Protein AF-0000000084902551 (afdb_homodimer)

Structure (mmCIF, N/CA/C/O backbone):
data_AF-0000000084902551-model_v1
#
loop_
_entity.id
_entity.type
_entity.pdbx_description
1 polymer 'alcohol dehydrogenase'
#
loop_
_atom_site.group_PDB
_atom_site.id
_atom_site.type_symbol
_atom_site.label_atom_id
_atom_site.label_alt_id
_atom_site.label_comp_id
_atom_site.label_asym_id
_atom_site.label_entity_id
_atom_site.label_seq_id
_atom_site.pdbx_PDB_ins_code
_atom_site.Cartn_x
_atom_site.Cartn_y
_atom_site.Cartn_z
_atom_site.occupancy
_atom_site.B_iso_or_equiv
_atom_site.auth_seq_id
_atom_site.auth_comp_id
_atom_site.auth_asym_id
_atom_site.auth_atom_id
_atom_site.pdbx_PDB_model_num
ATOM 1 N N . VAL A 1 1 ? 16.734 40.812 3.748 1 89.56 1 VAL A N 1
ATOM 2 C CA . VAL A 1 1 ? 15.93 39.906 2.918 1 89.56 1 VAL A CA 1
ATOM 3 C C . VAL A 1 1 ? 16.625 39.688 1.574 1 89.56 1 VAL A C 1
ATOM 5 O O . VAL A 1 1 ? 16.875 40.656 0.839 1 89.56 1 VAL A O 1
ATOM 8 N N . ASN A 1 2 ? 17 38.5 1.249 1 87.69 2 ASN A N 1
ATOM 9 C CA . ASN A 1 2 ? 17.719 38.188 0.028 1 87.69 2 ASN A CA 1
ATOM 10 C C . ASN A 1 2 ? 16.781 37.812 -1.109 1 87.69 2 ASN A C 1
ATOM 12 O O . ASN A 1 2 ? 15.562 37.75 -0.913 1 87.69 2 ASN A O 1
ATOM 16 N N . ALA A 1 3 ? 17.344 37.656 -2.338 1 86.62 3 ALA A N 1
ATOM 17 C CA . ALA A 1 3 ? 16.562 37.25 -3.504 1 86.62 3 ALA A CA 1
ATOM 18 C C . ALA A 1 3 ? 15.844 35.906 -3.248 1 86.62 3 ALA A C 1
ATOM 20 O O . ALA A 1 3 ? 16.453 34.969 -2.748 1 86.62 3 ALA A O 1
ATOM 21 N N . GLY A 1 4 ? 14.516 35.938 -3.482 1 87.88 4 GLY A N 1
ATOM 22 C CA . GLY A 1 4 ? 13.719 34.75 -3.344 1 87.88 4 GLY A CA 1
ATOM 23 C C . GLY A 1 4 ? 13.094 34.594 -1.971 1 87.88 4 GLY A C 1
ATOM 24 O O . GLY A 1 4 ? 12.18 33.781 -1.782 1 87.88 4 GLY A O 1
ATOM 25 N N . GLU A 1 5 ? 13.531 35.406 -1.107 1 91.62 5 GLU A N 1
ATOM 26 C CA . GLU A 1 5 ? 13.031 35.312 0.261 1 91.62 5 GLU A CA 1
ATOM 27 C C . GLU A 1 5 ? 11.828 36.25 0.455 1 91.62 5 GLU A C 1
ATOM 29 O O . GLU A 1 5 ? 11.633 37.188 -0.313 1 91.62 5 GLU A O 1
ATOM 34 N N . VAL A 1 6 ? 11.078 35.938 1.445 1 93.75 6 VAL A N 1
ATOM 35 C CA . VAL A 1 6 ? 9.914 36.75 1.791 1 93.75 6 VAL A CA 1
ATOM 36 C C . VAL A 1 6 ? 9.875 36.969 3.299 1 93.75 6 VAL A C 1
ATOM 38 O O . VAL A 1 6 ? 9.898 36.031 4.082 1 93.75 6 VAL A O 1
ATOM 41 N N . LEU A 1 7 ? 9.867 38.25 3.674 1 95.94 7 LEU A N 1
ATOM 42 C CA . LEU A 1 7 ? 9.672 38.594 5.074 1 95.94 7 LEU A CA 1
ATOM 43 C C . LEU A 1 7 ? 8.188 38.688 5.414 1 95.94 7 LEU A C 1
ATOM 45 O O . LEU A 1 7 ? 7.426 39.344 4.707 1 95.94 7 LEU A O 1
ATOM 49 N N . VAL A 1 8 ? 7.844 38.031 6.426 1 97.06 8 VAL A N 1
ATOM 50 C CA . VAL A 1 8 ? 6.438 38.031 6.809 1 97.06 8 VAL A CA 1
ATOM 51 C C . VAL A 1 8 ? 6.309 38.375 8.289 1 97.06 8 VAL A C 1
ATOM 53 O O . VAL A 1 8 ? 7.234 38.156 9.07 1 97.06 8 VAL A O 1
ATOM 56 N N . LYS A 1 9 ? 5.207 38.969 8.609 1 98.19 9 LYS A N 1
ATOM 57 C CA . LYS A 1 9 ? 4.805 39.219 9.992 1 98.19 9 LYS A CA 1
ATOM 58 C C . LYS A 1 9 ? 3.781 38.188 10.445 1 98.19 9 LYS A C 1
ATOM 60 O O . LYS A 1 9 ? 2.748 38 9.805 1 98.19 9 LYS A O 1
ATOM 65 N N . VAL A 1 10 ? 4.035 37.562 11.562 1 97.88 10 VAL A N 1
ATOM 66 C CA . VAL A 1 10 ? 3.16 36.5 12.047 1 97.88 10 VAL A CA 1
ATOM 67 C C . VAL A 1 10 ? 1.894 37.094 12.648 1 97.88 10 VAL A C 1
ATOM 69 O O . VAL A 1 10 ? 1.965 37.938 13.547 1 97.88 10 VAL A O 1
ATOM 72 N N . ARG A 1 11 ? 0.783 36.719 12.148 1 97.62 11 ARG A N 1
ATOM 73 C CA . ARG A 1 11 ? -0.508 37.156 12.672 1 97.62 11 ARG A CA 1
ATOM 74 C C . ARG A 1 11 ? -0.987 36.25 13.797 1 97.62 11 ARG A C 1
ATOM 76 O O . ARG A 1 11 ? -1.421 36.719 14.844 1 97.62 11 ARG A O 1
ATOM 83 N N . LEU A 1 12 ? -0.94 35 13.555 1 97.75 12 LEU A N 1
ATOM 84 C CA . LEU A 1 12 ? -1.371 33.969 14.484 1 97.75 12 LEU A CA 1
ATOM 85 C C . LEU A 1 12 ? -0.583 32.688 14.258 1 97.75 12 LEU A C 1
ATOM 87 O O . LEU A 1 12 ? -0.46 32.219 13.125 1 97.75 12 LEU A O 1
ATOM 91 N N . ALA A 1 13 ? 0.041 32.188 15.266 1 97 13 ALA A N 1
ATOM 92 C CA . ALA A 1 13 ? 0.697 30.891 15.266 1 97 13 ALA A CA 1
ATOM 93 C C . ALA A 1 13 ? -0.037 29.906 16.172 1 97 13 ALA A C 1
ATOM 95 O O . ALA A 1 13 ? -0.819 30.312 17.047 1 97 13 ALA A O 1
ATOM 96 N N . THR A 1 14 ? 0.114 28.625 15.938 1 96.69 14 THR A N 1
ATOM 97 C CA . THR A 1 14 ? -0.478 27.625 16.812 1 96.69 14 THR A CA 1
ATOM 98 C C . THR A 1 14 ? 0.58 26.625 17.281 1 96.69 14 THR A C 1
ATOM 100 O O . THR A 1 14 ? 1.627 26.484 16.656 1 96.69 14 THR A O 1
ATOM 103 N N . ILE A 1 15 ? 0.33 26.047 18.391 1 93.62 15 ILE A N 1
ATOM 104 C CA . ILE A 1 15 ? 1.232 25.047 18.953 1 93.62 15 ILE A CA 1
ATOM 105 C C . ILE A 1 15 ? 0.774 23.641 18.531 1 93.62 15 ILE A C 1
ATOM 107 O O . ILE A 1 15 ? -0.307 23.203 18.922 1 93.62 15 ILE A O 1
ATOM 111 N N . CYS A 1 16 ? 1.61 23.031 17.75 1 89.44 16 CYS A N 1
ATOM 112 C CA . CYS A 1 16 ? 1.349 21.672 17.297 1 89.44 16 CYS A CA 1
ATOM 113 C C . CYS A 1 16 ? 1.869 20.641 18.297 1 89.44 16 CYS A C 1
ATOM 115 O O . CYS A 1 16 ? 2.811 20.922 19.047 1 89.44 16 CYS A O 1
ATOM 117 N N . ALA A 1 17 ? 1.224 19.453 18.266 1 83.25 17 ALA A N 1
ATOM 118 C CA . ALA A 1 17 ? 1.667 18.391 19.156 1 83.25 17 ALA A CA 1
ATOM 119 C C . ALA A 1 17 ? 3.135 18.047 18.906 1 83.25 17 ALA A C 1
ATOM 121 O O . ALA A 1 17 ? 3.863 17.703 19.844 1 83.25 17 ALA A O 1
ATOM 122 N N . SER A 1 18 ? 3.562 18.078 17.75 1 80.56 18 SER A N 1
ATOM 123 C CA . SER A 1 18 ? 4.953 17.766 17.422 1 80.56 18 SER A CA 1
ATOM 124 C C . SER A 1 18 ? 5.906 18.766 18.078 1 80.56 18 SER A C 1
ATOM 126 O O . SER A 1 18 ? 7.035 18.422 18.422 1 80.56 18 SER A O 1
ATOM 128 N N . ASP A 1 19 ? 5.52 19.969 18.203 1 80.62 19 ASP A N 1
ATOM 129 C CA . ASP A 1 19 ? 6.316 20.969 18.922 1 80.62 19 ASP A CA 1
ATOM 130 C C . ASP A 1 19 ? 6.48 20.578 20.391 1 80.62 19 ASP A C 1
ATOM 132 O O . ASP A 1 19 ? 7.551 20.766 20.984 1 80.62 19 ASP A O 1
ATOM 136 N N . LEU A 1 20 ? 5.387 20.078 20.875 1 78.94 20 LEU A N 1
ATOM 137 C CA . LEU A 1 20 ? 5.402 19.672 22.281 1 78.94 20 LEU A CA 1
ATOM 138 C C . LEU A 1 20 ? 6.406 18.547 22.5 1 78.94 20 LEU A C 1
ATOM 140 O O . LEU A 1 20 ? 7.062 18.516 23.547 1 78.94 20 LEU A O 1
ATOM 144 N N . HIS A 1 21 ? 6.512 17.703 21.5 1 75.19 21 HIS A N 1
ATOM 145 C CA . HIS A 1 21 ? 7.5 16.641 21.578 1 75.19 21 HIS A CA 1
ATOM 146 C C . HIS A 1 21 ? 8.914 17.203 21.625 1 75.19 21 HIS A C 1
ATOM 148 O O . HIS A 1 21 ? 9.789 16.641 22.297 1 75.19 21 HIS A O 1
ATOM 154 N N . THR A 1 22 ? 9.133 18.234 20.922 1 69.19 22 THR A N 1
ATOM 155 C CA . THR A 1 22 ? 10.438 18.891 20.906 1 69.19 22 THR A CA 1
ATOM 156 C C . THR A 1 22 ? 10.727 19.562 22.25 1 69.19 22 THR A C 1
ATOM 158 O O . THR A 1 22 ? 11.836 19.438 22.766 1 69.19 22 THR A O 1
ATOM 161 N N . PHE A 1 23 ? 9.688 20.156 22.781 1 68.62 23 PHE A N 1
ATOM 162 C CA . PHE A 1 23 ? 9.828 20.844 24.062 1 68.62 23 PHE A CA 1
ATOM 163 C C . PHE A 1 23 ? 10.211 19.859 25.156 1 68.62 23 PHE A C 1
ATOM 165 O O . PHE A 1 23 ? 10.969 20.203 26.062 1 68.62 23 PHE A O 1
ATOM 172 N N . ALA A 1 24 ? 9.727 18.672 24.969 1 66.31 24 ALA A N 1
ATOM 173 C CA . ALA A 1 24 ? 9.93 17.641 25.984 1 66.31 24 ALA A CA 1
ATOM 174 C C . ALA A 1 24 ? 11.266 16.938 25.781 1 66.31 24 ALA A C 1
ATOM 176 O O . ALA A 1 24 ? 11.641 16.078 26.578 1 66.31 24 ALA A O 1
ATOM 177 N N . GLY A 1 25 ? 12.102 17.422 24.75 1 60.41 25 GLY A N 1
ATOM 178 C CA . GLY A 1 25 ? 13.414 16.844 24.5 1 60.41 25 GLY A CA 1
ATOM 179 C C . GLY A 1 25 ? 13.352 15.508 23.781 1 60.41 25 GLY A C 1
ATOM 180 O O . GLY A 1 25 ? 14.352 14.781 23.734 1 60.41 25 GLY A O 1
ATOM 181 N N . LYS A 1 26 ? 12.32 15.18 23.406 1 55.41 26 LYS A N 1
ATOM 182 C CA . LYS A 1 26 ? 12.164 13.867 22.781 1 55.41 26 LYS A CA 1
ATOM 183 C C . LYS A 1 26 ? 12.656 13.883 21.328 1 55.41 26 LYS A C 1
ATOM 185 O O . LYS A 1 26 ? 12.859 12.828 20.719 1 55.41 26 LYS A O 1
ATOM 190 N N . ARG A 1 27 ? 12.758 15.062 20.766 1 60.94 27 ARG A N 1
ATOM 191 C CA . ARG A 1 27 ? 13.305 15.25 19.422 1 60.94 27 ARG A CA 1
ATOM 192 C C . ARG A 1 27 ? 14.594 16.062 19.469 1 60.94 27 ARG A C 1
ATOM 194 O O . ARG A 1 27 ? 14.664 17.094 20.156 1 60.94 27 ARG A O 1
ATOM 201 N N . ASP A 1 28 ? 15.68 15.5 18.922 1 58.25 28 ASP A N 1
ATOM 202 C CA . ASP A 1 28 ? 16.953 16.203 18.891 1 58.25 28 ASP A CA 1
ATOM 203 C C . ASP A 1 28 ? 16.938 17.312 17.844 1 58.25 28 ASP A C 1
ATOM 205 O O . ASP A 1 28 ? 16.859 17.047 16.641 1 58.25 28 ASP A O 1
ATOM 209 N N . GLU A 1 29 ? 16.578 18.484 18.281 1 61.44 29 GLU A N 1
ATOM 210 C CA . GLU A 1 29 ? 16.703 19.609 17.359 1 61.44 29 GLU A CA 1
ATOM 211 C C . GLU A 1 29 ? 17.906 20.469 17.703 1 61.44 29 GLU A C 1
ATOM 213 O O . GLU A 1 29 ? 18.266 20.641 18.875 1 61.44 29 GLU A O 1
ATOM 218 N N . PRO A 1 30 ? 18.578 20.922 16.672 1 62.78 30 PRO 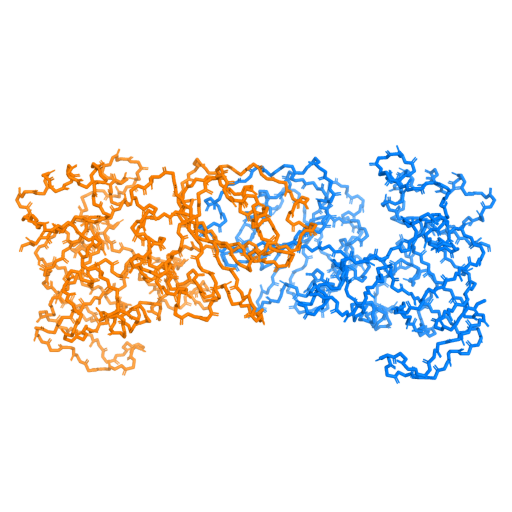A N 1
ATOM 219 C CA . PRO A 1 30 ? 19.719 21.797 16.922 1 62.78 30 PRO A CA 1
ATOM 220 C C . PRO A 1 30 ? 19.328 23.094 17.625 1 62.78 30 PRO A C 1
ATOM 222 O O . PRO A 1 30 ? 18.297 23.688 17.312 1 62.78 30 PRO A O 1
ATOM 225 N N . LEU A 1 31 ? 19.922 23.453 18.703 1 65.69 31 LEU A N 1
ATOM 226 C CA . LEU A 1 31 ? 19.734 24.703 19.406 1 65.69 31 LEU A CA 1
ATOM 227 C C . LEU A 1 31 ? 20.891 25.672 19.125 1 65.69 31 LEU A C 1
ATOM 229 O O . LEU A 1 31 ? 22 25.234 18.844 1 65.69 31 LEU A O 1
ATOM 233 N N . PRO A 1 32 ? 20.562 27.109 19.109 1 68.88 32 PRO A N 1
ATOM 234 C CA . PRO A 1 32 ? 19.297 27.797 19.344 1 68.88 32 PRO A CA 1
ATOM 235 C C . PRO A 1 32 ? 18.359 27.734 18.125 1 68.88 32 PRO A C 1
ATOM 237 O O . PRO A 1 32 ? 18.844 27.719 16.984 1 68.88 32 PRO A O 1
ATOM 240 N N . ALA A 1 33 ? 17.156 27.516 18.391 1 73.56 33 ALA A N 1
ATOM 241 C CA . ALA A 1 33 ? 16.172 27.484 17.312 1 73.56 33 ALA A CA 1
ATOM 242 C C . ALA A 1 33 ? 14.898 28.25 17.719 1 73.56 33 ALA A C 1
ATOM 244 O O . ALA A 1 33 ? 14.562 28.328 18.891 1 73.56 33 ALA A O 1
ATOM 245 N N . VAL A 1 34 ? 14.391 29.094 16.75 1 79.75 34 VAL A N 1
ATOM 246 C CA . VAL A 1 34 ? 13.023 29.578 16.922 1 79.75 34 VAL A CA 1
ATOM 247 C C . VAL A 1 34 ? 12.039 28.484 16.516 1 79.75 34 VAL A C 1
ATOM 249 O O . VAL A 1 34 ? 12.023 28.047 15.367 1 79.75 34 VAL A O 1
ATOM 252 N N . LEU A 1 35 ? 11.227 28.078 17.469 1 85.5 35 LEU A N 1
ATOM 253 C CA . LEU A 1 35 ? 10.336 26.938 17.25 1 85.5 35 LEU A CA 1
ATOM 254 C C . LEU A 1 35 ? 9 27.406 16.672 1 85.5 35 LEU A C 1
ATOM 256 O O . LEU A 1 35 ? 8.773 28.609 16.516 1 85.5 35 LEU A O 1
ATOM 260 N N . GLY A 1 36 ? 8.203 26.469 16.297 1 91.88 36 GLY A N 1
ATOM 261 C CA . GLY A 1 36 ? 6.895 26.75 15.734 1 91.88 36 GLY A CA 1
ATOM 262 C C . GLY A 1 36 ? 6.863 26.656 14.227 1 91.88 36 GLY A C 1
ATOM 263 O O . GLY A 1 36 ? 7.738 27.203 13.547 1 91.88 36 GLY A O 1
ATOM 264 N N . HIS A 1 37 ? 5.82 26 13.688 1 93.5 37 HIS A N 1
ATOM 265 C CA . HIS A 1 37 ? 5.812 25.812 12.242 1 93.5 37 HIS A CA 1
ATOM 266 C C . HIS A 1 37 ? 4.418 26.047 11.664 1 93.5 37 HIS A C 1
ATOM 268 O O . HIS A 1 37 ? 4.23 26.016 10.445 1 93.5 37 HIS A O 1
ATOM 274 N N . GLU A 1 38 ? 3.475 26.328 12.477 1 96.69 38 GLU A N 1
ATOM 275 C CA . GLU A 1 38 ? 2.117 26.625 12.023 1 96.69 38 GLU A CA 1
ATOM 276 C C . GLU A 1 38 ? 1.78 28.094 12.195 1 96.69 38 GLU A C 1
ATOM 278 O O . GLU A 1 38 ? 1.78 28.609 13.32 1 96.69 38 GLU A O 1
ATOM 283 N N . ALA A 1 39 ? 1.42 28.75 11.078 1 97.31 39 ALA A N 1
ATOM 284 C CA . ALA A 1 39 ? 1.095 30.172 11.242 1 97.31 39 ALA A CA 1
ATOM 285 C C . ALA A 1 39 ? 0.42 30.719 9.984 1 97.31 39 ALA A C 1
ATOM 287 O O . ALA A 1 39 ? 0.532 30.141 8.906 1 97.31 39 ALA A O 1
ATOM 288 N N . VAL A 1 40 ? -0.308 31.734 10.172 1 98 40 VAL A N 1
ATOM 289 C CA . VAL A 1 40 ? -0.721 32.688 9.133 1 98 40 VAL A CA 1
ATOM 290 C C . VAL A 1 40 ? 0.031 34 9.289 1 98 40 VAL A C 1
ATOM 292 O O . VAL A 1 40 ? 0.311 34.438 10.414 1 98 40 VAL A O 1
ATOM 295 N N . CYS A 1 41 ? 0.332 34.594 8.156 1 98.31 41 CYS A N 1
ATOM 296 C CA . CYS A 1 41 ? 1.216 35.781 8.203 1 98.31 41 CYS A CA 1
ATOM 297 C C . CYS A 1 41 ? 0.751 36.844 7.227 1 98.31 41 CYS A C 1
ATOM 299 O O . CYS A 1 41 ? -0.006 36.562 6.297 1 98.31 41 CYS A O 1
ATOM 301 N N . ASP A 1 42 ? 1.264 38.031 7.484 1 98.19 42 ASP A N 1
ATOM 302 C CA . ASP A 1 42 ? 1.188 39.125 6.52 1 98.19 42 ASP A CA 1
ATOM 303 C C . ASP A 1 42 ? 2.52 39.281 5.793 1 98.19 42 ASP A C 1
ATOM 305 O O . ASP A 1 42 ? 3.576 39.344 6.426 1 98.19 42 ASP A O 1
ATOM 309 N N . VAL A 1 43 ? 2.396 39.469 4.508 1 97.5 43 VAL A N 1
ATOM 310 C CA . VAL A 1 43 ? 3.602 39.75 3.744 1 97.5 43 VAL A CA 1
ATOM 311 C C . VAL A 1 43 ? 4.109 41.156 4.109 1 97.5 43 VAL A C 1
ATOM 313 O O . VAL A 1 43 ? 3.33 42.094 4.172 1 97.5 43 VAL A O 1
ATOM 316 N N . VAL A 1 44 ? 5.395 41.25 4.367 1 97.38 44 VAL A N 1
ATOM 317 C CA . VAL A 1 44 ? 6.031 42.562 4.609 1 97.38 44 VAL A CA 1
ATOM 318 C C . VAL A 1 44 ? 6.848 42.969 3.385 1 97.38 44 VAL A C 1
ATOM 320 O O . VAL A 1 44 ? 6.672 44.062 2.852 1 97.38 44 VAL A O 1
ATOM 323 N N . ILE A 1 45 ? 7.762 42.062 2.965 1 94.88 45 ILE A N 1
ATOM 324 C CA . ILE A 1 45 ? 8.594 42.25 1.783 1 94.88 45 ILE A CA 1
ATOM 325 C C . ILE A 1 45 ? 8.664 40.938 0.988 1 94.88 45 ILE A C 1
ATOM 327 O O . ILE A 1 45 ? 8.898 39.875 1.555 1 94.88 45 ILE A O 1
ATOM 331 N N . ASP A 1 46 ? 8.398 41 -0.221 1 93 46 ASP A N 1
ATOM 332 C CA . ASP A 1 46 ? 8.523 39.875 -1.12 1 93 46 ASP A CA 1
ATOM 333 C C . ASP A 1 46 ? 9.586 40.125 -2.184 1 93 46 ASP A C 1
ATOM 335 O O . ASP A 1 46 ? 9.422 40.969 -3.045 1 93 46 ASP A O 1
ATOM 339 N N . ARG A 1 47 ? 10.688 39.438 -2.104 1 87.56 47 ARG A N 1
ATOM 340 C CA . ARG A 1 47 ? 11.742 39.562 -3.107 1 87.56 47 ARG A CA 1
ATOM 341 C C . ARG A 1 47 ? 11.789 38.312 -3.988 1 87.56 47 ARG A C 1
ATOM 343 O O . ARG A 1 47 ? 12.867 37.781 -4.289 1 87.56 47 ARG A O 1
ATOM 350 N N . HIS A 1 48 ? 10.648 37.656 -4.238 1 71.69 48 HIS A N 1
ATOM 351 C CA . HIS A 1 48 ? 10.625 36.469 -5.074 1 71.69 48 HIS A CA 1
ATOM 352 C C . HIS A 1 48 ? 11.094 36.781 -6.492 1 71.69 48 HIS A C 1
ATOM 354 O O . HIS A 1 48 ? 10.648 37.75 -7.102 1 71.69 48 HIS A O 1
ATOM 360 N N . PRO A 1 49 ? 12.281 36.25 -6.844 1 56.56 49 PRO A N 1
ATOM 361 C CA . PRO A 1 49 ? 12.742 36.531 -8.203 1 56.56 49 PRO A CA 1
ATOM 362 C C . PRO A 1 49 ? 11.781 36.062 -9.281 1 56.56 49 PRO A C 1
ATOM 364 O O . PRO A 1 49 ? 11.023 35.125 -9.047 1 56.56 49 PRO A O 1
ATOM 367 N N . GLU A 1 50 ? 11.766 36.75 -10.328 1 48.28 50 GLU A N 1
ATOM 368 C CA . GLU A 1 50 ? 11.109 36.375 -11.578 1 48.28 50 GLU A CA 1
ATOM 369 C C . GLU A 1 50 ? 11.32 34.906 -11.883 1 48.28 50 GLU A C 1
ATOM 371 O O . GLU A 1 50 ? 10.57 34.312 -12.656 1 48.28 50 GLU A O 1
ATOM 376 N N . ASN A 1 51 ? 12.406 34.344 -11.453 1 43.31 51 ASN A N 1
ATOM 377 C CA . ASN A 1 51 ? 12.805 33.094 -12.078 1 43.31 51 ASN A CA 1
ATOM 378 C C . ASN A 1 51 ? 12.273 31.891 -11.305 1 43.31 51 ASN A C 1
ATOM 380 O O . ASN A 1 51 ? 12.805 30.781 -11.43 1 43.31 51 ASN A O 1
ATOM 384 N N . ASP A 1 52 ? 11.625 32.156 -10.242 1 47.97 52 ASP A N 1
ATOM 385 C CA . ASP A 1 52 ? 11.234 30.906 -9.57 1 47.97 52 ASP A CA 1
ATOM 386 C C . ASP A 1 52 ? 10.195 30.156 -10.383 1 47.97 52 ASP A C 1
ATOM 388 O O . ASP A 1 52 ? 9.438 30.75 -11.148 1 47.97 52 ASP A O 1
ATOM 392 N N . GLU A 1 53 ? 10.594 28.922 -10.594 1 44.72 53 GLU A N 1
ATOM 393 C CA . GLU A 1 53 ? 9.703 28.031 -11.336 1 44.72 53 GLU A CA 1
ATOM 394 C C . GLU A 1 53 ? 8.242 28.266 -10.961 1 44.72 53 GLU A C 1
ATOM 396 O O . GLU A 1 53 ? 7.348 27.609 -11.484 1 44.72 53 GLU A O 1
ATOM 401 N N . ARG A 1 54 ? 7.992 28.984 -9.969 1 46.75 54 ARG A N 1
ATOM 402 C CA . ARG A 1 54 ? 6.59 29.344 -9.773 1 46.75 54 ARG A CA 1
ATOM 403 C C . ARG A 1 54 ? 6.113 30.312 -10.844 1 46.75 54 ARG A C 1
ATOM 405 O O . ARG A 1 54 ? 6.844 31.234 -11.234 1 46.75 54 ARG A O 1
ATOM 412 N N . LYS A 1 55 ? 5.258 29.781 -11.398 1 50.16 55 LYS A N 1
ATOM 413 C CA . LYS A 1 55 ? 4.625 30.516 -12.492 1 50.16 55 LYS A CA 1
ATOM 414 C C . LYS A 1 55 ? 4.402 31.969 -12.125 1 50.16 55 LYS A C 1
ATOM 416 O O . LYS A 1 55 ? 4.5 32.875 -12.977 1 50.16 55 LYS A O 1
ATOM 421 N N . SER A 1 56 ? 3.752 32.25 -10.938 1 49.84 56 SER A N 1
ATOM 422 C CA . SER A 1 56 ? 3.342 33.656 -10.922 1 49.84 56 SER A CA 1
ATOM 423 C C . SER A 1 56 ? 4.457 34.531 -10.391 1 49.84 56 SER A C 1
ATOM 425 O O . SER A 1 56 ? 4.938 34.344 -9.273 1 49.84 56 SER A O 1
ATOM 427 N N . THR A 1 57 ? 5.316 35 -11.094 1 55.62 57 THR A N 1
ATOM 428 C CA . THR A 1 57 ? 6.426 35.938 -11.008 1 55.62 57 THR A CA 1
ATOM 429 C C . THR A 1 57 ? 5.977 37.25 -10.352 1 55.62 57 THR A C 1
ATOM 431 O O . THR A 1 57 ? 6.773 38.156 -10.18 1 55.62 57 THR A O 1
ATOM 434 N N . ILE A 1 58 ? 4.781 37.375 -10.016 1 65.44 58 ILE A N 1
ATOM 435 C CA . ILE A 1 58 ? 4.414 38.688 -9.477 1 65.44 58 ILE A CA 1
ATOM 436 C C . ILE A 1 58 ? 4.555 38.688 -7.957 1 65.44 58 ILE A C 1
ATOM 438 O O . ILE A 1 58 ? 3.951 37.844 -7.277 1 65.44 58 ILE A O 1
ATOM 442 N N . PRO A 1 59 ? 5.371 39.594 -7.453 1 80.81 59 PRO A N 1
ATOM 443 C CA . PRO A 1 59 ? 5.52 39.688 -5.996 1 80.81 59 PRO A CA 1
ATOM 444 C C . PRO A 1 59 ? 4.191 39.938 -5.285 1 80.81 59 PRO A C 1
ATOM 446 O O . PRO A 1 59 ? 3.322 40.656 -5.816 1 80.81 59 PRO A O 1
ATOM 449 N N . LEU A 1 60 ? 4.078 39.375 -4.125 1 89.81 60 LEU A N 1
ATOM 450 C CA . LEU A 1 60 ? 2.91 39.625 -3.283 1 89.81 60 LEU A CA 1
ATOM 451 C C . LEU A 1 60 ? 2.957 41.031 -2.674 1 89.81 60 LEU A C 1
ATOM 453 O O . LEU A 1 60 ? 4.027 41.5 -2.285 1 89.81 60 LEU A O 1
ATOM 457 N N . LYS A 1 61 ? 1.843 41.656 -2.598 1 92.94 61 LYS A N 1
ATOM 458 C CA . LYS A 1 61 ? 1.747 43 -2.004 1 92.94 61 LYS A CA 1
ATOM 459 C C . LYS A 1 61 ? 1.918 42.938 -0.489 1 92.94 61 LYS A C 1
ATOM 461 O O . LYS A 1 61 ? 1.406 42 0.163 1 92.94 61 LYS A O 1
ATOM 466 N N . PRO A 1 62 ? 2.598 44 0.011 1 96.12 62 PRO A N 1
ATOM 467 C CA . PRO A 1 62 ? 2.619 44.062 1.474 1 96.12 62 PRO A CA 1
ATOM 468 C C . PRO A 1 62 ? 1.221 44.062 2.086 1 96.12 62 PRO A C 1
ATOM 470 O O . PRO A 1 62 ? 0.298 44.656 1.544 1 96.12 62 PRO A O 1
ATOM 473 N N . GLY A 1 63 ? 1.059 43.25 3.121 1 97.06 63 GLY A N 1
ATOM 474 C CA . GLY A 1 63 ? -0.24 43.156 3.768 1 97.06 63 GLY A CA 1
ATOM 475 C C . GLY A 1 63 ? -1.035 41.938 3.338 1 97.06 63 GLY A C 1
ATOM 476 O O . GLY A 1 63 ? -2.02 41.562 3.984 1 97.06 63 GLY A O 1
ATOM 477 N N . THR A 1 64 ? -0.613 41.312 2.289 1 96.31 64 THR A N 1
ATOM 478 C CA . THR A 1 64 ? -1.298 40.094 1.846 1 96.31 64 THR A CA 1
ATOM 479 C C . THR A 1 64 ? -1.184 39 2.896 1 96.31 64 THR A C 1
ATOM 481 O O . THR A 1 64 ? -0.086 38.719 3.371 1 96.31 64 THR A O 1
ATOM 484 N N . ARG A 1 65 ? -2.338 38.375 3.326 1 98.12 65 ARG A N 1
ATOM 485 C CA . ARG A 1 65 ? -2.334 37.25 4.246 1 98.12 65 ARG A CA 1
ATOM 486 C C . ARG A 1 65 ? -1.926 35.969 3.527 1 98.12 65 ARG A C 1
ATOM 488 O O . ARG A 1 65 ? -2.439 35.656 2.449 1 98.12 65 ARG A O 1
ATOM 495 N N . VAL A 1 66 ? -0.987 35.281 4.145 1 97.69 66 VAL A N 1
ATOM 496 C CA . VAL A 1 66 ? -0.489 34.094 3.463 1 97.69 66 VAL A CA 1
ATOM 497 C C . VAL A 1 66 ? -0.272 32.969 4.473 1 97.69 66 VAL A C 1
ATOM 499 O O . VAL A 1 66 ? -0.145 33.219 5.672 1 97.69 66 VAL A O 1
ATOM 502 N N . THR A 1 67 ? -0.381 31.797 4.039 1 97.88 67 THR A N 1
ATOM 503 C CA . THR A 1 67 ? 0.225 30.641 4.672 1 97.88 67 THR A CA 1
ATOM 504 C C . THR A 1 67 ? 1.377 30.094 3.826 1 97.88 67 THR A C 1
ATOM 506 O O . THR A 1 67 ? 1.644 30.609 2.736 1 97.88 67 THR A O 1
ATOM 509 N N . PHE A 1 68 ? 2.152 29.141 4.328 1 96.69 68 PHE A N 1
ATOM 510 C CA . PHE A 1 68 ? 3.377 28.703 3.672 1 96.69 68 PHE A CA 1
ATOM 511 C C . PHE A 1 68 ? 3.639 27.234 3.945 1 96.69 68 PHE A C 1
ATOM 513 O O . PHE A 1 68 ? 3.143 26.672 4.93 1 96.69 68 PHE A O 1
ATOM 520 N N . SER A 1 69 ? 4.348 26.641 3.062 1 96.88 69 SER A N 1
ATOM 521 C CA . SER A 1 69 ? 4.684 25.234 3.244 1 96.88 69 SER A CA 1
ATOM 522 C C . SER A 1 69 ? 5.703 25.047 4.363 1 96.88 69 SER A C 1
ATOM 524 O O . SER A 1 69 ? 6.68 25.797 4.449 1 96.88 69 SER A O 1
ATOM 526 N N . VAL A 1 70 ? 5.496 24.047 5.164 1 96.12 70 VAL A N 1
ATOM 527 C CA . VAL A 1 70 ? 6.426 23.734 6.238 1 96.12 70 VAL A CA 1
ATOM 528 C C . VAL A 1 70 ? 7.688 23.094 5.66 1 96.12 70 VAL A C 1
ATOM 530 O O . VAL A 1 70 ? 8.805 23.516 5.961 1 96.12 70 VAL A O 1
ATOM 533 N N . PRO A 1 71 ? 7.512 22.031 4.832 1 95.38 71 PRO A N 1
ATOM 534 C CA . PRO A 1 71 ? 8.703 21.5 4.164 1 95.38 71 PRO A CA 1
ATOM 535 C C . PRO A 1 71 ? 9.102 22.312 2.934 1 95.38 71 PRO A C 1
ATOM 537 O O . PRO A 1 71 ? 8.242 22.766 2.184 1 95.38 71 PRO A O 1
ATOM 540 N N . VAL A 1 72 ? 10.383 22.516 2.756 1 94.31 72 VAL A N 1
ATOM 541 C CA . VAL A 1 72 ? 10.938 23.188 1.579 1 94.31 72 VAL A CA 1
ATOM 542 C C . VAL A 1 72 ? 11.953 22.266 0.898 1 94.31 72 VAL A C 1
ATOM 544 O O . VAL A 1 72 ? 12.945 21.859 1.509 1 94.31 72 VAL A O 1
ATOM 547 N N . SER A 1 73 ? 11.633 21.938 -0.371 1 95.25 73 SER A N 1
ATOM 548 C CA . SER A 1 73 ? 12.461 20.984 -1.096 1 95.25 73 SER A CA 1
ATOM 549 C C . SER A 1 73 ? 13.32 21.672 -2.146 1 95.25 73 SER A C 1
ATOM 551 O O . SER A 1 73 ? 13.094 22.844 -2.471 1 95.25 73 SER A O 1
ATOM 553 N N . CYS A 1 74 ? 14.312 20.984 -2.705 1 94.12 74 CYS A N 1
ATOM 554 C CA . CYS A 1 74 ? 15.203 21.516 -3.73 1 94.12 74 CYS A CA 1
ATOM 555 C C . CYS A 1 74 ? 14.547 21.453 -5.105 1 94.12 74 CYS A C 1
ATOM 557 O O . CYS A 1 74 ? 15 22.109 -6.043 1 94.12 74 CYS A O 1
ATOM 559 N N . LYS A 1 75 ? 13.609 20.641 -5.266 1 93.12 75 LYS A N 1
ATOM 560 C CA . LYS A 1 75 ? 12.773 20.484 -6.457 1 93.12 75 LYS A CA 1
ATOM 561 C C . LYS A 1 75 ? 13.539 19.797 -7.582 1 93.12 75 LYS A C 1
ATOM 563 O O . LYS A 1 75 ? 13.008 19.609 -8.672 1 93.12 75 LYS A O 1
ATOM 568 N N . HIS A 1 76 ? 14.773 19.344 -7.328 1 93 76 HIS A N 1
ATOM 569 C CA . HIS A 1 76 ? 15.531 18.828 -8.461 1 93 76 HIS A CA 1
ATOM 570 C C . HIS A 1 76 ? 16.188 17.5 -8.125 1 93 76 HIS A C 1
ATOM 572 O O . HIS A 1 76 ? 16.641 16.781 -9.023 1 93 76 HIS A O 1
ATOM 578 N N . CYS A 1 77 ? 16.312 17.172 -6.91 1 93.88 77 CYS A N 1
ATOM 579 C CA . CYS A 1 77 ? 16.953 15.898 -6.59 1 93.88 77 CYS A CA 1
ATOM 580 C C . CYS A 1 77 ? 16.094 14.719 -7.027 1 93.88 77 CYS A C 1
ATOM 582 O O . CYS A 1 77 ? 14.953 14.906 -7.473 1 93.88 77 CYS A O 1
ATOM 584 N N . GLU A 1 78 ? 16.594 13.562 -6.871 1 90.25 78 GLU A N 1
ATOM 585 C CA . GLU A 1 78 ? 15.93 12.344 -7.324 1 90.25 78 GLU A CA 1
ATOM 586 C C . GLU A 1 78 ? 14.609 12.133 -6.594 1 90.25 78 GLU A C 1
ATOM 588 O O . GLU A 1 78 ? 13.602 11.781 -7.207 1 90.25 78 GLU A O 1
ATOM 593 N N . ARG A 1 79 ? 14.578 12.367 -5.332 1 93.75 79 ARG A N 1
ATOM 594 C CA . ARG A 1 79 ? 13.367 12.188 -4.535 1 93.75 79 ARG A CA 1
ATOM 595 C C . ARG A 1 79 ? 12.289 13.188 -4.945 1 93.75 79 ARG A C 1
ATOM 597 O O . ARG A 1 79 ? 11.109 12.836 -5.027 1 93.75 79 ARG A O 1
ATOM 604 N N . CYS A 1 80 ? 12.703 14.391 -5.219 1 94.38 80 CYS A N 1
ATOM 605 C CA . CYS A 1 80 ? 11.773 15.414 -5.684 1 94.38 80 CYS A CA 1
ATOM 606 C C . CYS A 1 80 ? 11.188 15.039 -7.039 1 94.38 80 CYS A C 1
ATOM 608 O O . CYS A 1 80 ? 9.984 15.172 -7.258 1 94.38 80 CYS A O 1
ATOM 610 N N . SER A 1 81 ? 12.008 14.523 -7.879 1 91.44 81 SER A N 1
ATOM 611 C CA . SER A 1 81 ? 11.578 14.18 -9.227 1 91.44 81 SER A CA 1
ATOM 612 C C . SER A 1 81 ? 10.648 12.969 -9.227 1 91.44 81 SER A C 1
ATOM 614 O O . SER A 1 81 ? 9.82 12.812 -10.125 1 91.44 81 SER A O 1
ATOM 616 N N . LEU A 1 82 ? 10.758 12.18 -8.211 1 91.06 82 LEU A N 1
ATOM 617 C CA . LEU A 1 82 ? 9.938 10.969 -8.125 1 91.06 82 LEU A CA 1
ATOM 618 C C . LEU A 1 82 ? 8.625 11.258 -7.391 1 91.06 82 LEU A C 1
ATOM 620 O O . LEU A 1 82 ? 7.863 10.336 -7.098 1 91.06 82 LEU A O 1
ATOM 624 N N . GLY A 1 83 ? 8.453 12.508 -6.988 1 91.19 83 GLY A N 1
ATOM 625 C CA . GLY A 1 83 ? 7.168 12.906 -6.438 1 91.19 83 GLY A CA 1
ATOM 626 C C . GLY A 1 83 ? 7.141 12.898 -4.922 1 91.19 83 GLY A C 1
ATOM 627 O O . GLY A 1 83 ? 6.066 12.852 -4.312 1 91.19 83 GLY A O 1
ATOM 628 N N . PHE A 1 84 ? 8.352 12.906 -4.359 1 94.38 84 PHE A N 1
ATOM 629 C CA . PHE A 1 84 ? 8.422 12.945 -2.902 1 94.38 84 PHE A CA 1
ATOM 630 C C . PHE A 1 84 ? 9.297 14.102 -2.432 1 94.38 84 PHE A C 1
ATOM 632 O O . PHE A 1 84 ? 10.258 13.898 -1.681 1 94.38 84 PHE A O 1
ATOM 639 N N . PRO A 1 85 ? 8.844 15.305 -2.762 1 96 85 PRO A N 1
ATOM 640 C CA . PRO A 1 85 ? 9.641 16.469 -2.342 1 96 85 PRO A CA 1
ATOM 641 C C . PRO A 1 85 ? 9.719 16.609 -0.824 1 96 85 PRO A C 1
ATOM 643 O O . PRO A 1 85 ? 10.68 17.172 -0.302 1 96 85 PRO A O 1
ATOM 646 N N . GLN A 1 86 ? 8.742 16.109 -0.125 1 95.38 86 GLN A N 1
ATOM 647 C CA . GLN A 1 86 ? 8.734 16.188 1.332 1 95.38 86 GLN A CA 1
ATOM 648 C C . GLN A 1 86 ? 9.82 15.289 1.93 1 95.38 86 GLN A C 1
ATOM 650 O O . GLN A 1 86 ? 10.102 15.359 3.129 1 95.38 86 GLN A O 1
ATOM 655 N N . LYS A 1 87 ? 10.414 14.484 1.077 1 96.19 87 LYS A N 1
ATOM 656 C CA . LYS A 1 87 ? 11.539 13.648 1.49 1 96.19 87 LYS A CA 1
ATOM 657 C C . LYS A 1 87 ? 12.82 14.062 0.779 1 96.19 87 LYS A C 1
ATOM 659 O O . LYS A 1 87 ? 13.75 13.258 0.638 1 96.19 87 LYS A O 1
ATOM 664 N N . CYS A 1 88 ? 12.922 15.25 0.382 1 95.94 88 CYS A N 1
ATOM 665 C CA . CYS A 1 88 ? 14.047 15.836 -0.344 1 95.94 88 CYS A CA 1
ATOM 666 C C . CYS A 1 88 ? 15.359 15.547 0.366 1 95.94 88 CYS A C 1
ATOM 668 O O . CYS A 1 88 ? 15.414 15.531 1.597 1 95.94 88 CYS A O 1
ATOM 670 N N . ARG A 1 89 ? 16.406 15.375 -0.415 1 94.44 89 ARG A N 1
ATOM 671 C CA . ARG A 1 89 ? 17.734 15.086 0.137 1 94.44 89 ARG A CA 1
ATOM 672 C C . ARG A 1 89 ? 18.234 16.266 0.97 1 94.44 89 ARG A C 1
ATOM 674 O O . ARG A 1 89 ? 19 16.062 1.919 1 94.44 89 ARG A O 1
ATOM 681 N N . THR A 1 90 ? 17.859 17.469 0.648 1 93.25 90 THR A N 1
ATOM 682 C CA . THR A 1 90 ? 18.25 18.672 1.371 1 93.25 90 THR A CA 1
ATOM 683 C C . THR A 1 90 ? 17.031 19.375 1.96 1 93.25 90 THR A C 1
ATOM 685 O O . THR A 1 90 ? 16.906 20.594 1.863 1 93.25 90 THR A O 1
ATOM 688 N N . LEU A 1 91 ? 16.203 18.625 2.523 1 93.31 91 LEU A N 1
ATOM 689 C CA . LEU A 1 91 ? 14.922 19.109 3.033 1 93.31 91 LEU A CA 1
ATOM 690 C C . LEU A 1 91 ? 15.133 20.109 4.156 1 93.31 91 LEU A C 1
ATOM 692 O O . LEU A 1 91 ? 15.93 19.875 5.062 1 93.31 91 LEU A O 1
ATOM 696 N N . PHE A 1 92 ? 14.484 21.266 3.967 1 91.75 92 PHE A N 1
ATOM 697 C CA . PHE A 1 92 ? 14.352 22.234 5.035 1 91.75 92 PHE A CA 1
ATOM 698 C C . PHE A 1 92 ? 12.945 22.219 5.621 1 91.75 92 PHE A C 1
ATOM 700 O O . PHE A 1 92 ? 11.961 22.094 4.887 1 91.75 92 PHE A O 1
ATOM 707 N N . LYS A 1 93 ? 12.859 22.328 6.988 1 92.25 93 LYS A N 1
ATOM 708 C CA . LYS A 1 93 ? 11.555 22.391 7.641 1 92.25 93 LYS A CA 1
ATOM 709 C C . LYS A 1 93 ? 11.477 23.547 8.625 1 92.25 93 LYS A C 1
ATOM 711 O O . LYS A 1 93 ? 12.312 23.672 9.516 1 92.25 93 LYS A O 1
ATOM 716 N N . TYR A 1 94 ? 10.5 24.297 8.375 1 92.19 94 TYR A N 1
ATOM 717 C CA . TYR A 1 94 ? 10.297 25.438 9.281 1 92.19 94 TYR A CA 1
ATOM 718 C C . TYR A 1 94 ? 10.031 24.953 10.703 1 92.19 94 TYR A C 1
ATOM 720 O O . TYR A 1 94 ? 9.297 23.984 10.914 1 92.19 94 TYR A O 1
ATOM 728 N N . GLY A 1 95 ? 10.57 25.641 11.688 1 86.06 95 GLY A N 1
ATOM 729 C CA . GLY A 1 95 ? 10.336 25.359 13.102 1 86.06 95 GLY A CA 1
ATOM 730 C C . GLY A 1 95 ? 11.18 24.219 13.633 1 86.06 95 GLY A C 1
ATOM 731 O O . GLY A 1 95 ? 11.094 23.875 14.812 1 86.06 95 GLY A O 1
ATOM 732 N N . HIS A 1 96 ? 12.031 23.656 12.773 1 78.5 96 HIS A N 1
ATOM 733 C CA . HIS A 1 96 ? 12.82 22.5 13.188 1 78.5 96 HIS A CA 1
ATOM 734 C C . HIS A 1 96 ? 14.297 22.703 12.859 1 78.5 96 HIS A C 1
ATOM 736 O O . HIS A 1 96 ? 15.078 21.75 12.898 1 78.5 96 HIS A O 1
ATOM 742 N N . SER A 1 97 ? 14.633 23.859 12.5 1 74.81 97 SER A N 1
ATOM 743 C CA . SER A 1 97 ? 16.016 24.125 12.094 1 74.81 97 SER A CA 1
ATOM 744 C C . SER A 1 97 ? 16.703 25.094 13.055 1 74.81 97 SER A C 1
ATOM 746 O O . SER A 1 97 ? 16.031 25.938 13.68 1 74.81 97 SER A O 1
ATOM 748 N N . SER A 1 98 ? 18.016 24.938 13.07 1 70.88 98 SER A N 1
ATOM 749 C CA . SER A 1 98 ? 18.812 25.828 13.906 1 70.88 98 SER A CA 1
ATOM 750 C C . SER A 1 98 ? 18.875 27.234 13.305 1 70.88 98 SER A C 1
ATOM 752 O O . SER A 1 98 ? 18.656 27.406 12.102 1 70.88 98 SER A O 1
ATOM 754 N N . LEU A 1 99 ? 19.156 28.156 14.211 1 70.69 99 LEU A N 1
ATOM 755 C CA . LEU A 1 99 ? 19.328 29.516 13.75 1 70.69 99 LEU A CA 1
ATOM 756 C C . LEU A 1 99 ? 20.438 29.609 12.711 1 70.69 99 LEU A C 1
ATOM 758 O O . LEU A 1 99 ? 20.344 30.406 11.766 1 70.69 99 LEU A O 1
ATOM 762 N N . THR A 1 100 ? 21.422 28.797 12.898 1 66.38 100 THR A N 1
ATOM 763 C CA . THR A 1 100 ? 22.578 28.828 12.008 1 66.38 100 THR A CA 1
ATOM 764 C C . THR A 1 100 ? 22.188 28.328 10.617 1 66.38 100 THR A C 1
ATOM 766 O O . THR A 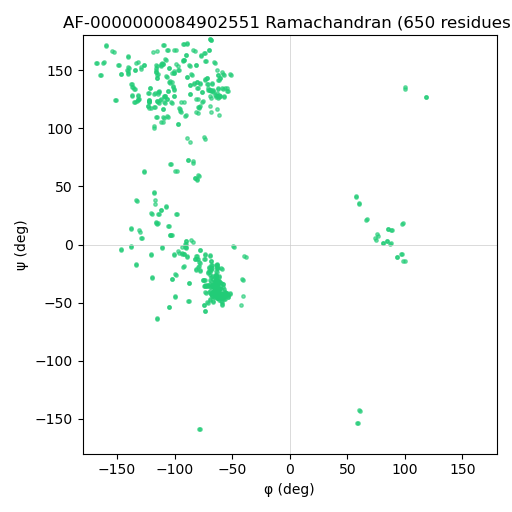1 100 ? 22.594 28.922 9.609 1 66.38 100 THR A O 1
ATOM 769 N N . ASP A 1 101 ? 21.344 27.391 10.578 1 65.25 101 ASP A N 1
ATOM 770 C CA . ASP A 1 101 ? 21.016 26.766 9.305 1 65.25 101 ASP A CA 1
ATOM 771 C C . ASP A 1 101 ? 19.703 27.328 8.742 1 65.25 101 ASP A C 1
ATOM 773 O O . ASP A 1 101 ? 19.562 27.453 7.523 1 65.25 101 ASP A O 1
ATOM 777 N N . GLY A 1 102 ? 18.891 27.812 9.688 1 63.25 102 GLY A N 1
ATOM 778 C CA . GLY A 1 102 ? 17.531 28.109 9.242 1 63.25 102 GLY A CA 1
ATOM 779 C C . GLY A 1 102 ? 17.141 29.562 9.422 1 63.25 102 GLY A C 1
ATOM 780 O O . GLY A 1 102 ? 16.172 30.031 8.836 1 63.25 102 GLY A O 1
ATOM 781 N N . GLY A 1 103 ? 18.031 30.219 10.109 1 70.44 103 GLY A N 1
ATOM 782 C CA . GLY A 1 103 ? 17.734 31.625 10.359 1 70.44 103 GLY A CA 1
ATOM 783 C C . GLY A 1 103 ? 16.453 31.828 11.148 1 70.44 103 GLY A C 1
ATOM 784 O O . GLY A 1 103 ? 16.172 31.078 12.078 1 70.44 103 GLY A O 1
ATOM 785 N N . PHE A 1 104 ? 15.703 32.844 10.859 1 80.38 104 PHE A N 1
ATOM 786 C CA . PHE A 1 104 ? 14.469 33.25 11.523 1 80.38 104 PHE A CA 1
ATOM 787 C C . PHE A 1 104 ? 13.273 32.469 10.953 1 80.38 104 PHE A C 1
ATOM 789 O O . PHE A 1 104 ? 12.391 33.062 10.344 1 80.38 104 PHE A O 1
ATOM 796 N N . SER A 1 105 ? 13.242 31.125 11.336 1 84.69 105 SER A N 1
ATOM 797 C CA . SER A 1 105 ? 12.352 30.234 10.602 1 84.69 105 SER A CA 1
ATOM 798 C C . SER A 1 105 ? 11.188 29.781 11.469 1 84.69 105 SER A C 1
ATOM 800 O O . SER A 1 105 ? 10.25 29.141 10.984 1 84.69 105 SER A O 1
ATOM 802 N N . GLY A 1 106 ? 11.148 30.156 12.68 1 90.75 106 GLY A N 1
ATOM 803 C CA . GLY A 1 106 ? 10.07 29.703 13.547 1 90.75 106 GLY A CA 1
ATOM 804 C C . GLY A 1 106 ? 8.961 30.719 13.703 1 90.75 106 GLY A C 1
ATOM 805 O O . GLY A 1 106 ? 9.219 31.922 13.688 1 90.75 106 GLY A O 1
ATOM 806 N N . CYS A 1 107 ? 7.789 30.266 14.008 1 92.38 107 CYS A N 1
ATOM 807 C CA . CYS A 1 107 ? 6.641 31.172 14 1 92.38 107 CYS A CA 1
ATOM 808 C C . CYS A 1 107 ? 6.34 31.688 15.406 1 92.38 107 CYS A C 1
ATOM 810 O O . CYS A 1 107 ? 5.441 32.5 15.594 1 92.38 107 CYS A O 1
ATOM 812 N N . TYR A 1 108 ? 7.059 31.156 16.391 1 93.12 108 TYR A N 1
ATOM 813 C CA . TYR A 1 108 ? 6.926 31.766 17.719 1 93.12 108 TYR A CA 1
ATOM 814 C C . TYR A 1 108 ? 7.781 33.031 17.828 1 93.12 108 TYR A C 1
ATOM 816 O O . TYR A 1 108 ? 8.641 33.125 18.703 1 93.12 108 TYR A O 1
ATOM 824 N N . ALA A 1 109 ? 7.551 33.906 16.969 1 93.94 109 ALA A N 1
ATOM 825 C CA . ALA A 1 109 ? 8.227 35.188 16.781 1 93.94 109 ALA A CA 1
ATOM 826 C C . ALA A 1 109 ? 7.301 36.188 16.094 1 93.94 109 ALA A C 1
ATOM 828 O O . ALA A 1 109 ? 6.227 35.812 15.609 1 93.94 109 ALA A O 1
ATOM 829 N N . THR A 1 110 ? 7.711 37.406 16.141 1 95.88 110 THR A N 1
ATOM 830 C CA . THR A 1 110 ? 6.895 38.438 15.508 1 95.88 110 THR A CA 1
ATOM 831 C C . THR A 1 110 ? 7.008 38.344 13.984 1 95.88 110 THR A C 1
ATOM 833 O O . THR A 1 110 ? 6.062 38.688 13.273 1 95.88 110 THR A O 1
ATOM 836 N N . HIS A 1 111 ? 8.211 38 13.562 1 95.69 111 HIS A N 1
ATOM 837 C CA . HIS A 1 111 ? 8.477 37.938 12.133 1 95.69 111 HIS A CA 1
ATOM 838 C C . HIS A 1 111 ? 9.172 36.625 11.758 1 95.69 111 HIS A C 1
ATOM 840 O O . HIS A 1 111 ? 9.797 35.969 12.602 1 95.69 111 HIS A O 1
ATOM 846 N N . MET A 1 112 ? 9.031 36.25 10.5 1 95 112 MET A N 1
ATOM 847 C CA . MET A 1 112 ? 9.719 35.125 9.914 1 95 112 MET A CA 1
ATOM 848 C C . MET A 1 112 ? 10.312 35.469 8.555 1 95 112 MET A C 1
ATOM 850 O O . MET A 1 112 ? 9.797 36.375 7.867 1 95 112 MET A O 1
ATOM 854 N N . LEU A 1 113 ? 11.352 34.812 8.273 1 93.94 113 LEU A N 1
ATOM 855 C CA . LEU A 1 113 ? 11.906 34.875 6.93 1 93.94 113 LEU A CA 1
ATOM 856 C C . LEU A 1 113 ? 11.633 33.594 6.172 1 93.94 113 LEU A C 1
ATOM 858 O O . LEU A 1 113 ? 12.172 32.531 6.523 1 93.94 113 LEU A O 1
ATOM 862 N N . LEU A 1 114 ? 10.773 33.656 5.176 1 93.88 114 LEU A N 1
ATOM 863 C CA . LEU A 1 114 ? 10.516 32.5 4.312 1 93.88 114 LEU A CA 1
ATOM 864 C C . LEU A 1 114 ? 11.594 32.375 3.24 1 93.88 114 LEU A C 1
ATOM 866 O O . LEU A 1 114 ? 11.828 33.312 2.475 1 93.88 114 LEU A O 1
ATOM 870 N N . ARG A 1 115 ? 12.164 31.297 3.188 1 91.5 115 ARG A N 1
ATOM 871 C CA . ARG A 1 115 ? 13.32 31.094 2.322 1 91.5 115 ARG A CA 1
ATOM 872 C C . ARG A 1 115 ? 12.898 30.922 0.868 1 91.5 115 ARG A C 1
ATOM 874 O O . ARG A 1 115 ? 11.734 30.609 0.585 1 91.5 115 ARG A O 1
ATOM 881 N N . ALA A 1 116 ? 13.898 31.094 0.028 1 90.19 116 ALA A N 1
ATOM 882 C CA . ALA A 1 116 ? 13.664 30.844 -1.391 1 90.19 116 ALA A CA 1
ATOM 883 C C . ALA A 1 116 ? 13.203 29.406 -1.619 1 90.19 116 ALA A C 1
ATOM 885 O O . ALA A 1 116 ? 13.727 28.469 -1.008 1 90.19 116 ALA A O 1
ATOM 886 N N . GLY A 1 117 ? 12.172 29.266 -2.438 1 89.44 117 GLY A N 1
ATOM 887 C CA . GLY A 1 117 ? 11.648 27.953 -2.744 1 89.44 117 GLY A CA 1
ATOM 888 C C . GLY A 1 117 ? 10.445 27.578 -1.904 1 89.44 117 GLY A C 1
ATOM 889 O O . GLY A 1 117 ? 9.773 26.578 -2.182 1 89.44 117 GLY A O 1
ATOM 890 N N . THR A 1 118 ? 10.156 28.438 -0.891 1 93.81 118 THR A N 1
ATOM 891 C CA . THR A 1 118 ? 8.984 28.172 -0.061 1 93.81 118 THR A CA 1
ATOM 892 C C . THR A 1 118 ? 7.699 28.375 -0.862 1 93.81 118 THR A C 1
ATOM 894 O O . THR A 1 118 ? 7.578 29.344 -1.621 1 93.81 118 THR A O 1
ATOM 897 N N . HIS A 1 119 ? 6.82 27.406 -0.736 1 94.69 119 HIS A N 1
ATOM 898 C CA . HIS A 1 119 ? 5.504 27.578 -1.34 1 94.69 119 HIS A CA 1
ATOM 899 C C . HIS A 1 119 ? 4.605 28.453 -0.474 1 94.69 119 HIS A C 1
ATOM 901 O O . HIS A 1 119 ? 4.344 28.125 0.685 1 94.69 119 HIS A O 1
ATOM 907 N N . ILE A 1 120 ? 4.227 29.531 -1.023 1 96 120 ILE A N 1
ATOM 908 C CA . ILE A 1 120 ? 3.422 30.516 -0.307 1 96 120 ILE A CA 1
ATOM 909 C C . ILE A 1 120 ? 2.043 30.625 -0.955 1 96 120 ILE A C 1
ATOM 911 O O . ILE A 1 120 ? 1.933 30.781 -2.174 1 96 120 ILE A O 1
ATOM 915 N N . VAL A 1 121 ? 0.981 30.562 -0.148 1 96.62 121 VAL A N 1
ATOM 916 C CA . VAL A 1 121 ? -0.383 30.594 -0.665 1 96.62 121 VAL A CA 1
ATOM 917 C C . VAL A 1 121 ? -1.139 31.766 -0.054 1 96.62 121 VAL A C 1
ATOM 919 O O . VAL A 1 121 ? -1.309 31.844 1.165 1 96.62 121 VAL A O 1
ATOM 922 N N . PRO A 1 122 ? -1.554 32.688 -0.87 1 97 122 PRO A N 1
ATOM 923 C CA . PRO A 1 122 ? -2.428 33.75 -0.354 1 97 122 PRO A CA 1
ATOM 924 C C . PRO A 1 122 ? -3.76 33.219 0.167 1 97 122 PRO A C 1
ATOM 926 O O . PRO A 1 122 ? -4.305 32.25 -0.395 1 97 122 PRO A O 1
ATOM 929 N N . LEU A 1 123 ? -4.258 33.844 1.179 1 97.81 123 LEU A N 1
ATOM 930 C CA . LEU A 1 123 ? -5.488 33.375 1.811 1 97.81 123 LEU A CA 1
ATOM 931 C C . LEU A 1 123 ? -6.68 34.188 1.357 1 97.81 123 LEU A C 1
ATOM 933 O O . LEU A 1 123 ? -6.613 35.438 1.347 1 97.81 123 LEU A O 1
ATOM 937 N N . PRO A 1 124 ? -7.754 33.531 1.01 1 97.44 124 PRO A N 1
ATOM 938 C CA . PRO A 1 124 ? -8.977 34.281 0.709 1 97.44 124 PRO A CA 1
ATOM 939 C C . PRO A 1 124 ? -9.539 35 1.928 1 97.44 124 PRO A C 1
ATOM 941 O O . PRO A 1 124 ? -9.328 34.562 3.062 1 97.44 124 PRO A O 1
ATOM 944 N N . PRO A 1 125 ? -10.32 36.031 1.683 1 96.94 125 PRO A N 1
ATOM 945 C CA . PRO A 1 125 ? -10.812 36.875 2.789 1 96.94 125 PRO A CA 1
ATOM 946 C C . PRO A 1 125 ? -11.734 36.094 3.732 1 96.94 125 PRO A C 1
ATOM 948 O O . PRO A 1 125 ? -11.805 36.406 4.926 1 96.94 125 PRO A O 1
ATOM 951 N N . GLN A 1 126 ? -12.406 35.094 3.242 1 97.31 126 GLN A N 1
ATOM 952 C CA . GLN A 1 126 ? -13.391 34.375 4.059 1 97.31 126 GLN A CA 1
ATOM 953 C C . GLN A 1 126 ? -12.711 33.375 5 1 97.31 126 GLN A C 1
ATOM 955 O O . GLN A 1 126 ? -13.352 32.844 5.91 1 97.31 126 GLN A O 1
ATOM 960 N N . VAL A 1 127 ? -11.484 33.125 4.789 1 98 127 VAL A N 1
ATOM 961 C CA . VAL A 1 127 ? -10.734 32.219 5.66 1 98 127 VAL A CA 1
ATOM 962 C C . VAL A 1 127 ? -10.102 33.031 6.801 1 98 127 VAL A C 1
ATOM 964 O O . VAL A 1 127 ? -9.141 33.781 6.586 1 98 127 VAL A O 1
ATOM 967 N N . THR A 1 128 ? -10.594 32.812 7.98 1 97.44 128 THR A N 1
ATOM 968 C CA . THR A 1 128 ? -10.102 33.562 9.133 1 97.44 128 THR A CA 1
ATOM 969 C C . THR A 1 128 ? -8.719 33.094 9.555 1 97.44 128 THR A C 1
ATOM 971 O O . THR A 1 128 ? -8.281 32 9.133 1 97.44 128 THR A O 1
ATOM 974 N N . ASP A 1 129 ? -8.047 33.844 10.352 1 97.44 129 ASP A N 1
ATOM 975 C CA . ASP A 1 129 ? -6.73 33.469 10.859 1 97.44 129 ASP A CA 1
ATOM 976 C C . ASP A 1 129 ? -6.812 32.188 11.68 1 97.44 129 ASP A C 1
ATOM 978 O O . ASP A 1 129 ? -5.934 31.328 11.594 1 97.44 129 ASP A O 1
ATOM 982 N N . LEU A 1 130 ? -7.867 32.062 12.438 1 96.56 130 LEU A N 1
ATOM 983 C CA . LEU A 1 130 ? -8.062 30.891 13.281 1 96.56 130 LEU A CA 1
ATOM 984 C C . LEU A 1 130 ? -8.203 29.641 12.43 1 96.56 130 LEU A C 1
ATOM 986 O O . LEU A 1 130 ? -7.684 28.578 12.789 1 96.56 130 LEU A O 1
ATOM 990 N N . MET A 1 131 ? -8.867 29.766 11.281 1 96.94 131 MET A N 1
ATOM 991 C CA . MET A 1 131 ? -9.023 28.641 10.367 1 96.94 131 MET A CA 1
ATOM 992 C C . MET A 1 131 ? -7.707 28.312 9.68 1 96.94 131 MET A C 1
ATOM 994 O O . MET A 1 131 ? -7.387 27.141 9.469 1 96.94 131 MET A O 1
ATOM 998 N N . ALA A 1 132 ? -6.93 29.281 9.398 1 97.69 132 ALA A N 1
ATOM 999 C CA . ALA A 1 132 ? -5.801 29.172 8.477 1 97.69 132 ALA A CA 1
ATOM 1000 C C . ALA A 1 132 ? -4.543 28.703 9.211 1 97.69 132 ALA A C 1
ATOM 1002 O O . ALA A 1 132 ? -3.701 28.016 8.633 1 97.69 132 ALA A O 1
ATOM 1003 N N . ALA A 1 133 ? -4.367 29.062 10.438 1 97.31 133 ALA A N 1
ATOM 1004 C CA . ALA A 1 133 ? -3.1 28.922 11.148 1 97.31 133 ALA A CA 1
ATOM 1005 C C . ALA A 1 133 ? -2.613 27.484 11.133 1 97.31 133 ALA A C 1
ATOM 1007 O O . ALA A 1 133 ? -1.445 27.219 10.844 1 97.31 133 ALA A O 1
ATOM 1008 N N . PRO A 1 134 ? -3.529 26.516 11.336 1 96.94 134 PRO A N 1
ATOM 1009 C CA . PRO A 1 134 ? -3.004 25.156 11.438 1 96.94 134 PRO A CA 1
ATOM 1010 C C . PRO A 1 134 ? -2.934 24.453 10.086 1 96.94 134 PRO A C 1
ATOM 1012 O O . PRO A 1 134 ? -2.42 23.328 10 1 96.94 134 PRO A O 1
ATOM 1015 N N . ILE A 1 135 ? -3.361 25 8.977 1 97.56 135 ILE A N 1
ATOM 1016 C CA . ILE A 1 135 ? -3.639 24.234 7.773 1 97.56 135 ILE A CA 1
ATOM 1017 C C . ILE A 1 135 ? -2.328 23.891 7.066 1 97.56 135 ILE A C 1
ATOM 1019 O O . ILE A 1 135 ? -2.254 22.906 6.324 1 97.56 135 ILE A O 1
ATOM 1023 N N . ASN A 1 136 ? -1.271 24.672 7.328 1 97.81 136 ASN A N 1
ATOM 1024 C CA . ASN A 1 136 ? -0.034 24.406 6.598 1 97.81 136 ASN A CA 1
ATOM 1025 C C . ASN A 1 136 ? 0.708 23.203 7.164 1 97.81 136 ASN A C 1
ATOM 1027 O O . ASN A 1 136 ? 1.734 22.797 6.621 1 97.81 136 ASN A O 1
ATOM 1031 N N . CYS A 1 137 ? 0.297 22.625 8.188 1 96.75 137 CYS A N 1
ATOM 1032 C CA . CYS A 1 137 ? 0.816 21.359 8.695 1 96.75 137 CYS A CA 1
ATOM 1033 C C . CYS A 1 137 ? -0.252 20.281 8.648 1 96.75 137 CYS A C 1
ATOM 1035 O O . CYS A 1 137 ? -0.19 19.375 7.809 1 96.75 137 CYS A O 1
ATOM 1037 N N . ALA A 1 138 ? -1.313 20.469 9.391 1 97.38 138 ALA A N 1
ATOM 1038 C CA . ALA A 1 138 ? -2.268 19.391 9.656 1 97.38 138 ALA A CA 1
ATOM 1039 C C . ALA A 1 138 ? -3.121 19.094 8.422 1 97.38 138 ALA A C 1
ATOM 1041 O O . ALA A 1 138 ? -3.121 17.969 7.91 1 97.38 138 ALA A O 1
ATOM 1042 N N . LEU A 1 139 ? -3.816 20.125 7.934 1 98.44 139 LEU A N 1
ATOM 1043 C CA . LEU A 1 139 ? -4.73 19.875 6.824 1 98.44 139 LEU A CA 1
ATOM 1044 C C . LEU A 1 139 ? -3.961 19.516 5.559 1 98.44 139 LEU A C 1
ATOM 1046 O O . LEU A 1 139 ? -4.387 18.641 4.801 1 98.44 139 LEU A O 1
ATOM 1050 N N . ALA A 1 140 ? -2.855 20.219 5.309 1 98.56 140 ALA A N 1
ATOM 1051 C CA . ALA A 1 140 ? -2.043 19.891 4.141 1 98.56 140 ALA A CA 1
ATOM 1052 C C . ALA A 1 140 ? -1.607 18.422 4.176 1 98.56 140 ALA A C 1
ATOM 1054 O O . ALA A 1 140 ? -1.621 17.734 3.146 1 98.56 140 ALA A O 1
ATOM 1055 N N . THR A 1 141 ? -1.234 17.938 5.312 1 98.25 141 THR A N 1
ATOM 1056 C CA . THR A 1 141 ? -0.867 16.531 5.473 1 98.25 141 THR A CA 1
ATOM 1057 C C . THR A 1 141 ? -2.057 15.625 5.18 1 98.25 141 THR A C 1
ATOM 1059 O O . THR A 1 141 ? -1.913 14.609 4.496 1 98.25 141 THR A O 1
ATOM 1062 N N . VAL A 1 142 ? -3.221 16 5.645 1 98.75 142 VAL A N 1
ATOM 1063 C CA . VAL A 1 142 ? -4.422 15.188 5.449 1 98.75 142 VAL A CA 1
ATOM 1064 C C . VAL A 1 142 ? -4.766 15.133 3.963 1 98.75 142 VAL A C 1
ATOM 1066 O O . VAL A 1 142 ? -5.215 14.094 3.465 1 98.75 142 VAL A O 1
ATOM 1069 N N . VAL A 1 143 ? -4.555 16.234 3.27 1 98.62 143 VAL A N 1
ATOM 1070 C CA . VAL A 1 143 ? -4.785 16.234 1.828 1 98.62 143 VAL A CA 1
ATOM 1071 C C . VAL A 1 143 ? -3.914 15.164 1.171 1 98.62 143 VAL A C 1
ATOM 1073 O O . VAL A 1 143 ? -4.391 14.391 0.332 1 98.62 143 VAL A O 1
ATOM 1076 N N . ASN A 1 144 ? -2.656 15.125 1.557 1 98.56 144 ASN A N 1
ATOM 1077 C CA . ASN A 1 144 ? -1.782 14.078 1.033 1 98.56 144 ASN A CA 1
ATOM 1078 C C . ASN A 1 144 ? -2.281 12.688 1.412 1 98.56 144 ASN A C 1
ATOM 1080 O O . ASN A 1 144 ? -2.307 11.781 0.576 1 98.56 144 ASN A O 1
ATOM 1084 N N . VAL A 1 145 ? -2.703 12.5 2.623 1 98.56 145 VAL A N 1
ATOM 1085 C CA . VAL A 1 145 ? -3.201 11.227 3.135 1 98.56 145 VAL A CA 1
ATOM 1086 C C . VAL A 1 145 ? -4.371 10.742 2.279 1 98.56 145 VAL A C 1
ATOM 1088 O O . VAL A 1 145 ? -4.395 9.594 1.84 1 98.56 145 VAL A O 1
ATOM 1091 N N . LEU A 1 146 ? -5.273 11.641 1.982 1 98.06 146 LEU A N 1
ATOM 1092 C CA . LEU A 1 146 ? -6.535 11.25 1.365 1 98.06 146 LEU A CA 1
ATOM 1093 C C . LEU A 1 146 ? -6.367 11.055 -0.138 1 98.06 146 LEU A C 1
ATOM 1095 O O . LEU A 1 146 ? -7.246 10.5 -0.798 1 98.06 146 LEU A O 1
ATOM 1099 N N . GLU A 1 147 ? -5.23 11.453 -0.672 1 96.12 147 GLU A N 1
ATOM 1100 C CA . GLU A 1 147 ? -4.938 11.188 -2.076 1 96.12 147 GLU A CA 1
ATOM 1101 C C . GLU A 1 147 ? -4.859 9.688 -2.346 1 96.12 147 GLU A C 1
ATOM 1103 O O . GLU A 1 147 ? -5.039 9.242 -3.48 1 96.12 147 GLU A O 1
ATOM 1108 N N . HIS A 1 148 ? -4.66 8.938 -1.364 1 95.44 148 HIS A N 1
ATOM 1109 C CA . HIS A 1 148 ? -4.414 7.504 -1.517 1 95.44 148 HIS A CA 1
ATOM 1110 C C . HIS A 1 148 ? -5.656 6.691 -1.169 1 95.44 148 HIS A C 1
ATOM 1112 O O . HIS A 1 148 ? -5.59 5.469 -1.052 1 95.44 148 HIS A O 1
ATOM 1118 N N . THR A 1 149 ? -6.793 7.312 -0.951 1 92.56 149 THR A N 1
ATOM 1119 C CA . THR A 1 149 ? -7.992 6.621 -0.495 1 92.56 149 THR A CA 1
ATOM 1120 C C . THR A 1 149 ? -9 6.477 -1.632 1 92.56 149 THR A C 1
ATOM 1122 O O . THR A 1 149 ? -10.133 6.055 -1.411 1 92.56 149 THR A O 1
ATOM 1125 N N . ARG A 1 150 ? -8.602 6.664 -2.812 1 82.56 150 ARG A N 1
ATOM 1126 C CA . ARG A 1 150 ? -9.539 6.594 -3.926 1 82.56 150 ARG A CA 1
ATOM 1127 C C . ARG A 1 150 ? -10.023 5.164 -4.141 1 82.56 150 ARG A C 1
ATOM 1129 O O . ARG A 1 150 ? -9.25 4.215 -4.016 1 82.56 150 ARG A O 1
ATOM 1136 N N . THR A 1 151 ? -11.391 5.102 -4.289 1 81.56 151 THR A N 1
ATOM 1137 C CA . THR A 1 151 ? -12.008 3.803 -4.523 1 81.56 151 THR A CA 1
ATOM 1138 C C . THR A 1 151 ? -13.148 3.92 -5.531 1 81.56 151 THR A C 1
ATOM 1140 O O . THR A 1 151 ? -13.758 4.98 -5.66 1 81.56 151 THR A O 1
ATOM 1143 N N . GLN A 1 152 ? -13.375 2.895 -6.258 1 77.31 152 GLN A N 1
ATOM 1144 C CA . GLN A 1 152 ? -14.453 2.83 -7.238 1 77.31 152 GLN A CA 1
ATOM 1145 C C . GLN A 1 152 ? -15.734 2.289 -6.613 1 77.31 152 GLN A C 1
ATOM 1147 O O . GLN A 1 152 ? -16.766 2.209 -7.277 1 77.31 152 GLN A O 1
ATOM 1152 N N . SER A 1 153 ? -15.656 2.062 -5.395 1 82.44 153 SER A N 1
ATOM 1153 C CA . SER A 1 153 ? -16.812 1.499 -4.719 1 82.44 153 SER A CA 1
ATOM 1154 C C . SER A 1 153 ? -17.984 2.492 -4.691 1 82.44 153 SER A C 1
ATOM 1156 O O . SER A 1 153 ? -17.766 3.691 -4.492 1 82.44 153 SER A O 1
ATOM 1158 N N . ARG A 1 154 ? -19.172 2.107 -5.027 1 78 154 ARG A N 1
ATOM 1159 C CA . ARG A 1 154 ? -20.344 2.969 -4.988 1 78 154 ARG A CA 1
ATOM 1160 C C . ARG A 1 154 ? -20.734 3.309 -3.551 1 78 154 ARG A C 1
ATOM 1162 O O . ARG A 1 154 ? -20.969 4.473 -3.227 1 78 154 ARG A O 1
ATOM 1169 N N . ASN A 1 155 ? -20.797 2.268 -2.629 1 81.94 155 ASN A N 1
ATOM 1170 C CA . ASN A 1 155 ? -21.141 2.469 -1.226 1 81.94 155 ASN A CA 1
ATOM 1171 C C . ASN A 1 155 ? -19.906 2.404 -0.328 1 81.94 155 ASN A C 1
ATOM 1173 O O . ASN A 1 155 ? -19.875 1.619 0.621 1 81.94 155 ASN A O 1
ATOM 1177 N N . LYS A 1 156 ? -19.156 3.557 -0.618 1 92.56 156 LYS A N 1
ATOM 1178 C CA . LYS A 1 156 ? -17.844 3.49 0.035 1 92.56 156 LYS A CA 1
ATOM 1179 C C . LYS A 1 156 ? -17.938 3.943 1.489 1 92.56 156 LYS A C 1
ATOM 1181 O O . LYS A 1 156 ? -18.672 4.883 1.808 1 92.56 156 LYS A O 1
ATOM 1186 N N . ILE A 1 157 ? -17.266 3.252 2.363 1 97.62 157 ILE A N 1
ATOM 1187 C CA . ILE A 1 157 ? -17.156 3.496 3.797 1 97.62 157 ILE A CA 1
ATOM 1188 C C . ILE A 1 157 ? -15.695 3.789 4.16 1 97.62 157 ILE A C 1
ATOM 1190 O O . ILE A 1 157 ? -14.781 3.082 3.723 1 97.62 157 ILE A O 1
ATOM 1194 N N . ALA A 1 158 ? -15.523 4.879 4.891 1 98.62 158 ALA A N 1
ATOM 1195 C CA . ALA A 1 158 ? -14.203 5.207 5.434 1 98.62 158 ALA A CA 1
ATOM 1196 C C . ALA A 1 158 ? -14.211 5.164 6.957 1 98.62 158 ALA A C 1
ATOM 1198 O O . ALA A 1 158 ? -15.211 5.508 7.59 1 98.62 158 ALA A O 1
ATOM 1199 N N . VAL A 1 159 ? -13.109 4.695 7.523 1 98.88 159 VAL A N 1
ATOM 1200 C CA . VAL A 1 159 ? -12.93 4.738 8.969 1 98.88 159 VAL A CA 1
ATOM 1201 C C . VAL A 1 159 ? -11.664 5.512 9.312 1 98.88 159 VAL A C 1
ATOM 1203 O O . VAL A 1 159 ? -10.578 5.184 8.828 1 98.88 159 VAL A O 1
ATOM 1206 N N . VAL A 1 160 ? -11.828 6.508 10.109 1 98.94 160 VAL A N 1
ATOM 1207 C CA . VAL A 1 160 ? -10.703 7.293 10.617 1 98.94 160 VAL A CA 1
ATOM 1208 C C . VAL A 1 160 ? -10.398 6.895 12.055 1 98.94 160 VAL A C 1
ATOM 1210 O O . VAL A 1 160 ? -11.281 6.926 12.914 1 98.94 160 VAL A O 1
ATOM 1213 N N . GLN A 1 161 ? -9.172 6.469 12.273 1 98.88 161 GLN A N 1
ATOM 1214 C CA . GLN A 1 161 ? -8.758 6.129 13.625 1 98.88 161 GLN A CA 1
ATOM 1215 C C . GLN A 1 161 ? -8.016 7.289 14.281 1 98.88 161 GLN A C 1
ATOM 1217 O O . GLN A 1 161 ? -6.832 7.508 14.016 1 98.88 161 GLN A O 1
ATOM 1222 N N . GLY A 1 162 ? -8.672 7.984 15.156 1 98.44 162 GLY A N 1
ATOM 1223 C CA . GLY A 1 162 ? -8.188 9.195 15.805 1 98.44 162 GLY A CA 1
ATOM 1224 C C . GLY A 1 162 ? -9.031 10.414 15.508 1 98.44 162 GLY A C 1
ATOM 1225 O O . GLY A 1 162 ? -9.266 10.742 14.344 1 98.44 162 GLY A O 1
ATOM 1226 N N . ALA A 1 163 ? -9.43 11.047 16.578 1 97.88 163 ALA A N 1
ATOM 1227 C CA . ALA A 1 163 ? -10.281 12.227 16.438 1 97.88 163 ALA A CA 1
ATOM 1228 C C . ALA A 1 163 ? -9.539 13.492 16.859 1 97.88 163 ALA A C 1
ATOM 1230 O O . ALA A 1 163 ? -10.141 14.406 17.422 1 97.88 163 ALA A O 1
ATOM 1231 N N . GLY A 1 164 ? -8.25 13.5 16.688 1 96.69 164 GLY A N 1
ATOM 1232 C CA . GLY A 1 164 ? -7.477 14.727 16.844 1 96.69 164 GLY A CA 1
ATOM 1233 C C . GLY A 1 164 ? -7.582 15.641 15.633 1 96.69 164 GLY A C 1
ATOM 1234 O O . GLY A 1 164 ? -8.562 15.586 14.883 1 96.69 164 GLY A O 1
ATOM 1235 N N . MET A 1 165 ? -6.59 16.516 15.523 1 96.62 165 MET A N 1
ATOM 1236 C CA . MET A 1 165 ? -6.598 17.516 14.461 1 96.62 165 MET A CA 1
ATOM 1237 C C . MET A 1 165 ? -6.645 16.844 13.094 1 96.62 165 MET A C 1
ATOM 1239 O O . MET A 1 165 ? -7.504 17.172 12.273 1 96.62 165 MET A O 1
ATOM 1243 N N . LEU A 1 166 ? -5.766 15.922 12.844 1 98 166 LEU A N 1
ATOM 1244 C CA . LEU A 1 166 ? -5.711 15.25 11.547 1 98 166 LEU A CA 1
ATOM 1245 C C . LEU A 1 166 ? -7 14.477 11.281 1 98 166 LEU A C 1
ATOM 1247 O O . LEU A 1 166 ? -7.539 14.523 10.172 1 98 166 LEU A O 1
ATOM 1251 N N . GLY A 1 167 ? -7.457 13.781 12.297 1 98.62 167 GLY A N 1
ATOM 1252 C CA . GLY A 1 167 ? -8.672 13 12.133 1 98.62 167 GLY A CA 1
ATOM 1253 C C . GLY A 1 167 ? -9.891 13.859 11.836 1 98.62 167 GLY A C 1
ATOM 1254 O O . GLY A 1 167 ? -10.727 13.484 11.008 1 98.62 167 GLY A O 1
ATOM 1255 N N . THR A 1 168 ? -10 14.961 12.5 1 98.38 168 THR A N 1
ATOM 1256 C CA . THR A 1 168 ? -11.109 15.883 12.281 1 98.38 168 THR A CA 1
ATOM 1257 C C . THR A 1 168 ? -11.102 16.406 10.852 1 98.38 168 THR A C 1
ATOM 1259 O O . THR A 1 168 ? -12.125 16.406 10.172 1 98.38 168 THR A O 1
ATOM 1262 N N . TYR A 1 169 ? -9.922 16.844 10.383 1 98.69 169 TYR A N 1
ATOM 1263 C CA . TYR A 1 169 ? -9.805 17.297 9.008 1 98.69 169 TYR A CA 1
ATOM 1264 C C . TYR A 1 169 ? -10.125 16.172 8.031 1 98.69 169 TYR A C 1
ATOM 1266 O O . TYR A 1 169 ? -10.75 16.391 6.996 1 98.69 169 TYR A O 1
ATOM 1274 N N . ALA A 1 170 ? -9.711 14.969 8.336 1 98.81 170 ALA A N 1
ATOM 1275 C CA . ALA A 1 170 ? -9.984 13.828 7.473 1 98.81 170 ALA A CA 1
ATOM 1276 C C . ALA A 1 170 ? -11.484 13.562 7.359 1 98.81 170 ALA A C 1
ATOM 1278 O O . ALA A 1 170 ? -12 13.352 6.262 1 98.81 170 ALA A O 1
ATOM 1279 N N . CYS A 1 171 ? -12.156 13.586 8.492 1 98.81 171 CYS A N 1
ATOM 1280 C CA . CYS A 1 171 ? -13.602 13.383 8.477 1 98.81 171 CYS A CA 1
ATOM 1281 C C . CYS A 1 171 ? -14.289 14.453 7.629 1 98.81 171 CYS A C 1
ATOM 1283 O O . CYS A 1 171 ? -15.141 14.133 6.793 1 98.81 171 CYS A O 1
ATOM 1285 N N . ALA A 1 172 ? -13.898 15.672 7.828 1 98.69 172 ALA A N 1
ATOM 1286 C CA . ALA A 1 172 ? -14.492 16.766 7.062 1 98.69 172 ALA A CA 1
ATOM 1287 C C . ALA A 1 172 ? -14.289 16.562 5.566 1 98.69 172 ALA A C 1
ATOM 1289 O O . ALA A 1 172 ? -15.234 16.656 4.785 1 98.69 172 ALA A O 1
ATOM 1290 N N . MET A 1 173 ? -13.078 16.281 5.195 1 98.31 173 MET A N 1
ATOM 1291 C CA . MET A 1 173 ? -12.75 16.156 3.775 1 98.31 173 MET A CA 1
ATOM 1292 C C . MET A 1 173 ? -13.43 14.922 3.176 1 98.31 173 MET A C 1
ATOM 1294 O O . MET A 1 173 ? -14.008 15 2.09 1 98.31 173 MET A O 1
ATOM 1298 N N . LEU A 1 174 ? -13.398 13.797 3.867 1 98.06 174 LEU A N 1
ATOM 1299 C CA . LEU A 1 174 ? -14.016 12.562 3.379 1 98.06 174 LEU A CA 1
ATOM 1300 C C . LEU A 1 174 ? -15.516 12.742 3.201 1 98.06 174 LEU A C 1
ATOM 1302 O O . LEU A 1 174 ? -16.109 12.203 2.258 1 98.06 174 LEU A O 1
ATOM 1306 N N . SER A 1 175 ? -16.141 13.477 4.105 1 97.69 175 SER A N 1
ATOM 1307 C CA . SER A 1 175 ? -17.578 13.688 4.039 1 97.69 175 SER A CA 1
ATOM 1308 C C . SER A 1 175 ? -17.969 14.438 2.768 1 97.69 175 SER A C 1
ATOM 1310 O O . SER A 1 175 ? -19.141 14.414 2.359 1 97.69 175 SER A O 1
ATOM 1312 N N . ARG A 1 176 ? -17 15.062 2.158 1 96.19 176 ARG A N 1
ATOM 1313 C CA . ARG A 1 176 ? -17.25 15.836 0.948 1 96.19 176 ARG A CA 1
ATOM 1314 C C . ARG A 1 176 ? -16.781 15.086 -0.293 1 96.19 176 ARG A C 1
ATOM 1316 O O . ARG A 1 176 ? -16.719 15.656 -1.385 1 96.19 176 ARG A O 1
ATOM 1323 N N . GLN A 1 177 ? -16.391 13.836 -0.196 1 94.31 177 GLN A N 1
ATOM 1324 C CA . GLN A 1 177 ? -15.812 13.086 -1.308 1 94.31 177 GLN A CA 1
ATOM 1325 C C . GLN A 1 177 ? -16.703 11.914 -1.703 1 94.31 177 GLN A C 1
ATOM 1327 O O . GLN A 1 177 ? -16.234 10.938 -2.281 1 94.31 177 GLN A O 1
ATOM 1332 N N . GLY A 1 178 ? -17.875 11.914 -1.364 1 91.94 178 GLY A N 1
ATOM 1333 C CA . GLY A 1 178 ? -18.859 10.961 -1.857 1 91.94 178 GLY A CA 1
ATOM 1334 C C . GLY A 1 178 ? -18.922 9.688 -1.034 1 91.94 178 GLY A C 1
ATOM 1335 O O . GLY A 1 178 ? -19.5 8.688 -1.467 1 91.94 178 GLY A O 1
ATOM 1336 N N . TYR A 1 179 ? -18.328 9.625 0.118 1 95.19 179 TYR A N 1
ATOM 1337 C CA . TYR A 1 179 ? -18.453 8.469 1.005 1 95.19 179 TYR A CA 1
ATOM 1338 C C . TYR A 1 179 ? -19.844 8.383 1.61 1 95.19 179 TYR A C 1
ATOM 1340 O O . TYR A 1 179 ? -20.406 9.398 2.02 1 95.19 179 TYR A O 1
ATOM 1348 N N . GLU A 1 180 ? -20.359 7.184 1.575 1 95.5 180 GLU A N 1
ATOM 1349 C CA . GLU A 1 180 ? -21.656 6.945 2.207 1 95.5 180 GLU A CA 1
ATOM 1350 C C . GLU A 1 180 ? -21.562 7.094 3.725 1 95.5 180 GLU A C 1
ATOM 1352 O O . GLU A 1 180 ? -22.469 7.637 4.355 1 95.5 180 GLU A O 1
ATOM 1357 N N . LYS A 1 181 ? -20.484 6.578 4.297 1 97.44 181 LYS A N 1
ATOM 1358 C CA . LYS A 1 181 ? -20.234 6.688 5.73 1 97.44 181 LYS A CA 1
ATOM 1359 C C . LYS A 1 181 ? -18.781 7.082 5.992 1 97.44 181 LYS A C 1
ATOM 1361 O O . LYS A 1 181 ? -17.859 6.543 5.367 1 97.44 181 LYS A O 1
ATOM 1366 N N . VAL A 1 182 ? -18.672 8.016 6.852 1 98.69 182 VAL A N 1
ATOM 1367 C CA . VAL A 1 182 ? -17.359 8.367 7.402 1 98.69 182 VAL A CA 1
ATOM 1368 C C . VAL A 1 182 ? -17.359 8.125 8.914 1 98.69 182 VAL A C 1
ATOM 1370 O O . VAL A 1 182 ? -17.875 8.945 9.68 1 98.69 182 VAL A O 1
ATOM 1373 N N . LEU A 1 183 ? -16.75 7.004 9.32 1 98.88 183 LEU A N 1
ATOM 1374 C CA . LEU A 1 183 ? -16.719 6.605 10.719 1 98.88 183 LEU A CA 1
ATOM 1375 C C . LEU A 1 183 ? -15.406 7.023 11.375 1 98.88 183 LEU A C 1
ATOM 1377 O O . LEU A 1 183 ? -14.383 7.125 10.703 1 98.88 183 LEU A O 1
ATOM 1381 N N . CYS A 1 184 ? -15.508 7.277 12.648 1 98.88 184 CYS A N 1
ATOM 1382 C CA . CYS A 1 184 ? -14.312 7.68 13.391 1 98.88 184 CYS A CA 1
ATOM 1383 C C . CYS A 1 184 ? -14.258 6.977 14.742 1 98.88 184 CYS A C 1
ATOM 1385 O O . CYS A 1 184 ? -15.273 6.816 15.406 1 98.88 184 CYS A O 1
ATOM 1387 N N . THR A 1 185 ? -13.062 6.539 15.086 1 98.81 185 THR A N 1
ATOM 1388 C CA . THR A 1 185 ? -12.828 5.977 16.406 1 98.81 185 THR A CA 1
ATOM 1389 C C . THR A 1 185 ? -11.836 6.824 17.203 1 98.81 185 THR A C 1
ATOM 1391 O O . THR A 1 185 ? -10.961 7.461 16.609 1 98.81 185 THR A O 1
ATOM 1394 N N . ASP A 1 186 ? -12.023 6.828 18.453 1 98.19 186 ASP A N 1
ATOM 1395 C CA . ASP A 1 186 ? -11.109 7.488 19.375 1 98.19 186 ASP A CA 1
ATOM 1396 C C . ASP A 1 186 ? -11.344 7.02 20.812 1 98.19 186 ASP A C 1
ATOM 1398 O O . ASP A 1 186 ? -12.484 6.758 21.203 1 98.19 186 ASP A O 1
ATOM 1402 N N . VAL A 1 187 ? -10.289 6.938 21.578 1 96.19 187 VAL A N 1
ATOM 1403 C CA . VAL A 1 187 ? -10.414 6.523 22.969 1 96.19 187 VAL A CA 1
ATOM 1404 C C . VAL A 1 187 ? -11.023 7.656 23.797 1 96.19 187 VAL A C 1
ATOM 1406 O O . VAL A 1 187 ? -11.664 7.414 24.812 1 96.19 187 VAL A O 1
ATOM 1409 N N . ASN A 1 188 ? -10.742 8.914 23.375 1 95.75 188 ASN A N 1
ATOM 1410 C CA . ASN A 1 188 ? -11.336 10.07 24.031 1 95.75 188 ASN A CA 1
ATOM 1411 C C . ASN A 1 188 ? -12.758 10.328 23.531 1 95.75 188 ASN A C 1
ATOM 1413 O O . ASN A 1 188 ? -12.945 10.797 22.406 1 95.75 188 ASN A O 1
ATOM 1417 N N . GLN A 1 189 ? -13.703 10.18 24.375 1 95.62 189 GLN A N 1
ATOM 1418 C CA . GLN A 1 189 ? -15.102 10.234 23.969 1 95.62 189 GLN A CA 1
ATOM 1419 C C . GLN A 1 189 ? -15.523 11.656 23.625 1 95.62 189 GLN A C 1
ATOM 1421 O O . GLN A 1 189 ? -16.359 11.875 22.75 1 95.62 189 GLN A O 1
ATOM 1426 N N . SER A 1 190 ? -14.969 12.562 24.359 1 94.56 190 SER A N 1
ATOM 1427 C CA . SER A 1 190 ? -15.305 13.953 24.062 1 94.56 190 SER A CA 1
ATOM 1428 C C . SER A 1 190 ? -14.891 14.336 22.656 1 94.56 190 SER A C 1
ATOM 1430 O O . SER A 1 190 ? -15.68 14.922 21.906 1 94.56 190 SER A O 1
ATOM 1432 N N . ARG A 1 191 ? -13.711 13.961 22.25 1 95.31 191 ARG A N 1
ATOM 1433 C CA . ARG A 1 191 ? -13.234 14.211 20.891 1 95.31 191 ARG A CA 1
ATOM 1434 C C . ARG A 1 191 ? -14.062 13.438 19.875 1 95.31 191 ARG A C 1
ATOM 1436 O O . ARG A 1 191 ? -14.438 13.977 18.828 1 95.31 191 ARG A O 1
ATOM 1443 N N . LEU A 1 192 ? -14.344 12.188 20.234 1 97.81 192 LEU A N 1
ATOM 1444 C CA . LEU A 1 192 ? -15.102 11.328 19.328 1 97.81 192 LEU A CA 1
ATOM 1445 C C . LEU A 1 192 ? -16.484 11.914 19.062 1 97.81 192 LEU A C 1
ATOM 1447 O O . LEU A 1 192 ? -16.938 11.945 17.906 1 97.81 192 LEU A O 1
ATOM 1451 N N . ASN A 1 193 ? -17.078 12.43 20.047 1 97.25 193 ASN A N 1
ATOM 1452 C CA . ASN A 1 193 ? -18.422 12.977 19.906 1 97.25 193 ASN A CA 1
ATOM 1453 C C . ASN A 1 193 ? -18.438 14.25 19.062 1 97.25 193 ASN A C 1
ATOM 1455 O O . ASN A 1 193 ? -19.391 14.516 18.328 1 97.25 193 ASN A O 1
ATOM 1459 N N . ALA A 1 194 ? -17.406 14.969 19.109 1 96.75 194 ALA A N 1
ATOM 1460 C CA . ALA A 1 194 ? -17.328 16.25 18.422 1 96.75 194 ALA A CA 1
ATOM 1461 C C . ALA A 1 194 ? -17.156 16.047 16.906 1 96.75 194 ALA A C 1
ATOM 1463 O O . ALA A 1 194 ? -17.359 16.969 16.125 1 96.75 194 ALA A O 1
ATOM 1464 N N . ILE A 1 195 ? -16.859 14.836 16.469 1 98.19 195 ILE A N 1
ATOM 1465 C CA . ILE A 1 195 ? -16.5 14.602 15.07 1 98.19 195 ILE A CA 1
ATOM 1466 C C . ILE A 1 195 ? -17.734 14.789 14.188 1 98.19 195 ILE A C 1
ATOM 1468 O O . ILE A 1 195 ? -17.609 15.023 12.977 1 98.19 195 ILE A O 1
ATOM 1472 N N . SER A 1 196 ? -18.906 14.648 14.781 1 98.44 196 SER A N 1
ATOM 1473 C CA . SER A 1 196 ? -20.156 14.797 14.031 1 98.44 196 SER A CA 1
ATOM 1474 C C . SER A 1 196 ? -20.281 16.203 13.453 1 98.44 196 SER A C 1
ATOM 1476 O O . SER A 1 196 ? -20.922 16.391 12.414 1 98.44 196 SER A O 1
ATOM 1478 N N . LYS A 1 197 ? -19.672 17.188 14.102 1 98.25 197 LYS A N 1
ATOM 1479 C CA . LYS A 1 197 ? -19.688 18.562 13.609 1 98.25 197 LYS A CA 1
ATOM 1480 C C . LYS A 1 197 ? -18.891 18.703 12.32 1 98.25 197 LYS A C 1
ATOM 1482 O O . LYS A 1 197 ? -19.016 19.688 11.602 1 98.25 197 LYS A O 1
ATOM 1487 N N . PHE A 1 198 ? -18.062 17.719 12.07 1 98.5 198 PHE A N 1
ATOM 1488 C CA . PHE A 1 198 ? -17.156 17.797 10.938 1 98.5 198 PHE A CA 1
ATOM 1489 C C . PHE A 1 198 ? -17.406 16.672 9.953 1 98.5 198 PHE A C 1
ATOM 1491 O O . PHE A 1 198 ? -16.484 16.188 9.297 1 98.5 198 PHE A O 1
ATOM 1498 N N . GLY A 1 199 ? -18.578 16.172 9.93 1 98.38 199 GLY A N 1
ATOM 1499 C CA . GLY A 1 199 ? -19.016 15.242 8.891 1 98.38 199 GLY A CA 1
ATOM 1500 C C . GLY A 1 199 ? -18.703 13.797 9.227 1 98.38 199 GLY A C 1
ATOM 1501 O O . GLY A 1 199 ? -19.047 12.891 8.453 1 98.38 199 GLY A O 1
ATOM 1502 N N . GLY A 1 200 ? -18.109 13.516 10.383 1 98.62 200 GLY A N 1
ATOM 1503 C CA . GLY A 1 200 ? -17.844 12.148 10.812 1 98.62 200 GLY A CA 1
ATOM 1504 C C . GLY A 1 200 ? -18.953 11.57 11.664 1 98.62 200 GLY A C 1
ATOM 1505 O O . GLY A 1 200 ? -19.797 12.305 12.18 1 98.62 200 GLY A O 1
ATOM 1506 N N . GLU A 1 201 ? -18.984 10.289 11.695 1 98.75 201 GLU A N 1
ATOM 1507 C CA . GLU A 1 201 ? -19.859 9.539 12.586 1 98.75 201 GLU A CA 1
ATOM 1508 C C . GLU A 1 201 ? -19.062 8.789 13.656 1 98.75 201 GLU A C 1
ATOM 1510 O O . GLU A 1 201 ? -18.172 8.016 13.328 1 98.75 201 GLU A O 1
ATOM 1515 N N . PRO A 1 202 ? -19.438 9.062 14.914 1 98.75 202 PRO A N 1
ATOM 1516 C CA . PRO A 1 202 ? -18.719 8.32 15.961 1 98.75 202 PRO A CA 1
ATOM 1517 C C . PRO A 1 202 ? -18.938 6.812 15.883 1 98.75 202 PRO A C 1
ATOM 1519 O O . PRO A 1 202 ? -20.078 6.367 15.727 1 98.75 202 PRO A O 1
ATOM 1522 N N . LEU A 1 203 ? -17.891 6.055 15.914 1 98.69 203 LEU A N 1
ATOM 1523 C CA . LEU A 1 203 ? -17.922 4.598 16 1 98.69 203 LEU A CA 1
ATOM 1524 C C . LEU A 1 203 ? -17.391 4.129 17.359 1 98.69 203 LEU A C 1
ATOM 1526 O O . LEU A 1 203 ? -16.188 4.141 17.594 1 98.69 203 LEU A O 1
ATOM 1530 N N . TYR A 1 204 ? -18.266 3.725 18.156 1 98.12 204 TYR A N 1
ATOM 1531 C CA . TYR A 1 204 ? -17.906 3.299 19.5 1 98.12 204 TYR A CA 1
ATOM 1532 C C . TYR A 1 204 ? -17.391 1.867 19.5 1 98.12 204 TYR A C 1
ATOM 1534 O O . TYR A 1 204 ? -17.734 1.075 18.625 1 98.12 204 TYR A O 1
ATOM 1542 N N . GLU A 1 205 ? -16.578 1.595 20.5 1 96.25 205 GLU A N 1
ATOM 1543 C CA . GLU A 1 205 ? -15.867 0.325 20.578 1 96.25 205 GLU A CA 1
ATOM 1544 C C . GLU A 1 205 ? -16.828 -0.857 20.438 1 96.25 205 GLU A C 1
ATOM 1546 O O . GLU A 1 205 ? -16.531 -1.817 19.719 1 96.25 205 GLU A O 1
ATOM 1551 N N . GLN A 1 206 ? -17.922 -0.834 21.031 1 96.81 206 GLN A N 1
ATOM 1552 C CA . GLN A 1 206 ? -18.875 -1.938 21.047 1 96.81 206 GLN A CA 1
ATOM 1553 C C . GLN A 1 206 ? -19.469 -2.16 19.656 1 96.81 206 GLN A C 1
ATOM 1555 O O . GLN A 1 206 ? -19.984 -3.238 19.375 1 96.81 206 GLN A O 1
ATOM 1560 N N . ASP A 1 207 ? -19.406 -1.168 18.781 1 97.81 207 ASP A N 1
ATOM 1561 C CA . ASP A 1 207 ? -20.047 -1.242 17.469 1 97.81 207 ASP A CA 1
ATOM 1562 C C . ASP A 1 207 ? -19.047 -1.579 16.375 1 97.81 207 ASP A C 1
ATOM 1564 O O . ASP A 1 207 ? -19.422 -1.863 15.242 1 97.81 207 ASP A O 1
ATOM 1568 N N . VAL A 1 208 ? -17.797 -1.578 16.672 1 97.81 208 VAL A N 1
ATOM 1569 C CA . VAL A 1 208 ? -16.719 -1.757 15.703 1 97.81 208 VAL A CA 1
ATOM 1570 C C . VAL A 1 208 ? -16.891 -3.092 14.977 1 97.81 208 VAL A C 1
ATOM 1572 O O . VAL A 1 208 ? -16.797 -3.156 13.75 1 97.81 208 VAL A O 1
ATOM 1575 N N . PRO A 1 209 ? -17.25 -4.199 15.711 1 97.06 209 PRO A N 1
ATOM 1576 C CA . PRO A 1 209 ? -17.359 -5.488 15.031 1 97.06 209 PRO A CA 1
ATOM 1577 C C . PRO A 1 209 ? -18.453 -5.5 13.977 1 97.06 209 PRO A C 1
ATOM 1579 O O . PRO A 1 209 ? -18.422 -6.305 13.039 1 97.06 209 PRO A O 1
ATOM 1582 N N . ASN A 1 210 ? -19.406 -4.57 14.055 1 97.62 210 ASN A N 1
ATOM 1583 C CA . ASN A 1 210 ? -20.5 -4.484 13.102 1 97.62 210 ASN A CA 1
ATOM 1584 C C . ASN A 1 210 ? -20.016 -4.055 11.719 1 97.62 210 ASN A C 1
ATOM 1586 O O . ASN A 1 210 ? -20.734 -4.191 10.727 1 97.62 210 ASN A O 1
ATOM 1590 N N . TYR A 1 211 ? -18.812 -3.566 11.641 1 97.88 211 TYR A N 1
ATOM 1591 C CA . TYR A 1 211 ? -18.297 -3.047 10.375 1 97.88 211 TYR A CA 1
ATOM 1592 C C . TYR A 1 211 ? -17.125 -3.881 9.867 1 97.88 211 TYR A C 1
ATOM 1594 O O . TYR A 1 211 ? -16.344 -3.422 9.039 1 97.88 211 TYR A O 1
ATOM 1602 N N . LYS A 1 212 ? -17 -5.094 10.398 1 97.69 212 LYS A N 1
ATOM 1603 C CA . LYS A 1 212 ? -15.953 -6.004 9.938 1 97.69 212 LYS A CA 1
ATOM 1604 C C . LYS A 1 212 ? -16.031 -6.191 8.422 1 97.69 212 LYS A C 1
ATOM 1606 O O . LYS A 1 212 ? -17.109 -6.379 7.863 1 97.69 212 LYS A O 1
ATOM 1611 N N . ASP A 1 213 ? -14.852 -6.078 7.68 1 96.25 213 ASP A N 1
ATOM 1612 C CA . ASP A 1 213 ? -14.703 -6.312 6.25 1 96.25 213 ASP A CA 1
ATOM 1613 C C . ASP A 1 213 ? -15.586 -5.371 5.441 1 96.25 213 ASP A C 1
ATOM 1615 O O . ASP A 1 213 ? -16.094 -5.742 4.379 1 96.25 213 ASP A O 1
ATOM 1619 N N . SER A 1 214 ? -15.75 -4.133 5.918 1 95.75 214 SER A N 1
ATOM 1620 C CA . SER A 1 214 ? -16.719 -3.27 5.262 1 95.75 214 SER A CA 1
ATOM 1621 C C . SER A 1 214 ? -16.062 -2.01 4.711 1 95.75 214 SER A C 1
ATOM 1623 O O . SER A 1 214 ? -16.547 -1.434 3.729 1 95.75 214 SER A O 1
ATOM 1625 N N . ALA A 1 215 ? -15.008 -1.59 5.312 1 97.62 215 ALA A N 1
ATOM 1626 C CA . ALA A 1 215 ? -14.445 -0.277 5.012 1 97.62 215 ALA A CA 1
ATOM 1627 C C . ALA A 1 215 ? -13.609 -0.322 3.734 1 97.62 215 ALA A C 1
ATOM 1629 O O . ALA A 1 215 ? -12.805 -1.237 3.543 1 97.62 215 ALA A O 1
ATOM 1630 N N . ASP A 1 216 ? -13.812 0.667 2.893 1 97.5 216 ASP A N 1
ATOM 1631 C CA . ASP A 1 216 ? -12.992 0.824 1.693 1 97.5 216 ASP A CA 1
ATOM 1632 C C . ASP A 1 216 ? -11.602 1.339 2.043 1 97.5 216 ASP A C 1
ATOM 1634 O O . ASP A 1 216 ? -10.609 0.958 1.409 1 97.5 216 ASP A O 1
ATOM 1638 N N . CYS A 1 217 ? -11.57 2.182 3.012 1 98.12 217 CYS A N 1
ATOM 1639 C CA . CYS A 1 217 ? -10.281 2.68 3.494 1 98.12 217 CYS A CA 1
ATOM 1640 C C . CYS A 1 217 ? -10.328 2.932 4.996 1 98.12 217 CYS A C 1
ATOM 1642 O O . CYS A 1 217 ? -11.391 3.211 5.555 1 98.12 217 CYS A O 1
ATOM 1644 N N . VAL A 1 218 ? -9.242 2.723 5.605 1 98.75 218 VAL A N 1
ATOM 1645 C CA . VAL A 1 218 ? -8.992 3.084 6.996 1 98.75 218 VAL A CA 1
ATOM 1646 C C . VAL A 1 218 ? -7.797 4.031 7.078 1 98.75 218 VAL A C 1
ATOM 1648 O O . VAL A 1 218 ? -6.797 3.836 6.387 1 98.75 218 VAL A O 1
ATOM 1651 N N . ILE A 1 219 ? -7.918 5.066 7.84 1 98.81 219 ILE A N 1
ATOM 1652 C CA . ILE A 1 219 ? -6.871 6.066 8.023 1 98.81 219 ILE A CA 1
ATOM 1653 C C . ILE A 1 219 ? -6.426 6.086 9.477 1 98.81 219 ILE A C 1
ATOM 1655 O O . ILE A 1 219 ? -7.227 6.348 10.375 1 98.81 219 ILE A O 1
ATOM 1659 N N . GLU A 1 220 ? -5.18 5.789 9.734 1 98.75 220 GLU A N 1
ATOM 1660 C CA . GLU A 1 220 ? -4.613 5.84 11.078 1 98.75 220 GLU A CA 1
ATOM 1661 C C . GLU A 1 220 ? -3.912 7.172 11.328 1 98.75 220 GLU A C 1
ATOM 1663 O O . GLU A 1 220 ? -2.922 7.492 10.672 1 98.75 220 GLU A O 1
ATOM 1668 N N . VAL A 1 221 ? -4.43 7.914 12.273 1 98.19 221 VAL A N 1
ATOM 1669 C CA . VAL A 1 221 ? -3.842 9.211 12.594 1 98.19 221 VAL A CA 1
ATOM 1670 C C . VAL A 1 221 ? -3.789 9.391 14.109 1 98.19 221 VAL A C 1
ATOM 1672 O O . VAL A 1 221 ? -3.627 10.516 14.602 1 98.19 221 VAL A O 1
ATOM 1675 N N . CYS A 1 222 ? -3.982 8.328 14.875 1 96.94 222 CYS A N 1
ATOM 1676 C CA . CYS A 1 222 ? -3.98 8.438 16.328 1 96.94 222 CYS A CA 1
ATOM 1677 C C . CYS A 1 222 ? -2.592 8.172 16.891 1 96.94 222 CYS A C 1
ATOM 1679 O O . CYS A 1 222 ? -2.322 8.469 18.062 1 96.94 222 CYS A O 1
ATOM 1681 N N . GLY A 1 223 ? -1.73 7.535 16.141 1 96.19 223 GLY A N 1
ATOM 1682 C CA . GLY A 1 223 ? -0.356 7.32 16.562 1 96.19 223 GLY A CA 1
ATOM 1683 C C . GLY A 1 223 ? -0.182 6.078 17.422 1 96.19 223 GLY A C 1
ATOM 1684 O O . GLY A 1 223 ? 0.869 5.887 18.031 1 96.19 223 GLY A O 1
ATOM 1685 N N . ALA A 1 224 ? -1.18 5.223 17.469 1 96.12 224 ALA A N 1
ATOM 1686 C CA . ALA A 1 224 ? -1.113 4.023 18.297 1 96.12 224 ALA A CA 1
ATOM 1687 C C . ALA A 1 224 ? -1.089 2.762 17.453 1 96.12 224 ALA A C 1
ATOM 1689 O O . ALA A 1 224 ? -2.027 2.498 16.688 1 96.12 224 ALA A O 1
ATOM 1690 N N . SER A 1 225 ? -0.053 1.993 17.641 1 95.94 225 SER A N 1
ATOM 1691 C CA . SER A 1 225 ? 0.076 0.782 16.844 1 95.94 225 SER A CA 1
ATOM 1692 C C . SER A 1 225 ? -0.964 -0.26 17.234 1 95.94 225 SER A C 1
ATOM 1694 O O . SER A 1 225 ? -1.26 -1.177 16.469 1 95.94 225 SER A O 1
ATOM 1696 N N . SER A 1 226 ? -1.536 -0.171 18.422 1 95.25 226 SER A N 1
ATOM 1697 C CA . SER A 1 226 ? -2.51 -1.127 18.938 1 95.25 226 SER A CA 1
ATOM 1698 C C . SER A 1 226 ? -3.779 -1.135 18.094 1 95.25 226 SER A C 1
ATOM 1700 O O . SER A 1 226 ? -4.562 -2.086 18.141 1 95.25 226 SER A O 1
ATOM 1702 N N . VAL A 1 227 ? -4.023 -0.113 17.281 1 97.38 227 VAL A N 1
ATOM 1703 C CA . VAL A 1 227 ? -5.27 -0.019 16.531 1 97.38 227 VAL A CA 1
ATOM 1704 C C . VAL A 1 227 ? -5.109 -0.723 15.18 1 97.38 227 VAL A C 1
ATOM 1706 O O . VAL A 1 227 ? -6.09 -0.925 14.461 1 97.38 227 VAL A O 1
ATOM 1709 N N . VAL A 1 228 ? -3.984 -1.082 14.82 1 97.88 228 VAL A N 1
ATOM 1710 C CA . VAL A 1 228 ? -3.684 -1.531 13.469 1 97.88 228 VAL A CA 1
ATOM 1711 C C . VAL A 1 228 ? -4.422 -2.838 13.18 1 97.88 228 VAL A C 1
ATOM 1713 O O . VAL A 1 228 ? -4.984 -3.014 12.094 1 97.88 228 VAL A O 1
ATOM 1716 N N . GLU A 1 229 ? -4.398 -3.779 14.102 1 96.81 229 GLU A N 1
ATOM 1717 C CA . GLU A 1 229 ? -5.117 -5.031 13.898 1 96.81 229 GLU A CA 1
ATOM 1718 C C . GLU A 1 229 ? -6.598 -4.781 13.633 1 96.81 229 GLU A C 1
ATOM 1720 O O . GLU A 1 229 ? -7.18 -5.359 12.711 1 96.81 229 GLU A O 1
ATOM 1725 N N . GLU A 1 230 ? -7.18 -3.939 14.445 1 97.62 230 GLU A N 1
ATOM 1726 C CA . GLU A 1 230 ? -8.57 -3.547 14.25 1 97.62 230 GLU A CA 1
ATOM 1727 C C . GLU A 1 230 ? -8.781 -2.92 12.875 1 97.62 230 GLU A C 1
ATOM 1729 O O . GLU A 1 230 ? -9.781 -3.199 12.203 1 97.62 230 GLU A O 1
ATOM 1734 N N . GLY A 1 231 ? -7.883 -2.039 12.477 1 98.44 231 GLY A N 1
ATOM 1735 C CA . GLY A 1 231 ? -7.957 -1.432 11.164 1 98.44 231 GLY A CA 1
ATOM 1736 C C . GLY A 1 231 ? -7.988 -2.449 10.039 1 98.44 231 GLY A C 1
ATOM 1737 O O . GLY A 1 231 ? -8.773 -2.324 9.102 1 98.44 231 GLY A O 1
ATOM 1738 N N . ILE A 1 232 ? -7.168 -3.438 10.141 1 98.31 232 ILE A N 1
ATOM 1739 C CA . ILE A 1 232 ? -7.117 -4.492 9.133 1 98.31 232 ILE A CA 1
ATOM 1740 C C . ILE A 1 232 ? -8.438 -5.258 9.125 1 98.31 232 ILE A C 1
ATOM 1742 O O . ILE A 1 232 ? -8.984 -5.551 8.055 1 98.31 232 ILE A O 1
ATOM 1746 N N . ASP A 1 233 ? -8.969 -5.535 10.273 1 97.94 233 ASP A N 1
ATOM 1747 C CA . ASP A 1 233 ? -10.219 -6.273 10.391 1 97.94 233 ASP A CA 1
ATOM 1748 C C . ASP A 1 233 ? -11.375 -5.492 9.766 1 97.94 233 ASP A C 1
ATOM 1750 O O . ASP A 1 233 ? -12.305 -6.082 9.203 1 97.94 233 ASP A O 1
ATOM 1754 N N . LEU A 1 234 ? -11.328 -4.211 9.828 1 98.44 234 LEU A N 1
ATOM 1755 C CA . LEU A 1 234 ? -12.398 -3.344 9.336 1 98.44 234 LEU A CA 1
ATOM 1756 C C . LEU A 1 234 ? -12.383 -3.273 7.812 1 98.44 234 LEU A C 1
ATOM 1758 O O . LEU A 1 234 ? -13.422 -3.092 7.188 1 98.44 234 LEU A O 1
ATOM 1762 N N . LEU A 1 235 ? -11.258 -3.391 7.227 1 97.75 235 LEU A N 1
ATOM 1763 C CA . LEU A 1 235 ? -11.109 -3.236 5.785 1 97.75 235 LEU A CA 1
ATOM 1764 C C . LEU A 1 235 ? -11.812 -4.367 5.039 1 97.75 235 LEU A C 1
ATOM 1766 O O . LEU A 1 235 ? -11.734 -5.527 5.449 1 97.75 235 LEU A O 1
ATOM 1770 N N . ARG A 1 236 ? -12.445 -4.004 4.012 1 96.12 236 ARG A N 1
ATOM 1771 C CA . ARG A 1 236 ? -12.883 -5.02 3.064 1 96.12 236 ARG A CA 1
ATOM 1772 C C . ARG A 1 236 ? -11.695 -5.629 2.322 1 96.12 236 ARG A C 1
ATOM 1774 O O . ARG A 1 236 ? -10.594 -5.09 2.361 1 96.12 236 ARG A O 1
ATOM 1781 N N . PHE A 1 237 ? -11.969 -6.719 1.638 1 95.88 237 PHE A N 1
ATOM 1782 C CA . PHE A 1 237 ? -10.938 -7.297 0.785 1 95.88 237 PHE A CA 1
ATOM 1783 C C . PHE A 1 237 ? -10.508 -6.305 -0.292 1 95.88 237 PHE A C 1
ATOM 1785 O O . PHE A 1 237 ? -11.352 -5.688 -0.946 1 95.88 237 PHE A O 1
ATOM 1792 N N . GLY A 1 238 ? -9.195 -6.094 -0.361 1 95.62 238 GLY A N 1
ATOM 1793 C CA . GLY A 1 238 ? -8.656 -5.176 -1.354 1 95.62 238 GLY A CA 1
ATOM 1794 C C . GLY A 1 238 ? -8.672 -3.729 -0.9 1 95.62 238 GLY A C 1
ATOM 1795 O O . GLY A 1 238 ? -8.344 -2.828 -1.673 1 95.62 238 GLY A O 1
ATOM 1796 N N . GLY A 1 239 ? -9.102 -3.471 0.343 1 96.88 239 GLY A N 1
ATOM 1797 C CA . GLY A 1 239 ? -9.18 -2.109 0.847 1 96.88 239 GLY A CA 1
ATOM 1798 C C . GLY A 1 239 ? -7.812 -1.478 1.061 1 96.88 239 GLY A C 1
ATOM 1799 O O . GLY A 1 239 ? -6.785 -2.131 0.875 1 96.88 239 GLY A O 1
ATOM 1800 N N . THR A 1 240 ? -7.816 -0.183 1.465 1 98.06 240 THR A N 1
ATOM 1801 C CA . THR A 1 240 ? -6.578 0.571 1.631 1 98.06 240 THR A CA 1
ATOM 1802 C C . THR A 1 240 ? -6.461 1.11 3.053 1 98.06 240 THR A C 1
ATOM 1804 O O . THR A 1 240 ? -7.422 1.655 3.598 1 98.06 240 THR A O 1
ATOM 1807 N N . TYR A 1 241 ? -5.344 0.875 3.615 1 98.75 241 TYR A N 1
ATOM 1808 C CA . TYR A 1 241 ? -4.996 1.381 4.938 1 98.75 241 TYR A CA 1
ATOM 1809 C C . TYR A 1 241 ? -3.918 2.455 4.844 1 98.75 241 TYR A C 1
ATOM 1811 O O . TYR A 1 241 ? -2.775 2.168 4.477 1 98.75 241 TYR A O 1
ATOM 1819 N N . VAL A 1 242 ? -4.215 3.682 5.23 1 98.88 242 VAL A N 1
ATOM 1820 C CA . VAL A 1 242 ? -3.229 4.758 5.184 1 98.88 242 VAL A CA 1
ATOM 1821 C C . VAL A 1 242 ? -2.768 5.098 6.598 1 98.88 242 VAL A C 1
ATOM 1823 O O . VAL A 1 242 ? -3.588 5.359 7.48 1 98.88 242 VAL A O 1
ATOM 1826 N N . TRP A 1 243 ? -1.489 5.047 6.793 1 98.69 243 TRP A N 1
ATOM 1827 C CA . TRP A 1 243 ? -0.878 5.371 8.078 1 98.69 243 TRP A CA 1
ATOM 1828 C C . TRP A 1 243 ? -0.195 6.734 8.023 1 98.69 243 TRP A C 1
ATOM 1830 O O . TRP A 1 243 ? 0.623 6.992 7.141 1 98.69 243 TRP A O 1
ATOM 1840 N N . ALA A 1 244 ? -0.462 7.598 9.047 1 98.31 244 ALA A N 1
ATOM 1841 C CA . ALA A 1 244 ? 0.177 8.906 9.07 1 98.31 244 ALA A CA 1
ATOM 1842 C C . ALA A 1 244 ? 0.459 9.359 10.508 1 98.31 244 ALA A C 1
ATOM 1844 O O . ALA A 1 244 ? 1.128 10.367 10.727 1 98.31 244 ALA A O 1
ATOM 1845 N N . GLY A 1 245 ? 0.039 8.609 11.484 1 97.12 245 GLY A N 1
ATOM 1846 C CA . GLY A 1 245 ? 0.125 9.07 12.859 1 97.12 245 GLY A CA 1
ATOM 1847 C C . GLY A 1 245 ? 1.277 8.453 13.625 1 97.12 245 GLY A C 1
ATOM 1848 O O . GLY A 1 245 ? 1.843 9.078 14.523 1 97.12 245 GLY A O 1
ATOM 1849 N N . MET A 1 246 ? 1.664 7.266 13.281 1 95.44 246 MET A N 1
ATOM 1850 C CA . MET A 1 246 ? 2.639 6.484 14.039 1 95.44 246 MET A CA 1
ATOM 1851 C C . MET A 1 246 ? 4.059 6.953 13.742 1 95.44 246 MET A C 1
ATOM 1853 O O . MET A 1 246 ? 4.918 6.148 13.375 1 95.44 246 MET A O 1
ATOM 1857 N N . VAL A 1 247 ? 4.305 8.195 14 1 92.62 247 VAL A N 1
ATOM 1858 C CA . VAL A 1 247 ? 5.613 8.766 13.703 1 92.62 247 VAL A CA 1
ATOM 1859 C C . VAL A 1 247 ? 6.469 8.789 14.969 1 92.62 247 VAL A C 1
ATOM 1861 O O . VAL A 1 247 ? 6.84 9.859 15.453 1 92.62 247 VAL A O 1
ATOM 1864 N N . HIS A 1 248 ? 6.766 7.652 15.492 1 90.81 248 HIS A N 1
ATOM 1865 C CA . HIS A 1 248 ? 7.609 7.465 16.672 1 90.81 248 HIS A CA 1
ATOM 1866 C C . HIS A 1 248 ? 8.117 6.031 16.766 1 90.81 248 HIS A C 1
ATOM 1868 O O . HIS A 1 248 ? 7.488 5.109 16.234 1 90.81 248 HIS A O 1
ATOM 1874 N N . PRO A 1 249 ? 9.172 5.812 17.422 1 87.12 249 PRO A N 1
ATOM 1875 C CA . PRO A 1 249 ? 9.797 4.488 17.453 1 87.12 249 PRO A CA 1
ATOM 1876 C C . PRO A 1 249 ? 8.961 3.447 18.188 1 87.12 249 PRO A C 1
ATOM 1878 O O . PRO A 1 249 ? 9.117 2.246 17.953 1 87.12 249 PRO A O 1
ATOM 1881 N N . ASP A 1 250 ? 8.156 3.883 19.109 1 89 250 ASP A N 1
ATOM 1882 C CA . ASP A 1 250 ? 7.297 2.969 19.859 1 89 250 ASP A CA 1
ATOM 1883 C C . ASP A 1 250 ? 6.023 2.654 19.062 1 89 250 ASP A C 1
ATOM 1885 O O . ASP A 1 250 ? 4.918 2.945 19.531 1 89 250 ASP A O 1
ATOM 1889 N N . SER A 1 251 ? 6.172 2.158 17.906 1 92.62 251 SER A N 1
ATOM 1890 C CA . SER A 1 251 ? 5.059 1.841 17.016 1 92.62 251 SER A CA 1
ATOM 1891 C C . SER A 1 251 ? 5.219 0.453 16.391 1 92.62 251 SER A C 1
ATOM 1893 O O . SER A 1 251 ? 4.91 0.247 15.219 1 92.62 251 SER A O 1
ATOM 1895 N N . LYS A 1 252 ? 5.711 -0.481 17.172 1 93.5 252 LYS A N 1
ATOM 1896 C CA . LYS A 1 252 ? 5.852 -1.854 16.688 1 93.5 252 LYS A CA 1
ATOM 1897 C C . LYS A 1 252 ? 4.492 -2.457 16.344 1 93.5 252 LYS A C 1
ATOM 1899 O O . LYS A 1 252 ? 3.531 -2.309 17.109 1 93.5 252 LYS A O 1
ATOM 1904 N N . LEU A 1 253 ? 4.48 -3.08 15.242 1 93.81 253 LEU A N 1
ATOM 1905 C CA . LEU A 1 253 ? 3.223 -3.648 14.766 1 93.81 253 LEU A CA 1
ATOM 1906 C C . LEU A 1 253 ? 2.994 -5.035 15.352 1 93.81 253 LEU A C 1
ATOM 1908 O O . LEU A 1 253 ? 3.947 -5.781 15.586 1 93.81 253 LEU A O 1
ATOM 1912 N N . SER A 1 254 ? 1.793 -5.383 15.586 1 90.62 254 SER A N 1
ATOM 1913 C CA . SER A 1 254 ? 1.412 -6.695 16.094 1 90.62 254 SER A CA 1
ATOM 1914 C C . SER A 1 254 ? 0.541 -7.445 15.094 1 90.62 254 SER A C 1
ATOM 1916 O O . SER A 1 254 ? -0.398 -8.148 15.477 1 90.62 254 SER A O 1
ATOM 1918 N N . VAL A 1 255 ? 0.768 -7.293 13.883 1 92.94 255 VAL A N 1
ATOM 1919 C CA . VAL A 1 255 ? -0.036 -7.945 12.859 1 92.94 255 VAL A CA 1
ATOM 1920 C C . VAL A 1 255 ? 0.822 -8.945 12.086 1 92.94 255 VAL A C 1
ATOM 1922 O O . VAL A 1 255 ? 2.049 -8.945 12.211 1 92.94 255 VAL A O 1
ATOM 1925 N N . THR A 1 256 ? 0.145 -9.773 11.352 1 94.62 256 THR A N 1
ATOM 1926 C CA . THR A 1 256 ? 0.838 -10.797 10.57 1 94.62 256 THR A CA 1
ATOM 1927 C C . THR A 1 256 ? 0.851 -10.422 9.086 1 94.62 256 THR A C 1
ATOM 1929 O O . THR A 1 256 ? -0.041 -9.719 8.609 1 94.62 256 THR A O 1
ATOM 1932 N N . GLY A 1 257 ? 1.908 -10.914 8.383 1 96.44 257 GLY A N 1
ATOM 1933 C CA . GLY A 1 257 ? 1.889 -10.812 6.934 1 96.44 257 GLY A CA 1
ATOM 1934 C C . GLY A 1 257 ? 0.71 -11.531 6.305 1 96.44 257 GLY A C 1
ATOM 1935 O O . GLY A 1 257 ? 0.15 -11.062 5.312 1 96.44 257 GLY A O 1
ATOM 1936 N N . ASP A 1 258 ? 0.333 -12.562 6.91 1 97 258 ASP A N 1
ATOM 1937 C CA . ASP A 1 258 ? -0.771 -13.398 6.441 1 97 258 ASP A CA 1
ATOM 1938 C C . ASP A 1 258 ? -2.059 -12.586 6.324 1 97 258 ASP A C 1
ATOM 1940 O O . ASP A 1 258 ? -2.77 -12.68 5.32 1 97 258 ASP A O 1
ATOM 1944 N N . SER A 1 259 ? -2.334 -11.742 7.301 1 96.5 259 SER A N 1
ATOM 1945 C CA . SER A 1 259 ? -3.568 -10.961 7.309 1 96.5 259 SER A CA 1
ATOM 1946 C C . SER A 1 259 ? -3.584 -9.938 6.172 1 96.5 259 SER A C 1
ATOM 1948 O O . SER A 1 259 ? -4.629 -9.695 5.562 1 96.5 259 SER A O 1
ATOM 1950 N N . VAL A 1 260 ? -2.434 -9.398 5.859 1 97.81 260 VAL A N 1
ATOM 1951 C CA . VAL A 1 260 ? -2.305 -8.414 4.789 1 97.81 260 VAL A CA 1
ATOM 1952 C C . VAL A 1 260 ? -2.441 -9.102 3.434 1 97.81 260 VAL A C 1
ATOM 1954 O O . VAL A 1 260 ? -3.15 -8.609 2.551 1 97.81 260 VAL A O 1
ATOM 1957 N N . ILE A 1 261 ? -1.835 -10.242 3.314 1 98.06 261 ILE A N 1
ATOM 1958 C CA . ILE A 1 261 ? -1.816 -10.969 2.051 1 98.06 261 ILE A CA 1
ATOM 1959 C C . ILE A 1 261 ? -3.203 -11.539 1.765 1 98.06 261 ILE A C 1
ATOM 1961 O O . ILE A 1 261 ? -3.754 -11.336 0.681 1 98.06 261 ILE A O 1
ATOM 1965 N N . ARG A 1 262 ? -3.785 -12.195 2.67 1 96.44 262 ARG A N 1
ATOM 1966 C CA . ARG A 1 262 ? -5.047 -12.898 2.461 1 96.44 262 ARG A CA 1
ATOM 1967 C C . ARG A 1 262 ? -6.168 -11.93 2.117 1 96.44 262 ARG A C 1
ATOM 1969 O O . ARG A 1 262 ? -7.066 -12.258 1.341 1 96.44 262 ARG A O 1
ATOM 1976 N N . LYS A 1 263 ? -6.102 -10.766 2.641 1 96.81 263 LYS A N 1
ATOM 1977 C CA . LYS A 1 263 ? -7.141 -9.773 2.371 1 96.81 263 LYS A CA 1
ATOM 1978 C C . LYS A 1 263 ? -6.777 -8.914 1.167 1 96.81 263 LYS A C 1
ATOM 1980 O O . LYS A 1 263 ? -7.578 -8.078 0.729 1 96.81 263 LYS A O 1
ATOM 1985 N N . SER A 1 264 ? -5.574 -9.086 0.699 1 97.81 264 SER A N 1
ATOM 1986 C CA . SER A 1 264 ? -5.086 -8.344 -0.463 1 97.81 264 SER A CA 1
ATOM 1987 C C . SER A 1 264 ? -5.16 -6.84 -0.231 1 97.81 264 SER A C 1
ATOM 1989 O O . SER A 1 264 ? -5.566 -6.09 -1.119 1 97.81 264 SER A O 1
ATOM 1991 N N . ILE A 1 265 ? -4.812 -6.414 0.926 1 96.94 265 ILE A N 1
ATOM 1992 C CA . ILE A 1 265 ? -4.984 -4.992 1.215 1 96.94 265 ILE A CA 1
ATOM 1993 C C . ILE A 1 265 ? -3.717 -4.234 0.832 1 96.94 265 ILE A C 1
ATOM 1995 O O . ILE A 1 265 ? -2.67 -4.84 0.593 1 96.94 265 ILE A O 1
ATOM 1999 N N . THR A 1 266 ? -3.865 -2.904 0.711 1 97.94 266 THR A N 1
ATOM 2000 C CA . THR A 1 266 ? -2.771 -1.96 0.501 1 97.94 266 THR A CA 1
ATOM 2001 C C . THR A 1 266 ? -2.537 -1.119 1.753 1 97.94 266 THR A C 1
ATOM 2003 O O . THR A 1 266 ? -3.482 -0.573 2.326 1 97.94 266 THR A O 1
ATOM 2006 N N . ILE A 1 267 ? -1.318 -1.099 2.191 1 98.5 267 ILE A N 1
ATOM 2007 C CA . ILE A 1 267 ? -0.91 -0.199 3.266 1 98.5 267 ILE A CA 1
ATOM 2008 C C . ILE A 1 267 ? -0.026 0.91 2.701 1 98.5 267 ILE A C 1
ATOM 2010 O O . ILE A 1 267 ? 0.936 0.639 1.979 1 98.5 267 ILE A O 1
ATOM 2014 N N . LYS A 1 268 ? -0.372 2.141 2.979 1 98.56 268 LYS A N 1
ATOM 2015 C CA . LYS A 1 268 ? 0.392 3.297 2.52 1 98.56 268 LYS A CA 1
ATOM 2016 C C . LYS A 1 268 ? 0.844 4.16 3.695 1 98.56 268 LYS A C 1
ATOM 2018 O O . LYS A 1 268 ? 0.027 4.566 4.523 1 98.56 268 LYS A O 1
ATOM 2023 N N . GLY A 1 269 ? 2.15 4.348 3.768 1 98.62 269 GLY A N 1
ATOM 2024 C CA . GLY A 1 269 ? 2.668 5.352 4.688 1 98.62 269 GLY A CA 1
ATOM 2025 C C . GLY A 1 269 ? 2.711 6.742 4.086 1 98.62 269 GLY A C 1
ATOM 2026 O O . GLY A 1 269 ? 3.096 6.914 2.928 1 98.62 269 GLY A O 1
ATOM 2027 N N . VAL A 1 270 ? 2.299 7.703 4.898 1 98.44 270 VAL A N 1
ATOM 2028 C CA . VAL A 1 270 ? 2.322 9.086 4.434 1 98.44 270 VAL A CA 1
ATOM 2029 C C . VAL A 1 270 ? 2.977 9.977 5.488 1 98.44 270 VAL A C 1
ATOM 2031 O O . VAL A 1 270 ? 2.643 9.891 6.672 1 98.44 270 VAL A O 1
ATOM 2034 N N . HIS A 1 271 ? 3.936 10.727 5.059 1 97.06 271 HIS A N 1
ATOM 2035 C CA . HIS A 1 271 ? 4.621 11.688 5.918 1 97.06 271 HIS A CA 1
ATOM 2036 C C . HIS A 1 271 ? 4.734 13.047 5.238 1 97.06 271 HIS A C 1
ATOM 2038 O O . HIS A 1 271 ? 5.238 13.148 4.117 1 97.06 271 HIS A O 1
ATOM 2044 N N . ASN A 1 272 ? 4.242 14.078 5.895 1 96.44 272 ASN A N 1
ATOM 2045 C CA . ASN A 1 272 ? 4.254 15.438 5.352 1 96.44 272 ASN A CA 1
ATOM 2046 C C . ASN A 1 272 ? 3.506 15.516 4.023 1 96.44 272 ASN A C 1
ATOM 2048 O O . ASN A 1 272 ? 2.475 14.859 3.848 1 96.44 272 ASN A O 1
ATOM 2052 N N . TYR A 1 273 ? 3.926 16.531 3.195 1 97.5 273 TYR A N 1
ATOM 2053 C CA . TYR A 1 273 ? 3.133 16.797 2 1 97.5 273 TYR A CA 1
ATOM 2054 C C . TYR A 1 273 ? 3.945 17.562 0.963 1 97.5 273 TYR A C 1
ATOM 2056 O O . TYR A 1 273 ? 5.098 17.922 1.213 1 97.5 273 TYR A O 1
ATOM 2064 N N . GLU A 1 274 ? 3.334 17.688 -0.222 1 96.69 274 GLU A N 1
ATOM 2065 C CA . GLU A 1 274 ? 3.887 18.5 -1.307 1 96.69 274 GLU A CA 1
ATOM 2066 C C . GLU A 1 274 ? 3.201 19.859 -1.388 1 96.69 274 GLU A C 1
ATOM 2068 O O . GLU A 1 274 ? 2.158 20.062 -0.768 1 96.69 274 GLU A O 1
ATOM 2073 N N . ASP A 1 275 ? 3.801 20.75 -2.162 1 96.31 275 ASP A N 1
ATOM 2074 C CA . ASP A 1 275 ? 3.324 22.125 -2.309 1 96.31 275 ASP A CA 1
ATOM 2075 C C . ASP A 1 275 ? 1.855 22.156 -2.721 1 96.31 275 ASP A C 1
ATOM 2077 O O . ASP A 1 275 ? 1.053 22.875 -2.125 1 96.31 275 ASP A O 1
ATOM 2081 N N . ARG A 1 276 ? 1.495 21.328 -3.672 1 96.94 276 ARG A N 1
ATOM 2082 C CA . ARG A 1 276 ? 0.134 21.359 -4.199 1 96.94 276 ARG A CA 1
ATOM 2083 C C . ARG A 1 276 ? -0.875 20.969 -3.121 1 96.94 276 ARG A C 1
ATOM 2085 O O . ARG A 1 276 ? -2.029 21.406 -3.162 1 96.94 276 ARG A O 1
ATOM 2092 N N . HIS A 1 277 ? -0.473 20.188 -2.156 1 98.25 277 HIS A N 1
ATOM 2093 C CA . HIS A 1 277 ? -1.376 19.781 -1.089 1 98.25 277 HIS A CA 1
ATOM 2094 C C . HIS A 1 277 ? -1.779 20.969 -0.22 1 98.25 277 HIS A C 1
ATOM 2096 O O . HIS A 1 277 ? -2.912 21.031 0.267 1 98.25 277 HIS A O 1
ATOM 2102 N N . LEU A 1 278 ? -0.87 21.891 -0.003 1 98.19 278 LEU A N 1
ATOM 2103 C CA . LEU A 1 278 ? -1.197 23.078 0.772 1 98.19 278 LEU A CA 1
ATOM 2104 C C . LEU A 1 278 ? -2.186 23.969 0.02 1 98.19 278 LEU A C 1
ATOM 2106 O O . LEU A 1 278 ? -3.139 24.484 0.608 1 98.19 278 LEU A O 1
ATOM 2110 N N . THR A 1 279 ? -1.932 24.125 -1.274 1 98.19 279 THR A N 1
ATOM 2111 C CA . THR A 1 279 ? -2.867 24.891 -2.092 1 98.19 279 THR A CA 1
ATOM 2112 C C . THR A 1 279 ? -4.266 24.281 -2.025 1 98.19 279 THR A C 1
ATOM 2114 O O . THR A 1 279 ? -5.25 24.984 -1.812 1 98.19 279 THR A O 1
ATOM 2117 N N . GLU A 1 280 ? -4.27 22.984 -2.1 1 98.44 280 GLU A N 1
ATOM 2118 C CA . GLU A 1 280 ? -5.543 22.281 -2.033 1 98.44 280 GLU A CA 1
ATOM 2119 C C . GLU A 1 280 ? -6.18 22.422 -0.653 1 98.44 280 GLU A C 1
ATOM 2121 O O . GLU A 1 280 ? -7.406 22.5 -0.532 1 98.44 280 GLU A O 1
ATOM 2126 N N . ALA A 1 281 ? -5.383 22.438 0.33 1 98.69 281 ALA A N 1
ATOM 2127 C CA . ALA A 1 281 ? -5.887 22.641 1.688 1 98.69 281 ALA A CA 1
ATOM 2128 C C . ALA A 1 281 ? -6.578 23.984 1.824 1 98.69 281 ALA A C 1
ATOM 2130 O O . ALA A 1 281 ? -7.676 24.078 2.379 1 98.69 281 ALA A O 1
ATOM 2131 N N . VAL A 1 282 ? -5.98 25.016 1.308 1 98.44 282 VAL A N 1
ATOM 2132 C CA . VAL A 1 282 ? -6.547 26.359 1.368 1 98.44 282 VAL A CA 1
ATOM 2133 C C . VAL A 1 282 ? -7.859 26.406 0.59 1 98.44 282 VAL A C 1
ATOM 2135 O O . VAL A 1 282 ? -8.852 26.969 1.059 1 98.44 282 VAL A O 1
ATOM 2138 N N . GLU A 1 283 ? -7.852 25.766 -0.552 1 98.56 283 GLU A N 1
ATOM 2139 C CA . GLU A 1 283 ? -9.062 25.719 -1.368 1 98.56 283 GLU A CA 1
ATOM 2140 C C . GLU A 1 283 ? -10.188 24.984 -0.64 1 98.56 283 GLU A C 1
ATOM 2142 O O . GLU A 1 283 ? -11.344 25.422 -0.679 1 98.56 283 GLU A O 1
ATOM 2147 N N . PHE A 1 284 ? -9.891 24 0.043 1 98.69 284 PHE A N 1
ATOM 2148 C CA . PHE A 1 284 ? -10.891 23.219 0.756 1 98.69 284 PHE A CA 1
ATOM 2149 C C . PHE A 1 284 ? -11.523 24.047 1.873 1 98.69 284 PHE A C 1
ATOM 2151 O O . PHE A 1 284 ? -12.75 24.062 2.02 1 98.69 284 PHE A O 1
ATOM 2158 N N . ILE A 1 285 ? -10.664 24.656 2.658 1 98.44 285 ILE A N 1
ATOM 2159 C CA . ILE A 1 285 ? -11.172 25.484 3.754 1 98.44 285 ILE A CA 1
ATOM 2160 C C . ILE A 1 285 ? -12.031 26.609 3.195 1 98.44 285 ILE A C 1
ATOM 2162 O O . ILE A 1 285 ? -13.102 26.906 3.725 1 98.44 285 ILE A O 1
ATOM 2166 N N . ARG A 1 286 ? -11.539 27.219 2.146 1 98.38 286 ARG A N 1
ATOM 2167 C CA . ARG A 1 286 ? -12.289 28.281 1.497 1 98.38 286 ARG A CA 1
ATOM 2168 C C . ARG A 1 286 ? -13.695 27.812 1.124 1 98.38 286 ARG A C 1
ATOM 2170 O O . ARG A 1 286 ? -14.68 28.5 1.4 1 98.38 286 ARG A O 1
ATOM 2177 N N . ASP A 1 287 ? -13.734 26.641 0.602 1 98.31 287 ASP A N 1
ATOM 2178 C CA . ASP A 1 287 ? -14.977 26.141 0.03 1 98.31 287 ASP A CA 1
ATOM 2179 C C . ASP A 1 287 ? -15.891 25.578 1.116 1 98.31 287 ASP A C 1
ATOM 2181 O O . ASP A 1 287 ? -17.078 25.375 0.882 1 98.31 287 ASP A O 1
ATOM 2185 N N . THR A 1 288 ? -15.375 25.375 2.344 1 98.38 288 THR A N 1
ATOM 2186 C CA . THR A 1 288 ? -16.188 24.672 3.342 1 98.38 288 THR A CA 1
ATOM 2187 C C . THR A 1 288 ? -16.234 25.469 4.645 1 98.38 288 THR A C 1
ATOM 2189 O O . THR A 1 288 ? -16.734 24.984 5.656 1 98.38 288 THR A O 1
ATOM 2192 N N . CYS A 1 289 ? -15.672 26.656 4.617 1 97.38 289 CYS A N 1
ATOM 2193 C CA . CYS A 1 289 ? -15.602 27.469 5.824 1 97.38 289 CYS A CA 1
ATOM 2194 C C . CYS A 1 289 ? -16.984 27.75 6.375 1 97.38 289 CYS A C 1
ATOM 2196 O O . CYS A 1 289 ? -17.141 28.031 7.566 1 97.38 289 CYS A O 1
ATOM 2198 N N . HIS A 1 290 ? -18.047 27.641 5.523 1 97.31 290 HIS A N 1
ATOM 2199 C CA . HIS A 1 290 ? -19.422 27.891 5.938 1 97.31 290 HIS A CA 1
ATOM 2200 C C . HIS A 1 290 ? -20.109 26.594 6.371 1 97.31 290 HIS A C 1
ATOM 2202 O O . HIS A 1 290 ? -21.234 26.625 6.891 1 97.31 290 HIS A O 1
ATOM 2208 N N . ILE A 1 291 ? -19.484 25.5 6.164 1 98.06 291 ILE A N 1
ATOM 2209 C CA . ILE A 1 291 ? -20.078 24.188 6.418 1 98.06 291 ILE A CA 1
ATOM 2210 C C . ILE A 1 291 ? -19.594 23.656 7.766 1 98.06 291 ILE A C 1
ATOM 2212 O O . ILE A 1 291 ? -20.406 23.172 8.562 1 98.06 291 ILE A O 1
ATOM 2216 N N . PHE A 1 292 ? -18.297 23.766 8.078 1 98.44 292 PHE A N 1
ATOM 2217 C CA . PHE A 1 292 ? -17.703 23.188 9.281 1 98.44 292 PHE A CA 1
ATOM 2218 C C . PHE A 1 292 ? -17.188 24.281 10.203 1 98.44 292 PHE A C 1
ATOM 2220 O O . PHE A 1 292 ? -16.641 25.281 9.742 1 98.44 292 PHE A O 1
ATOM 2227 N N . PRO A 1 293 ? -17.266 24.062 11.477 1 97.69 293 PRO A N 1
ATOM 2228 C CA . PRO A 1 293 ? -16.812 25.078 12.43 1 97.69 293 PRO A CA 1
ATOM 2229 C C . PRO A 1 293 ? -15.328 24.938 12.758 1 97.69 293 PRO A C 1
ATOM 2231 O O . PRO A 1 293 ? -14.969 24.703 13.914 1 97.69 293 PRO A O 1
ATOM 2234 N N . TYR A 1 294 ? -14.477 25.281 11.852 1 97.44 294 TYR A N 1
ATOM 2235 C CA . TYR A 1 294 ? -13.039 25.062 11.977 1 97.44 294 TYR A CA 1
ATOM 2236 C C . TYR A 1 294 ? -12.469 25.875 13.141 1 97.44 294 TYR A C 1
ATOM 2238 O O . TYR A 1 294 ? -11.469 25.469 13.742 1 97.44 294 TYR A O 1
ATOM 2246 N N . GLU A 1 295 ? -13.008 26.953 13.445 1 95.12 295 GLU A N 1
ATOM 2247 C CA . GLU A 1 295 ? -12.492 27.812 14.508 1 95.12 295 GLU A CA 1
ATOM 2248 C C . GLU A 1 295 ? -12.57 27.125 15.867 1 95.12 295 GLU A C 1
ATOM 2250 O O . GLU A 1 295 ? -11.805 27.453 16.781 1 95.12 295 GLU A O 1
ATOM 2255 N N . GLU A 1 296 ? -13.461 26.141 15.969 1 94.69 296 GLU A N 1
ATOM 2256 C CA . GLU A 1 296 ? -13.633 25.406 17.219 1 94.69 296 GLU A CA 1
ATOM 2257 C C . GLU A 1 296 ? -12.469 24.453 17.469 1 94.69 296 GLU A C 1
ATOM 2259 O O . GLU A 1 296 ? -12.336 23.906 18.562 1 94.69 296 GLU A O 1
ATOM 2264 N N . LEU A 1 297 ? -11.617 24.312 16.5 1 94.62 297 LEU A N 1
ATOM 2265 C CA . LEU A 1 297 ? -10.469 23.422 16.641 1 94.62 297 LEU A CA 1
ATOM 2266 C C . LEU A 1 297 ? -9.359 24.078 17.453 1 94.62 297 LEU A C 1
ATOM 2268 O O . LEU A 1 297 ? -8.438 23.406 17.922 1 94.62 297 LEU A O 1
ATOM 2272 N N . LEU A 1 298 ? -9.484 25.359 17.594 1 94.25 298 LEU A N 1
ATOM 2273 C CA . LEU A 1 298 ? -8.492 26.109 18.359 1 94.25 298 LEU A CA 1
ATOM 2274 C C . LEU A 1 298 ? -9.078 26.562 19.688 1 94.25 298 LEU A C 1
ATOM 2276 O O . LEU A 1 298 ? -10.305 26.641 19.844 1 94.25 298 LEU A O 1
ATOM 2280 N N . SER A 1 299 ? -8.117 26.844 20.562 1 91.88 299 SER A N 1
ATOM 2281 C CA . SER A 1 299 ? -8.531 27.469 21.812 1 91.88 299 SER A CA 1
ATOM 2282 C C . SER A 1 299 ? -9.219 28.812 21.562 1 91.88 299 SER A C 1
ATOM 2284 O O . SER A 1 299 ? -8.828 29.547 20.656 1 91.88 299 SER A O 1
ATOM 2286 N N . PRO A 1 300 ? -10.195 29.062 22.359 1 88.62 300 PRO A N 1
ATOM 2287 C CA . PRO A 1 300 ? -10.898 30.344 22.172 1 88.62 300 PRO A CA 1
ATOM 2288 C C . PRO A 1 300 ? -10.016 31.547 22.469 1 88.62 300 PRO A C 1
ATOM 2290 O O . PRO A 1 300 ? -10.195 32.594 21.875 1 88.62 300 PRO A O 1
ATOM 2293 N N . MET A 1 301 ? -9.164 31.297 23.391 1 89.25 301 MET A N 1
ATOM 2294 C CA . MET A 1 301 ? -8.266 32.406 23.719 1 89.25 301 MET A CA 1
ATOM 2295 C C . MET A 1 301 ? -6.902 32.188 23.047 1 89.25 301 MET A C 1
ATOM 2297 O O . MET A 1 301 ? -6.488 31.062 22.797 1 89.25 301 MET A O 1
ATOM 2301 N N . THR A 1 302 ? -6.293 33.312 22.734 1 92.38 302 THR A N 1
ATOM 2302 C CA . THR A 1 302 ? -4.914 33.281 22.266 1 92.38 302 THR A CA 1
ATOM 2303 C C . THR A 1 302 ? -3.973 33.906 23.281 1 92.38 302 THR A C 1
ATOM 2305 O O . THR A 1 302 ? -4.402 34.688 24.141 1 92.38 302 THR A O 1
ATOM 2308 N N . TYR A 1 303 ? -2.746 33.5 23.219 1 95.25 303 TYR A N 1
ATOM 2309 C CA . TYR A 1 303 ? -1.729 34.031 24.125 1 95.25 303 TYR A CA 1
ATOM 2310 C C . TYR A 1 303 ? -0.709 34.875 23.375 1 95.25 303 TYR A C 1
ATOM 2312 O O . TYR A 1 303 ? -0.475 34.688 22.188 1 95.25 303 TYR A O 1
ATOM 2320 N N . SER A 1 304 ? -0.101 35.812 24.141 1 95.38 304 SER A N 1
ATOM 2321 C CA . SER A 1 304 ? 1.024 36.562 23.578 1 95.38 304 SER A CA 1
ATOM 2322 C C . SER A 1 304 ? 2.324 35.75 23.703 1 95.38 304 SER A C 1
ATOM 2324 O O . SER A 1 304 ? 2.377 34.75 24.406 1 95.38 304 SER A O 1
ATOM 2326 N N . LEU A 1 305 ? 3.355 36.188 23 1 93.31 305 LEU A N 1
ATOM 2327 C CA . LEU A 1 305 ? 4.668 35.562 23.094 1 93.31 305 LEU A CA 1
ATOM 2328 C C . LEU A 1 305 ? 5.211 35.656 24.516 1 93.31 305 LEU A C 1
ATOM 2330 O O . LEU A 1 305 ? 5.934 34.75 24.969 1 93.31 305 LEU A O 1
ATOM 2334 N N . LYS A 1 306 ? 4.871 36.688 25.234 1 94.25 306 LYS A N 1
ATOM 2335 C CA . LYS A 1 306 ? 5.301 36.844 26.625 1 94.25 306 LYS A CA 1
ATOM 2336 C C . LYS A 1 306 ? 4.707 35.75 27.5 1 94.25 306 LYS A C 1
ATOM 2338 O O . LYS A 1 306 ? 5.301 35.375 28.516 1 94.25 306 LYS A O 1
ATOM 2343 N N . ASP A 1 307 ? 3.539 35.344 27.125 1 94.94 307 ASP A N 1
ATOM 2344 C CA . ASP A 1 307 ? 2.83 34.312 27.891 1 94.94 307 ASP A CA 1
ATOM 2345 C C . ASP A 1 307 ? 3.016 32.938 27.266 1 94.94 307 ASP A C 1
ATOM 2347 O O . ASP A 1 307 ? 2.129 32.094 27.359 1 94.94 307 ASP A O 1
ATOM 2351 N N . PHE A 1 308 ? 4.129 32.781 26.547 1 93.06 308 PHE A N 1
ATOM 2352 C CA . PHE A 1 308 ? 4.402 31.531 25.828 1 93.06 308 PHE A CA 1
ATOM 2353 C C . PHE A 1 308 ? 4.332 30.344 26.781 1 93.06 308 PHE A C 1
ATOM 2355 O O . PHE A 1 308 ? 3.803 29.297 26.406 1 93.06 308 PHE A O 1
ATOM 2362 N N . GLY A 1 309 ? 4.832 30.438 27.906 1 92.94 309 GLY A N 1
ATOM 2363 C CA . GLY A 1 309 ? 4.809 29.359 28.875 1 92.94 309 GLY A CA 1
ATOM 2364 C C . GLY A 1 309 ? 3.406 28.891 29.234 1 92.94 309 GLY A C 1
ATOM 2365 O O . GLY A 1 309 ? 3.152 27.688 29.344 1 92.94 309 GLY A O 1
ATOM 2366 N N . LYS A 1 310 ? 2.52 29.859 29.422 1 94.25 310 LYS A N 1
ATOM 2367 C CA . LYS A 1 310 ? 1.124 29.531 29.703 1 94.25 310 LYS A CA 1
ATOM 2368 C C . LYS A 1 310 ? 0.481 28.797 28.531 1 94.25 310 LYS A C 1
ATOM 2370 O O . LYS A 1 310 ? -0.303 27.875 28.719 1 94.25 310 LYS A O 1
ATOM 2375 N N . ALA A 1 311 ? 0.811 29.234 27.375 1 94.19 311 ALA A N 1
ATOM 2376 C CA . ALA A 1 311 ? 0.282 28.609 26.156 1 94.19 311 ALA A CA 1
ATOM 2377 C C . ALA A 1 311 ? 0.73 27.156 26.047 1 94.19 311 ALA A C 1
ATOM 2379 O O . ALA A 1 311 ? -0.073 26.281 25.734 1 94.19 311 ALA A O 1
ATOM 2380 N N . VAL A 1 312 ? 1.996 26.953 26.297 1 93.19 312 VAL A N 1
ATOM 2381 C CA . VAL A 1 312 ? 2.564 25.609 26.219 1 93.19 312 VAL A CA 1
ATOM 2382 C C . VAL A 1 312 ? 1.892 24.719 27.266 1 93.19 312 VAL A C 1
ATOM 2384 O O . VAL A 1 312 ? 1.54 23.578 26.969 1 93.19 312 VAL A O 1
ATOM 2387 N N . HIS A 1 313 ? 1.656 25.25 28.422 1 93.38 313 HIS A N 1
ATOM 2388 C CA . HIS A 1 313 ? 1.001 24.484 29.484 1 93.38 313 HIS A CA 1
ATOM 2389 C C . HIS A 1 313 ? -0.411 24.078 29.078 1 93.38 313 HIS A C 1
ATOM 2391 O O . HIS A 1 313 ? -0.811 22.922 29.281 1 93.38 313 HIS A O 1
ATOM 2397 N N . LEU A 1 314 ? -1.067 24.984 28.516 1 92.25 314 LEU A N 1
ATOM 2398 C CA . LEU A 1 314 ? -2.418 24.688 28.047 1 92.25 314 LEU A CA 1
ATOM 2399 C C . LEU A 1 314 ? -2.393 23.656 26.938 1 92.25 314 LEU A C 1
ATOM 2401 O O . LEU A 1 314 ? -3.223 22.75 26.906 1 92.25 314 LEU A O 1
ATOM 2405 N N . ALA A 1 315 ? -1.506 23.812 26.031 1 92 315 ALA A N 1
ATOM 2406 C CA . ALA A 1 315 ? -1.38 22.859 24.938 1 92 315 ALA A CA 1
ATOM 2407 C C . ALA A 1 315 ? -1.086 21.453 25.453 1 92 315 ALA A C 1
ATOM 2409 O O . ALA A 1 315 ? -1.611 20.469 24.922 1 92 315 ALA A O 1
ATOM 2410 N N . GLU A 1 316 ? -0.33 21.344 26.438 1 90.31 316 GLU A N 1
ATOM 2411 C CA . GLU A 1 316 ? 0.06 20.062 27.031 1 90.31 316 GLU A CA 1
ATOM 2412 C C . GLU A 1 316 ? -1.129 19.375 27.703 1 90.31 316 GLU A C 1
ATOM 2414 O O . GLU A 1 316 ? -1.158 18.141 27.812 1 90.31 316 GLU A O 1
ATOM 2419 N N . SER A 1 317 ? -2.062 20.203 28.156 1 86.94 317 SER A N 1
ATOM 2420 C CA . SER A 1 317 ? -3.244 19.641 28.797 1 86.94 317 SER A CA 1
ATOM 2421 C C . SER A 1 317 ? -4.121 18.891 27.797 1 86.94 317 SER A C 1
ATOM 2423 O O . SER A 1 317 ? -4.992 18.109 28.188 1 86.94 317 SER A O 1
ATOM 2425 N N . ARG A 1 318 ? -3.984 19.219 26.484 1 83.38 318 ARG A N 1
ATOM 2426 C CA . ARG A 1 318 ? -4.703 18.578 25.375 1 83.38 318 ARG A CA 1
ATOM 2427 C C . ARG A 1 318 ? -6.195 18.891 25.453 1 83.38 318 ARG A C 1
ATOM 2429 O O . ARG A 1 318 ? -7.016 18.125 24.922 1 83.38 318 ARG A O 1
ATOM 2436 N N . THR A 1 319 ? -6.5 19.953 26.141 1 84.5 319 THR A N 1
ATOM 2437 C CA . THR A 1 319 ? -7.883 20.406 26.219 1 84.5 319 THR A CA 1
ATOM 2438 C C . THR A 1 319 ? -8.375 20.859 24.844 1 84.5 319 THR A C 1
ATOM 2440 O O . THR A 1 319 ? -9.523 20.609 24.469 1 84.5 319 THR A O 1
ATOM 2443 N N . PHE A 1 320 ? -7.5 21.5 24.203 1 89.62 320 PHE A N 1
ATOM 2444 C CA . PHE A 1 320 ? -7.773 21.953 22.844 1 89.62 320 PHE A CA 1
ATOM 2445 C C . PHE A 1 320 ? -6.832 21.281 21.844 1 89.62 320 PHE A C 1
ATOM 2447 O O . PHE A 1 320 ? -5.719 20.891 22.203 1 89.62 320 PHE A O 1
ATOM 2454 N N . LEU A 1 321 ? -7.332 21.141 20.625 1 93.69 321 LEU A N 1
ATOM 2455 C CA . LEU A 1 321 ? -6.492 20.516 19.625 1 93.69 321 LEU A CA 1
ATOM 2456 C C . LEU A 1 321 ? -5.316 21.406 19.25 1 93.69 321 LEU A C 1
ATOM 2458 O O . LEU A 1 321 ? -4.223 20.922 18.969 1 93.69 321 LEU A O 1
ATOM 2462 N N . ARG A 1 322 ? -5.594 22.703 19.281 1 95.62 322 ARG A N 1
ATOM 2463 C CA . ARG A 1 322 ? -4.539 23.703 19.078 1 95.62 322 ARG A CA 1
ATOM 2464 C C . ARG A 1 322 ? -4.727 24.891 20 1 95.62 322 ARG A C 1
ATOM 2466 O O . ARG A 1 322 ? -5.859 25.266 20.312 1 95.62 322 ARG A O 1
ATOM 2473 N N . VAL A 1 323 ? -3.566 25.469 20.406 1 96.19 323 VAL A N 1
ATOM 2474 C CA . VAL A 1 323 ? -3.543 26.703 21.156 1 96.19 323 VAL A CA 1
ATOM 2475 C C . VAL A 1 323 ? -2.902 27.812 20.328 1 96.19 323 VAL A C 1
ATOM 2477 O O . VAL A 1 323 ? -1.847 27.609 19.719 1 96.19 323 VAL A O 1
ATOM 2480 N N . GLY A 1 324 ? -3.576 28.953 20.281 1 96.25 324 GLY A N 1
ATOM 2481 C CA . GLY A 1 324 ? -3.125 30.047 19.453 1 96.25 324 GLY A CA 1
ATOM 2482 C C . GLY A 1 324 ? -2.158 30.984 20.156 1 96.25 324 GLY A C 1
ATOM 2483 O O . GLY A 1 324 ? -2.287 31.234 21.359 1 96.25 324 GLY A O 1
ATOM 2484 N N . LEU A 1 325 ? -1.213 31.469 19.391 1 95.94 325 LEU A N 1
ATOM 2485 C CA . LEU A 1 325 ? -0.253 32.469 19.812 1 95.94 325 LEU A CA 1
ATOM 2486 C C . LEU A 1 325 ? -0.308 33.719 18.906 1 95.94 325 LEU A C 1
ATOM 2488 O O . LEU A 1 325 ? -0.14 33.594 17.688 1 95.94 325 LEU A O 1
ATOM 2492 N N . THR A 1 326 ? -0.532 34.812 19.484 1 95.5 326 THR A N 1
ATOM 2493 C CA . THR A 1 326 ? -0.505 36.062 18.766 1 95.5 326 THR A CA 1
ATOM 2494 C C . THR A 1 326 ? 0.72 36.906 19.156 1 95.5 326 THR A C 1
ATOM 2496 O O . THR A 1 326 ? 0.777 37.438 20.25 1 95.5 326 THR A O 1
ATOM 2499 N N . PRO A 1 327 ? 1.57 36.969 18.234 1 92.12 327 PRO A N 1
ATOM 2500 C CA . PRO A 1 327 ? 2.797 37.688 18.594 1 92.12 327 PRO A CA 1
ATOM 2501 C C . PRO A 1 327 ? 2.576 39.188 18.719 1 92.12 327 PRO A C 1
ATOM 2503 O O . PRO A 1 327 ? 1.661 39.75 18.109 1 92.12 327 PRO A O 1
ATOM 2506 N N . VAL B 1 1 ? -20.688 -35.25 -17.688 1 89.94 1 VAL B N 1
ATOM 2507 C CA . VAL B 1 1 ? -20.234 -33.906 -17.938 1 89.94 1 VAL B CA 1
ATOM 2508 C C . VAL B 1 1 ? -21.438 -33 -18.172 1 89.94 1 VAL B C 1
ATOM 2510 O O . VAL B 1 1 ? -22.234 -33.219 -19.078 1 89.94 1 VAL B O 1
ATOM 2513 N N . ASN B 1 2 ? -21.656 -32 -17.359 1 87.81 2 ASN B N 1
ATOM 2514 C CA . ASN B 1 2 ? -22.797 -31.109 -17.438 1 87.81 2 ASN B CA 1
ATOM 2515 C C . ASN B 1 2 ? -22.484 -29.875 -18.266 1 87.81 2 ASN B C 1
ATOM 2517 O O . ASN B 1 2 ? -21.359 -29.688 -18.703 1 87.81 2 ASN B O 1
ATOM 2521 N N . ALA B 1 3 ? -23.547 -29.047 -18.531 1 86.69 3 ALA B N 1
ATOM 2522 C CA . ALA B 1 3 ? -23.375 -27.797 -19.281 1 86.69 3 ALA B CA 1
ATOM 2523 C C . ALA B 1 3 ? -22.359 -26.891 -18.594 1 86.69 3 ALA B C 1
ATOM 2525 O O . ALA B 1 3 ? -22.406 -26.703 -17.375 1 86.69 3 ALA B O 1
ATOM 2526 N N . GLY B 1 4 ? -21.375 -26.453 -19.391 1 87.81 4 GLY B N 1
ATOM 2527 C CA . GLY B 1 4 ? -20.375 -25.531 -18.891 1 87.81 4 GLY B CA 1
ATOM 2528 C C . GLY B 1 4 ? -19.125 -26.219 -18.359 1 87.81 4 GLY B C 1
ATOM 2529 O O . GLY B 1 4 ? -18.094 -25.578 -18.156 1 87.81 4 GLY B O 1
ATOM 2530 N N . GLU B 1 5 ? -19.25 -27.469 -18.234 1 91.56 5 GLU B N 1
ATOM 2531 C CA . GLU B 1 5 ? -18.125 -28.234 -17.688 1 91.56 5 GLU B CA 1
ATOM 2532 C C . GLU B 1 5 ? -17.219 -28.75 -18.812 1 91.56 5 GLU B C 1
ATOM 2534 O O . GLU B 1 5 ? -17.641 -28.844 -19.969 1 91.56 5 GLU B O 1
ATOM 2539 N N . VAL B 1 6 ? -16.031 -29.047 -18.453 1 93.69 6 VAL B N 1
ATOM 2540 C CA . VAL B 1 6 ? -15.062 -29.594 -19.391 1 93.69 6 VAL B CA 1
ATOM 2541 C C . VAL B 1 6 ? -14.336 -30.781 -18.75 1 93.69 6 VAL B C 1
ATOM 2543 O O . VAL B 1 6 ? -13.758 -30.656 -17.672 1 93.69 6 VAL B O 1
ATOM 2546 N N . LEU B 1 7 ? -14.422 -31.906 -19.406 1 95.88 7 LEU B N 1
ATOM 2547 C CA . LEU B 1 7 ? -13.641 -33.062 -18.984 1 95.88 7 LEU B CA 1
ATOM 2548 C C . LEU B 1 7 ? -12.25 -33.031 -19.609 1 95.88 7 LEU B C 1
ATOM 2550 O O . LEU B 1 7 ? -12.102 -32.844 -20.812 1 95.88 7 LEU B O 1
ATOM 2554 N N . VAL B 1 8 ? -11.305 -33.188 -18.781 1 97.06 8 VAL B N 1
ATOM 2555 C CA . VAL B 1 8 ? -9.938 -33.156 -19.281 1 97.06 8 VAL B CA 1
ATOM 2556 C C . VAL B 1 8 ? -9.172 -34.375 -18.797 1 97.06 8 VAL B C 1
ATOM 2558 O O . VAL B 1 8 ? -9.516 -34.938 -17.75 1 97.06 8 VAL B O 1
ATOM 2561 N N . LYS B 1 9 ? -8.211 -34.75 -19.562 1 98.19 9 LYS B N 1
ATOM 2562 C CA . LYS B 1 9 ? -7.234 -35.75 -19.188 1 98.19 9 LYS B CA 1
ATOM 2563 C C . LYS B 1 9 ? -5.922 -35.125 -18.734 1 98.19 9 LYS B C 1
ATOM 2565 O O . LYS B 1 9 ? -5.332 -34.344 -19.484 1 98.19 9 LYS B O 1
ATOM 2570 N N . VAL B 1 10 ? -5.441 -35.5 -17.594 1 97.88 10 VAL B N 1
ATOM 2571 C CA . VAL B 1 10 ? -4.23 -34.906 -17.047 1 97.88 10 VAL B CA 1
ATOM 2572 C C . VAL B 1 10 ? -3.004 -35.438 -17.781 1 97.88 10 VAL B C 1
ATOM 2574 O O . VAL B 1 10 ? -2.801 -36.656 -17.828 1 97.88 10 VAL B O 1
ATOM 2577 N N . ARG B 1 11 ? -2.225 -34.594 -18.328 1 97.62 11 ARG B N 1
ATOM 2578 C CA . ARG B 1 11 ? -0.981 -34.969 -19 1 97.62 11 ARG B CA 1
ATOM 2579 C C . ARG B 1 11 ? 0.183 -35 -18.016 1 97.62 11 ARG B C 1
ATOM 2581 O O . ARG B 1 11 ? 0.968 -35.938 -17.984 1 97.62 11 ARG B O 1
ATOM 2588 N N . LEU B 1 12 ? 0.289 -33.969 -17.266 1 97.75 12 LEU B N 1
ATOM 2589 C CA . LEU B 1 12 ? 1.342 -33.781 -16.281 1 97.75 12 LEU B CA 1
ATOM 2590 C C . LEU B 1 12 ? 0.854 -32.906 -15.133 1 97.75 12 LEU B C 1
ATOM 2592 O O . LEU B 1 12 ? 0.289 -31.844 -15.359 1 97.75 12 LEU B O 1
ATOM 2596 N N . ALA B 1 13 ? 0.94 -33.375 -13.945 1 96.94 13 ALA B N 1
ATOM 2597 C CA . ALA B 1 13 ? 0.676 -32.625 -12.727 1 96.94 13 ALA B CA 1
ATOM 2598 C C . ALA B 1 13 ? 1.96 -32.375 -11.938 1 96.94 13 ALA B C 1
ATOM 2600 O O . ALA B 1 13 ? 2.957 -33.062 -12.141 1 96.94 13 ALA B O 1
ATOM 2601 N N . THR B 1 14 ? 1.997 -31.359 -11.125 1 96.69 14 THR B N 1
ATOM 2602 C CA . THR B 1 14 ? 3.15 -31.109 -10.266 1 96.69 14 THR B CA 1
ATOM 2603 C C . THR B 1 14 ? 2.719 -30.969 -8.812 1 96.69 14 THR B C 1
ATOM 2605 O O . THR B 1 14 ? 1.557 -30.656 -8.531 1 96.69 14 THR B O 1
ATOM 2608 N N . ILE B 1 15 ? 3.609 -31.25 -7.938 1 93.62 15 ILE B N 1
ATOM 2609 C CA . ILE B 1 15 ? 3.352 -31.125 -6.508 1 93.62 15 ILE B CA 1
ATOM 2610 C C . ILE B 1 15 ? 3.836 -29.766 -6.008 1 93.62 15 ILE B C 1
ATOM 2612 O O . ILE B 1 15 ? 5.035 -29.484 -6.035 1 93.62 15 ILE B O 1
ATOM 2616 N N . CYS B 1 16 ? 2.883 -28.984 -5.59 1 89.5 16 CYS B N 1
ATOM 2617 C CA . CYS B 1 16 ? 3.172 -27.672 -5.043 1 89.5 16 CYS B CA 1
ATOM 2618 C C . CYS B 1 16 ? 3.457 -27.75 -3.547 1 89.5 16 CYS B C 1
ATOM 2620 O O . CYS B 1 16 ? 2.973 -28.656 -2.867 1 89.5 16 CYS B O 1
ATOM 2622 N N . ALA B 1 17 ? 4.234 -26.75 -3.074 1 83.44 17 ALA B N 1
ATOM 2623 C CA . ALA B 1 17 ? 4.535 -26.688 -1.647 1 83.44 17 ALA B CA 1
ATOM 2624 C C . ALA B 1 17 ? 3.256 -26.625 -0.818 1 83.44 17 ALA B C 1
ATOM 2626 O O . ALA B 1 17 ? 3.184 -27.188 0.276 1 83.44 17 ALA B O 1
ATOM 2627 N N . SER B 1 18 ? 2.311 -25.953 -1.253 1 80.62 18 SER B N 1
ATOM 2628 C CA . SER B 1 18 ? 1.049 -25.828 -0.529 1 80.62 18 SER B CA 1
ATOM 2629 C C . SER B 1 18 ? 0.362 -27.172 -0.377 1 80.62 18 SER B C 1
ATOM 2631 O O . SER B 1 18 ? -0.338 -27.422 0.608 1 80.62 18 SER B O 1
ATOM 2633 N N . ASP B 1 19 ? 0.488 -28.016 -1.32 1 80.75 19 ASP B N 1
ATOM 2634 C CA . ASP B 1 19 ? -0.036 -29.375 -1.21 1 80.75 19 ASP B CA 1
ATOM 2635 C C . ASP B 1 19 ? 0.648 -30.141 -0.078 1 80.75 19 ASP B C 1
ATOM 2637 O O . ASP B 1 19 ? 0.001 -30.906 0.646 1 80.75 19 ASP B O 1
ATOM 2641 N N . LEU B 1 20 ? 1.914 -29.875 -0.025 1 79 20 LEU B N 1
ATOM 2642 C CA . LEU B 1 20 ? 2.689 -30.547 1.01 1 79 20 LEU B CA 1
ATOM 2643 C C . LEU B 1 20 ? 2.209 -30.156 2.398 1 79 20 LEU B C 1
ATOM 2645 O O . LEU B 1 20 ? 2.188 -30.969 3.316 1 79 20 LEU B O 1
ATOM 2649 N N . HIS B 1 21 ? 1.796 -28.891 2.484 1 75.19 21 HIS B N 1
ATOM 2650 C CA . HIS B 1 21 ? 1.247 -28.422 3.752 1 75.19 21 HIS B CA 1
ATOM 2651 C C . HIS B 1 21 ? -0.043 -29.156 4.098 1 75.19 21 HIS B C 1
ATOM 2653 O O . HIS B 1 21 ? -0.313 -29.422 5.273 1 75.19 21 HIS B O 1
ATOM 2659 N N . THR B 1 22 ? -0.802 -29.469 3.125 1 69.12 22 THR B N 1
ATOM 2660 C CA . THR B 1 22 ? -2.049 -30.203 3.311 1 69.12 22 THR B CA 1
ATOM 2661 C C . THR B 1 22 ? -1.771 -31.641 3.721 1 69.12 22 THR B C 1
ATOM 2663 O O . THR B 1 22 ? -2.41 -32.156 4.637 1 69.12 22 THR B O 1
ATOM 2666 N N . PHE B 1 23 ? -0.779 -32.188 3.076 1 68.56 23 PHE B N 1
ATOM 2667 C CA . PHE B 1 23 ? -0.413 -33.562 3.371 1 68.56 23 PHE B CA 1
ATOM 2668 C C . PHE B 1 23 ? 0.032 -33.719 4.82 1 68.56 23 PHE B C 1
ATOM 2670 O O . PHE B 1 23 ? -0.225 -34.75 5.457 1 68.56 23 PHE B O 1
ATOM 2677 N N . ALA B 1 24 ? 0.616 -32.656 5.281 1 66.06 24 ALA B N 1
ATOM 2678 C CA . ALA B 1 24 ? 1.178 -32.656 6.629 1 66.06 24 ALA B CA 1
ATOM 2679 C C . ALA B 1 24 ? 0.11 -32.344 7.672 1 66.06 24 ALA B C 1
ATOM 2681 O O . ALA B 1 24 ? 0.382 -32.375 8.875 1 66.06 24 ALA B O 1
ATOM 2682 N N . GLY B 1 25 ? -1.213 -32.156 7.203 1 60.06 25 GLY B N 1
ATOM 2683 C CA . GLY B 1 25 ? -2.318 -31.891 8.109 1 60.06 25 GLY B CA 1
ATOM 2684 C C . GLY B 1 25 ? -2.328 -30.469 8.625 1 60.06 25 GLY B C 1
ATOM 2685 O O . GLY B 1 25 ? -3.037 -30.141 9.578 1 60.06 25 GLY B O 1
ATOM 2686 N N . LYS B 1 26 ? -1.579 -29.719 8.133 1 55.06 26 LYS B N 1
ATOM 2687 C CA . LYS B 1 26 ? -1.476 -28.344 8.625 1 55.06 26 LYS B CA 1
ATOM 2688 C C . LYS B 1 26 ? -2.611 -27.484 8.086 1 55.06 26 LYS B C 1
ATOM 2690 O O . LYS B 1 26 ? -2.855 -26.375 8.586 1 55.06 26 LYS B O 1
ATOM 2695 N N . ARG B 1 27 ? -3.225 -27.938 7.027 1 60.78 27 ARG B N 1
ATOM 2696 C CA . ARG B 1 27 ? -4.391 -27.281 6.449 1 60.78 27 ARG B CA 1
ATOM 2697 C C . ARG B 1 27 ? -5.629 -28.156 6.555 1 60.78 27 ARG B C 1
ATOM 2699 O O . ARG B 1 27 ? -5.57 -29.359 6.262 1 60.78 27 ARG B O 1
ATOM 2706 N N . ASP B 1 28 ? -6.703 -27.625 7.184 1 58.16 28 ASP B N 1
ATOM 2707 C CA . ASP B 1 28 ? -7.945 -28.375 7.32 1 58.16 28 ASP B CA 1
ATOM 2708 C C . ASP B 1 28 ? -8.695 -28.453 5.992 1 58.16 28 ASP B C 1
ATOM 2710 O O . ASP B 1 28 ? -9.164 -27.422 5.48 1 58.16 28 ASP B O 1
ATOM 2714 N N . GLU B 1 29 ? -8.414 -29.469 5.246 1 61.44 29 GLU B N 1
ATOM 2715 C CA . GLU B 1 29 ? -9.211 -29.656 4.035 1 61.44 29 GLU B CA 1
ATOM 2716 C C . GLU B 1 29 ? -10.258 -30.75 4.223 1 61.44 29 GLU B C 1
ATOM 2718 O O . GLU B 1 29 ? -10.016 -31.734 4.926 1 61.44 29 GLU B O 1
ATOM 2723 N N . PRO B 1 30 ? -11.43 -30.5 3.695 1 62.88 30 PRO B N 1
ATOM 2724 C CA . PRO B 1 30 ? -12.461 -31.547 3.812 1 62.88 30 PRO B CA 1
ATOM 2725 C C . PRO B 1 30 ? -12.078 -32.844 3.113 1 62.88 30 PRO B C 1
ATOM 2727 O O . PRO B 1 30 ? -11.477 -32.812 2.033 1 62.88 30 PRO B O 1
ATOM 2730 N N . LEU B 1 31 ? -12.109 -33.938 3.756 1 65.69 31 LEU B N 1
ATOM 2731 C CA . LEU B 1 31 ? -11.883 -35.281 3.193 1 65.69 31 LEU B CA 1
ATOM 2732 C C . LEU B 1 31 ? -13.195 -36 2.955 1 65.69 31 LEU B C 1
ATOM 2734 O O . LEU B 1 31 ? -14.188 -35.75 3.646 1 65.69 31 LEU B O 1
ATOM 2738 N N . PRO B 1 32 ? -13.258 -36.938 1.807 1 68.88 32 PRO B N 1
A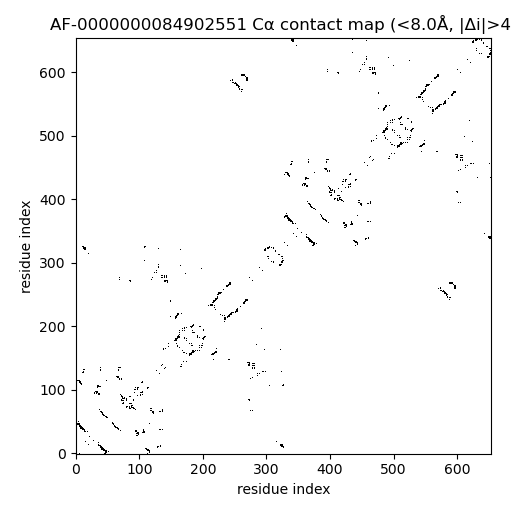TOM 2739 C CA . PRO B 1 32 ? -12.219 -37.312 0.833 1 68.88 32 PRO B CA 1
ATOM 2740 C C . PRO B 1 32 ? -12.031 -36.219 -0.242 1 68.88 32 PRO B C 1
ATOM 2742 O O . PRO B 1 32 ? -12.984 -35.531 -0.604 1 68.88 32 PRO B O 1
ATOM 2745 N N . ALA B 1 33 ? -10.828 -36 -0.561 1 73.44 33 ALA B N 1
ATOM 2746 C CA . ALA B 1 33 ? -10.523 -35.031 -1.61 1 73.44 33 ALA B CA 1
ATOM 2747 C C . ALA B 1 33 ? -9.438 -35.562 -2.545 1 73.44 33 ALA B C 1
ATOM 2749 O O . ALA B 1 33 ? -8.594 -36.344 -2.137 1 73.44 33 ALA B O 1
ATOM 2750 N N . VAL B 1 34 ? -9.656 -35.375 -3.891 1 79.75 34 VAL B N 1
ATOM 2751 C CA . VAL B 1 34 ? -8.539 -35.531 -4.809 1 79.75 34 VAL B CA 1
ATOM 2752 C C . VAL B 1 34 ? -7.668 -34.281 -4.773 1 79.75 34 VAL B C 1
ATOM 2754 O O . VAL B 1 34 ? -8.125 -33.188 -5.121 1 79.75 34 VAL B O 1
ATOM 2757 N N . LEU B 1 35 ? -6.43 -34.469 -4.379 1 85.44 35 LEU B N 1
ATOM 2758 C CA . LEU B 1 35 ? -5.543 -33.312 -4.18 1 85.44 35 LEU B CA 1
ATOM 2759 C C . LEU B 1 35 ? -4.82 -32.969 -5.477 1 85.44 35 LEU B C 1
ATOM 2761 O O . LEU B 1 35 ? -4.98 -33.625 -6.488 1 85.44 35 LEU B O 1
ATOM 2765 N N . GLY B 1 36 ? -4.125 -31.875 -5.426 1 91.88 36 GLY B N 1
ATOM 2766 C CA . GLY B 1 36 ? -3.375 -31.406 -6.582 1 91.88 36 GLY B CA 1
ATOM 2767 C C . GLY B 1 36 ? -4.086 -30.297 -7.344 1 91.88 36 GLY B C 1
ATOM 2768 O O . GLY B 1 36 ? -5.277 -30.406 -7.641 1 91.88 36 GLY B O 1
ATOM 2769 N N . HIS B 1 37 ? -3.326 -29.234 -7.695 1 93.5 37 HIS B N 1
ATOM 2770 C CA . HIS B 1 37 ? -4.004 -28.125 -8.359 1 93.5 37 HIS B CA 1
ATOM 2771 C C . HIS B 1 37 ? -3.178 -27.594 -9.523 1 93.5 37 HIS B C 1
ATOM 2773 O O . HIS B 1 37 ? -3.617 -26.688 -10.242 1 93.5 37 HIS B O 1
ATOM 2779 N N . GLU B 1 38 ? -2.051 -28.125 -9.758 1 96.69 38 GLU B N 1
ATOM 2780 C CA . GLU B 1 38 ? -1.206 -27.734 -10.875 1 96.69 38 GLU B CA 1
ATOM 2781 C C . GLU B 1 38 ? -1.16 -28.812 -11.953 1 96.69 38 GLU B C 1
ATOM 2783 O O . GLU B 1 38 ? -0.71 -29.922 -11.695 1 96.69 38 GLU B O 1
ATOM 2788 N N . ALA B 1 39 ? -1.55 -28.438 -13.188 1 97.31 39 ALA B N 1
ATOM 2789 C CA . ALA B 1 39 ? -1.505 -29.453 -14.219 1 97.31 39 ALA B CA 1
ATOM 2790 C C . ALA B 1 39 ? -1.684 -28.844 -15.609 1 97.31 39 ALA B C 1
ATOM 2792 O O . ALA B 1 39 ? -2.188 -27.734 -15.742 1 97.31 39 ALA B O 1
ATOM 2793 N N . VAL B 1 40 ? -1.203 -29.531 -16.562 1 98 40 VAL B N 1
ATOM 2794 C CA . VAL B 1 40 ? -1.583 -29.391 -17.969 1 98 40 VAL B CA 1
ATOM 2795 C C . VAL B 1 40 ? -2.426 -30.578 -18.391 1 98 40 VAL B C 1
ATOM 2797 O O . VAL B 1 40 ? -2.197 -31.703 -17.938 1 98 40 VAL B O 1
ATOM 2800 N N . CYS B 1 41 ? -3.377 -30.312 -19.266 1 98.25 41 CYS B N 1
ATOM 2801 C CA . CYS B 1 41 ? -4.352 -31.344 -19.594 1 98.25 41 CYS B CA 1
ATOM 2802 C C . CYS B 1 41 ? -4.684 -31.344 -21.078 1 98.25 41 CYS B C 1
ATOM 2804 O O . CYS B 1 41 ? -4.461 -30.344 -21.766 1 98.25 41 CYS B O 1
ATOM 2806 N N . ASP B 1 42 ? -5.246 -32.469 -21.484 1 98.19 42 ASP B N 1
ATOM 2807 C CA . ASP B 1 42 ? -5.902 -32.562 -22.781 1 98.19 42 ASP B CA 1
ATOM 2808 C C . ASP B 1 42 ? -7.422 -32.469 -22.641 1 98.19 42 ASP B C 1
ATOM 2810 O O . ASP B 1 42 ? -8.008 -33.156 -21.797 1 98.19 42 ASP B O 1
ATOM 2814 N N . VAL B 1 43 ? -8 -31.688 -23.5 1 97.44 43 VAL B N 1
ATOM 2815 C CA . VAL B 1 43 ? -9.453 -31.641 -23.531 1 97.44 43 VAL B CA 1
ATOM 2816 C C . VAL B 1 43 ? -10.008 -33 -24.016 1 97.44 43 VAL B C 1
ATOM 2818 O O . VAL B 1 43 ? -9.531 -33.531 -25.016 1 97.44 43 VAL B O 1
ATOM 2821 N N . VAL B 1 44 ? -10.977 -33.531 -23.297 1 97.38 44 VAL B N 1
ATOM 2822 C CA . VAL B 1 44 ? -11.672 -34.719 -23.734 1 97.38 44 VAL B CA 1
ATOM 2823 C C . VAL B 1 44 ? -13.055 -34.375 -24.266 1 97.38 44 VAL B C 1
ATOM 2825 O O . VAL B 1 44 ? -13.414 -34.75 -25.375 1 97.38 44 VAL B O 1
ATOM 2828 N N . ILE B 1 45 ? -13.836 -33.656 -23.438 1 94.88 45 ILE B N 1
ATOM 2829 C CA . ILE B 1 45 ? -15.172 -33.156 -23.781 1 94.88 45 ILE B CA 1
ATOM 2830 C C . ILE B 1 45 ? -15.336 -31.734 -23.297 1 94.88 45 ILE B C 1
ATOM 2832 O O . ILE B 1 45 ? -15.016 -31.422 -22.156 1 94.88 45 ILE B O 1
ATOM 2836 N N . ASP B 1 46 ? -15.719 -30.891 -24.141 1 93.06 46 ASP B N 1
ATOM 2837 C CA . ASP B 1 46 ? -16.016 -29.5 -23.781 1 93.06 46 ASP B CA 1
ATOM 2838 C C . ASP B 1 46 ? -17.5 -29.188 -24 1 93.06 46 ASP B C 1
ATOM 2840 O O . ASP B 1 46 ? -17.984 -29.172 -25.125 1 93.06 46 ASP B O 1
ATOM 2844 N N . ARG B 1 47 ? -18.234 -29.016 -22.938 1 87.81 47 ARG B N 1
ATOM 2845 C CA . ARG B 1 47 ? -19.641 -28.625 -23.031 1 87.81 47 ARG B CA 1
ATOM 2846 C C . ARG B 1 47 ? -19.844 -27.172 -22.609 1 87.81 47 ARG B C 1
ATOM 2848 O O . ARG B 1 47 ? -20.781 -26.859 -21.891 1 87.81 47 ARG B O 1
ATOM 2855 N N . HIS B 1 48 ? -18.859 -26.328 -22.875 1 71.81 48 HIS B N 1
ATOM 2856 C CA . HIS B 1 48 ? -18.984 -24.922 -22.484 1 71.81 48 HIS B CA 1
ATOM 2857 C C . HIS B 1 48 ? -20.141 -24.25 -23.219 1 71.81 48 HIS B C 1
ATOM 2859 O O . HIS B 1 48 ? -20.281 -24.391 -24.422 1 71.81 48 HIS B O 1
ATOM 2865 N N . PRO B 1 49 ? -21.156 -23.812 -22.422 1 56.69 49 PRO B N 1
ATOM 2866 C CA . PRO B 1 49 ? -22.281 -23.172 -23.109 1 56.69 49 PRO B CA 1
ATOM 2867 C C . PRO B 1 49 ? -21.859 -21.875 -23.828 1 56.69 49 PRO B C 1
ATOM 2869 O O . PRO B 1 49 ? -20.875 -21.25 -23.453 1 56.69 49 PRO B O 1
ATOM 2872 N N . GLU B 1 50 ? -22.531 -21.609 -24.859 1 48.25 50 GLU B N 1
ATOM 2873 C CA . GLU B 1 50 ? -22.484 -20.344 -25.578 1 48.25 50 GLU B CA 1
ATOM 2874 C C . GLU B 1 50 ? -22.422 -19.156 -24.625 1 48.25 50 GLU B C 1
ATOM 2876 O O . GLU B 1 50 ? -22 -18.062 -25 1 48.25 50 GLU B O 1
ATOM 2881 N N . ASN B 1 51 ? -23 -19.281 -23.484 1 43.56 51 ASN B N 1
ATOM 2882 C CA . ASN B 1 51 ? -23.312 -18.062 -22.75 1 43.56 51 ASN B CA 1
ATOM 2883 C C . ASN B 1 51 ? -22.172 -17.672 -21.812 1 43.56 51 ASN B C 1
ATOM 2885 O O . ASN B 1 51 ? -22.359 -16.922 -20.859 1 43.56 51 ASN B O 1
ATOM 2889 N N . ASP B 1 52 ? -21.172 -18.469 -21.781 1 48.38 52 ASP B N 1
ATOM 2890 C CA . ASP B 1 52 ? -20.172 -18.016 -20.812 1 48.38 52 ASP B CA 1
ATOM 2891 C C . ASP B 1 52 ? -19.484 -16.734 -21.281 1 48.38 52 ASP B C 1
ATOM 2893 O O . ASP B 1 52 ? -19.406 -16.469 -22.484 1 48.38 52 ASP B O 1
ATOM 2897 N N . GLU B 1 53 ? -19.547 -15.836 -20.328 1 45.06 53 GLU B N 1
ATOM 2898 C CA . GLU B 1 53 ? -18.938 -14.547 -20.625 1 45.06 53 GLU B CA 1
ATOM 2899 C C . GLU B 1 53 ? -17.625 -14.719 -21.391 1 45.06 53 GLU B C 1
ATOM 2901 O O . GLU B 1 53 ? -16.953 -13.734 -21.688 1 45.06 53 GLU B O 1
ATOM 2906 N N . ARG B 1 54 ? -17.156 -15.883 -21.5 1 47.31 54 ARG B N 1
ATOM 2907 C CA . ARG B 1 54 ? -16.031 -16 -22.422 1 47.31 54 ARG B CA 1
ATOM 2908 C C . ARG B 1 54 ? -16.5 -15.781 -23.859 1 47.31 54 ARG B C 1
ATOM 2910 O O . ARG B 1 54 ? -17.547 -16.281 -24.266 1 47.31 54 ARG B O 1
ATOM 2917 N N . LYS B 1 55 ? -16 -14.812 -24.219 1 49.78 55 LYS B N 1
ATOM 2918 C CA . LYS B 1 55 ? -16.281 -14.406 -25.594 1 49.78 55 LYS B CA 1
ATOM 2919 C C . LYS B 1 55 ? -16.281 -15.617 -26.531 1 49.78 55 LYS B C 1
ATOM 2921 O O . LYS B 1 55 ? -16.969 -15.617 -27.547 1 49.78 55 LYS B O 1
ATOM 2926 N N . SER B 1 56 ? -15.25 -16.547 -26.375 1 50.03 56 SER B N 1
ATOM 2927 C CA . SER B 1 56 ? -15.273 -17.422 -27.531 1 50.03 56 SER B CA 1
ATOM 2928 C C . SER B 1 56 ? -16.188 -18.625 -27.297 1 50.03 56 SER B C 1
ATOM 2930 O O . SER B 1 56 ? -16.016 -19.359 -26.312 1 50.03 56 SER B O 1
ATOM 2932 N N . THR B 1 57 ? -17.344 -18.625 -27.594 1 55.81 57 THR B N 1
ATOM 2933 C CA . THR B 1 57 ? -18.438 -19.578 -27.656 1 55.81 57 THR B CA 1
ATOM 2934 C C . THR B 1 57 ? -18.016 -20.844 -28.375 1 55.81 57 THR B C 1
ATOM 2936 O O . THR B 1 57 ? -18.797 -21.797 -28.484 1 55.81 57 THR B O 1
ATOM 2939 N N . ILE B 1 58 ? -16.844 -20.906 -28.844 1 65.44 58 ILE B N 1
ATOM 2940 C CA . ILE B 1 58 ? -16.531 -22.109 -29.594 1 65.44 58 ILE B CA 1
ATOM 2941 C C . ILE B 1 58 ? -15.875 -23.141 -28.688 1 65.44 58 ILE B C 1
ATOM 2943 O O . ILE B 1 58 ? -14.852 -22.875 -28.047 1 65.44 58 ILE B O 1
ATOM 2947 N N . PRO B 1 59 ? -16.5 -24.328 -28.609 1 80.75 59 PRO B N 1
ATOM 2948 C CA . PRO B 1 59 ? -15.906 -25.406 -27.797 1 80.75 59 PRO B CA 1
ATOM 2949 C C . PRO B 1 59 ? -14.492 -25.766 -28.25 1 80.75 59 PRO B C 1
ATOM 2951 O O . PRO B 1 59 ? -14.18 -25.703 -29.438 1 80.75 59 PRO B O 1
ATOM 2954 N N . LEU B 1 60 ? -13.688 -26.141 -27.297 1 89.75 60 LEU B N 1
ATOM 2955 C CA . LEU B 1 60 ? -12.336 -26.625 -27.594 1 89.75 60 LEU B CA 1
ATOM 2956 C C . LEU B 1 60 ? -12.383 -28.031 -28.188 1 89.75 60 LEU B C 1
ATOM 2958 O O . LEU B 1 60 ? -13.188 -28.859 -27.766 1 89.75 60 LEU B O 1
ATOM 2962 N N . LYS B 1 61 ? -11.531 -28.281 -29.125 1 92.88 61 LYS B N 1
ATOM 2963 C CA . LYS B 1 61 ? -11.445 -29.594 -29.75 1 92.88 61 LYS B CA 1
ATOM 2964 C C . LYS B 1 61 ? -10.828 -30.609 -28.797 1 92.88 61 LYS B C 1
ATOM 2966 O O . LYS B 1 61 ? -9.875 -30.297 -28.078 1 92.88 61 LYS B O 1
ATOM 2971 N N . PRO B 1 62 ? -11.383 -31.844 -28.906 1 96.12 62 PRO B N 1
ATOM 2972 C CA . PRO B 1 62 ? -10.695 -32.906 -28.172 1 96.12 62 PRO B CA 1
ATOM 2973 C C . PRO B 1 62 ? -9.211 -33 -28.531 1 96.12 62 PRO B C 1
ATOM 2975 O O . PRO B 1 62 ? -8.844 -32.844 -29.688 1 96.12 62 PRO B O 1
ATOM 2978 N N . GLY B 1 63 ? -8.383 -33.125 -27.484 1 97.12 63 GLY B N 1
ATOM 2979 C CA . GLY B 1 63 ? -6.953 -33.219 -27.719 1 97.12 63 GLY B CA 1
ATOM 2980 C C . GLY B 1 63 ? -6.234 -31.891 -27.531 1 97.12 63 GLY B C 1
ATOM 2981 O O . GLY B 1 63 ? -5.004 -31.859 -27.422 1 97.12 63 GLY B O 1
ATOM 2982 N N . THR B 1 64 ? -6.977 -30.828 -27.469 1 96.31 64 THR B N 1
ATOM 2983 C CA . THR B 1 64 ? -6.359 -29.531 -27.234 1 96.31 64 THR B CA 1
ATOM 2984 C C . THR B 1 64 ? -5.695 -29.5 -25.859 1 96.31 64 THR B C 1
ATOM 2986 O O . THR B 1 64 ? -6.316 -29.844 -24.859 1 96.31 64 THR B O 1
ATOM 2989 N N . ARG B 1 65 ? -4.375 -29.094 -25.766 1 98.12 65 ARG B N 1
ATOM 2990 C CA . ARG B 1 65 ? -3.674 -28.922 -24.5 1 98.12 65 ARG B CA 1
ATOM 2991 C C . ARG B 1 65 ? -4.094 -27.625 -23.812 1 98.12 65 ARG B C 1
ATOM 2993 O O . ARG B 1 65 ? -4.133 -26.562 -24.453 1 98.12 65 ARG B O 1
ATOM 3000 N N . VAL B 1 66 ? -4.418 -27.766 -22.547 1 97.62 66 VAL B N 1
ATOM 3001 C CA . VAL B 1 66 ? -4.914 -26.578 -21.859 1 97.62 66 VAL B CA 1
ATOM 3002 C C . VAL B 1 66 ? -4.348 -26.531 -20.438 1 97.62 66 VAL B C 1
ATOM 3004 O O . VAL B 1 66 ? -3.908 -27.547 -19.906 1 97.62 66 VAL B O 1
ATOM 3007 N N . THR B 1 67 ? -4.227 -25.391 -19.938 1 97.88 67 THR B N 1
ATOM 3008 C CA . THR B 1 67 ? -4.16 -25.141 -18.5 1 97.88 67 THR B CA 1
ATOM 3009 C C . THR B 1 67 ? -5.43 -24.438 -18.016 1 97.88 67 THR B C 1
ATOM 3011 O O . THR B 1 67 ? -6.309 -24.125 -18.812 1 97.88 67 THR B O 1
ATOM 3014 N N . PHE B 1 68 ? -5.613 -24.281 -16.719 1 96.62 68 PHE B N 1
ATOM 3015 C CA . PHE B 1 68 ? -6.875 -23.797 -16.156 1 96.62 68 PHE B CA 1
ATOM 3016 C C . PHE B 1 68 ? -6.637 -23.016 -14.883 1 96.62 68 PHE B C 1
ATOM 3018 O O . PHE B 1 68 ? -5.605 -23.188 -14.219 1 96.62 68 PHE B O 1
ATOM 3025 N N . SER B 1 69 ? -7.539 -22.156 -14.602 1 96.81 69 SER B N 1
ATOM 3026 C CA . SER B 1 69 ? -7.426 -21.375 -13.383 1 96.81 69 SER B CA 1
ATOM 3027 C C . SER B 1 69 ? -7.684 -22.219 -12.148 1 96.81 69 SER B C 1
ATOM 3029 O O . SER B 1 69 ? -8.625 -23.016 -12.117 1 96.81 69 SER B O 1
ATOM 3031 N N . VAL B 1 70 ? -6.891 -22.016 -11.141 1 96.12 70 VAL B N 1
ATOM 3032 C CA . VAL B 1 70 ? -7.066 -22.734 -9.875 1 96.12 70 VAL B CA 1
ATOM 3033 C C . VAL B 1 70 ? -8.273 -22.156 -9.133 1 96.12 70 VAL B C 1
ATOM 3035 O O . VAL B 1 70 ? -9.156 -22.906 -8.703 1 96.12 70 VAL B O 1
ATOM 3038 N N . PRO B 1 71 ? -8.312 -20.812 -8.953 1 95.38 71 PRO B N 1
ATOM 3039 C CA . PRO B 1 71 ? -9.523 -20.25 -8.352 1 95.38 71 PRO B CA 1
ATOM 3040 C C . PRO B 1 71 ? -10.648 -20.078 -9.367 1 95.38 71 PRO B C 1
ATOM 3042 O O . PRO B 1 71 ? -10.398 -19.688 -10.516 1 95.38 71 PRO B O 1
ATOM 3045 N N . VAL B 1 72 ? -11.859 -20.375 -8.961 1 94.31 72 VAL B N 1
ATOM 3046 C CA . VAL B 1 72 ? -13.055 -20.172 -9.766 1 94.31 72 VAL B CA 1
ATOM 3047 C C . VAL B 1 72 ? -14.039 -19.281 -9.008 1 94.31 72 VAL B C 1
ATOM 3049 O O . VAL B 1 72 ? -14.484 -19.641 -7.914 1 94.31 72 VAL B O 1
ATOM 3052 N N . SER B 1 73 ? -14.328 -18.141 -9.633 1 95.25 73 SER B N 1
ATOM 3053 C CA . SER B 1 73 ? -15.172 -17.156 -8.953 1 95.25 73 SER B CA 1
ATOM 3054 C C . SER B 1 73 ? -16.578 -17.109 -9.555 1 95.25 73 SER B C 1
ATOM 3056 O O . SER B 1 73 ? -16.797 -17.656 -10.633 1 95.25 73 SER B O 1
ATOM 3058 N N . CYS B 1 74 ? -17.516 -16.453 -8.883 1 94.12 74 CYS B N 1
ATOM 3059 C CA . CYS B 1 74 ? -18.891 -16.328 -9.352 1 94.12 74 CYS B CA 1
ATOM 3060 C C . CYS B 1 74 ? -19.016 -15.211 -10.391 1 94.12 74 CYS B C 1
ATOM 3062 O O . CYS B 1 74 ? -20.016 -15.133 -11.109 1 94.12 74 CYS B O 1
ATOM 3064 N N . LYS B 1 75 ? -18.141 -14.328 -10.398 1 93.12 75 LYS B N 1
ATOM 3065 C CA . LYS B 1 75 ? -18.016 -13.242 -11.359 1 93.12 75 LYS B CA 1
ATOM 3066 C C . LYS B 1 75 ? -19.062 -12.156 -11.117 1 93.12 75 LYS B C 1
ATOM 3068 O O . LYS B 1 75 ? -19.109 -11.164 -11.844 1 93.12 75 LYS B O 1
ATOM 3073 N N . HIS B 1 76 ? -19.875 -12.273 -10.047 1 93 76 HIS B N 1
ATOM 3074 C CA . HIS B 1 76 ? -20.953 -11.305 -9.93 1 93 76 HIS B CA 1
ATOM 3075 C C . HIS B 1 76 ? -21.047 -10.742 -8.516 1 93 76 HIS B C 1
ATOM 3077 O O . HIS B 1 76 ? -21.719 -9.734 -8.289 1 93 76 HIS B O 1
ATOM 3083 N N . CYS B 1 77 ? -20.469 -11.367 -7.582 1 93.81 77 CYS B N 1
ATOM 3084 C CA . CYS B 1 77 ? -20.562 -10.836 -6.227 1 93.81 77 CYS B CA 1
ATOM 3085 C C . CYS B 1 77 ? -19.797 -9.523 -6.098 1 93.81 77 CYS B C 1
ATOM 3087 O O . CYS B 1 77 ? -19.109 -9.109 -7.027 1 93.81 77 CYS B O 1
ATOM 3089 N N . GLU B 1 78 ? -19.891 -8.93 -4.965 1 90.25 78 GLU B N 1
ATOM 3090 C CA . GLU B 1 78 ? -19.297 -7.621 -4.719 1 90.25 78 GLU B CA 1
ATOM 3091 C C . GLU B 1 78 ? -17.781 -7.68 -4.844 1 90.25 78 GLU B C 1
ATOM 3093 O O . GLU B 1 78 ? -17.156 -6.789 -5.434 1 90.25 78 GLU B O 1
ATOM 3098 N N . ARG B 1 79 ? -17.188 -8.695 -4.348 1 93.69 79 ARG B N 1
ATOM 3099 C CA . ARG B 1 79 ? -15.727 -8.844 -4.402 1 93.69 79 ARG B CA 1
ATOM 3100 C C . ARG B 1 79 ? -15.25 -9.023 -5.84 1 93.69 79 ARG B C 1
ATOM 3102 O O . ARG B 1 79 ? -14.227 -8.461 -6.234 1 93.69 79 ARG B O 1
ATOM 3109 N N . CYS B 1 80 ? -15.992 -9.781 -6.594 1 94.38 80 CYS B N 1
ATOM 3110 C CA . CYS B 1 80 ? -15.672 -9.977 -8 1 94.38 80 CYS B CA 1
ATOM 3111 C C . CYS B 1 80 ? -15.781 -8.664 -8.773 1 94.38 80 CYS B C 1
ATOM 3113 O O . CYS B 1 80 ? -14.906 -8.336 -9.578 1 94.38 80 CYS B O 1
ATOM 3115 N N . SER B 1 81 ? -16.766 -7.906 -8.453 1 91.38 81 SER B N 1
ATOM 3116 C CA . SER B 1 81 ? -17.016 -6.652 -9.156 1 91.38 81 SER B CA 1
ATOM 3117 C C . SER B 1 81 ? -15.961 -5.605 -8.805 1 91.38 81 SER B C 1
ATOM 3119 O O . SER B 1 81 ? -15.68 -4.707 -9.602 1 91.38 81 SER B O 1
ATOM 3121 N N . LEU B 1 82 ? -15.375 -5.762 -7.668 1 90.94 82 LEU B N 1
ATOM 3122 C CA . LEU B 1 82 ? -14.375 -4.797 -7.215 1 90.94 82 LEU B CA 1
ATOM 3123 C C . LEU B 1 82 ? -12.977 -5.199 -7.668 1 90.94 82 LEU B C 1
ATOM 3125 O O . LEU B 1 82 ? -11.992 -4.578 -7.273 1 90.94 82 LEU B O 1
ATOM 3129 N N . GLY B 1 83 ? -12.906 -6.312 -8.375 1 91.12 83 GLY B N 1
ATOM 3130 C CA . GLY B 1 83 ? -11.641 -6.68 -8.992 1 91.12 83 GLY B CA 1
ATOM 3131 C C . GLY B 1 83 ? -10.859 -7.699 -8.188 1 91.12 83 GLY B C 1
ATOM 3132 O O . GLY B 1 83 ? -9.648 -7.848 -8.375 1 91.12 83 GLY B O 1
ATOM 3133 N N . PHE B 1 84 ? -11.586 -8.367 -7.293 1 94.31 84 PHE B N 1
ATOM 3134 C CA . PHE B 1 84 ? -10.93 -9.398 -6.496 1 94.31 84 PHE B CA 1
ATOM 3135 C C . PHE B 1 84 ? -11.68 -10.719 -6.59 1 94.31 84 PHE B C 1
ATOM 3137 O O . PHE B 1 84 ? -12.062 -11.297 -5.57 1 94.31 84 PHE B O 1
ATOM 3144 N N . PRO B 1 85 ? -11.734 -11.234 -7.816 1 95.94 85 PRO B N 1
ATOM 3145 C CA . PRO B 1 85 ? -12.445 -12.5 -7.973 1 95.94 85 PRO B CA 1
ATOM 3146 C C . PRO B 1 85 ? -11.781 -13.648 -7.219 1 95.94 85 PRO B C 1
ATOM 3148 O O . PRO B 1 85 ? -12.453 -14.609 -6.836 1 95.94 85 PRO B O 1
ATOM 3151 N N . GLN B 1 86 ? -10.508 -13.57 -6.996 1 95.38 86 GLN B N 1
ATOM 3152 C CA . GLN B 1 86 ? -9.797 -14.617 -6.266 1 95.38 86 GLN B CA 1
ATOM 3153 C C . GLN B 1 86 ? -10.211 -14.633 -4.797 1 95.38 86 GLN B C 1
ATOM 3155 O O . GLN B 1 86 ? -9.859 -15.555 -4.059 1 95.38 86 GLN B O 1
ATOM 3160 N N . LYS B 1 87 ? -10.945 -13.609 -4.395 1 96.19 87 LYS B N 1
ATOM 3161 C CA . LYS B 1 87 ? -11.492 -13.555 -3.043 1 96.19 87 LYS B CA 1
ATOM 3162 C C . LYS B 1 87 ? -13.016 -13.641 -3.062 1 96.19 87 LYS B C 1
ATOM 3164 O O . LYS B 1 87 ? -13.68 -13.188 -2.129 1 96.19 87 LYS B O 1
ATOM 3169 N N . CYS B 1 88 ? -13.562 -14.227 -4.031 1 95.94 88 CYS B N 1
ATOM 3170 C CA . CYS B 1 88 ? -14.992 -14.383 -4.262 1 95.94 88 CYS B CA 1
ATOM 3171 C C . CYS B 1 88 ? -15.68 -14.961 -3.029 1 95.94 88 CYS B C 1
ATOM 3173 O O . CYS B 1 88 ? -15.109 -15.805 -2.33 1 95.94 88 CYS B O 1
ATOM 3175 N N . ARG B 1 89 ? -16.906 -14.547 -2.805 1 94.38 89 ARG B N 1
ATOM 3176 C CA . ARG B 1 89 ? -17.688 -15.016 -1.653 1 94.38 89 ARG B CA 1
ATOM 3177 C C . ARG B 1 89 ? -17.953 -16.516 -1.746 1 94.38 89 ARG B C 1
ATOM 3179 O O . ARG B 1 89 ? -18.078 -17.188 -0.724 1 94.38 89 ARG B O 1
ATOM 3186 N N . THR B 1 90 ? -18.062 -17.047 -2.939 1 93.12 90 THR B N 1
ATOM 3187 C CA . THR B 1 90 ? -18.297 -18.469 -3.17 1 93.12 90 THR B CA 1
ATOM 3188 C C . THR B 1 90 ? -17.141 -19.094 -3.943 1 93.12 90 THR B C 1
ATOM 3190 O O . THR B 1 90 ? -17.359 -19.859 -4.891 1 93.12 90 THR B O 1
ATOM 3193 N N . LEU B 1 91 ? -16 -18.781 -3.545 1 93.19 91 LEU B N 1
ATOM 3194 C CA . LEU B 1 91 ? -14.789 -19.188 -4.242 1 93.19 91 LEU B CA 1
ATOM 3195 C C . LEU B 1 91 ? -14.625 -20.703 -4.215 1 93.19 91 LEU B C 1
ATOM 3197 O O . LEU B 1 91 ? -14.789 -21.328 -3.166 1 93.19 91 LEU B O 1
ATOM 3201 N N . PHE B 1 92 ? -14.422 -21.219 -5.414 1 91.69 92 PHE B N 1
ATOM 3202 C CA . PHE B 1 92 ? -13.992 -22.609 -5.57 1 91.69 92 PHE B CA 1
ATOM 3203 C C . PHE B 1 92 ? -12.508 -22.672 -5.934 1 91.69 92 PHE B C 1
ATOM 3205 O O . PHE B 1 92 ? -12.031 -21.875 -6.746 1 91.69 92 PHE B O 1
ATOM 3212 N N . LYS B 1 93 ? -11.789 -23.672 -5.324 1 92.25 93 LYS B N 1
ATOM 3213 C CA . LYS B 1 93 ? -10.375 -23.859 -5.656 1 92.25 93 LYS B CA 1
ATOM 3214 C C . LYS B 1 93 ? -10.078 -25.328 -5.957 1 92.25 93 LYS B C 1
ATOM 3216 O O . LYS B 1 93 ? -10.359 -26.203 -5.141 1 92.25 93 LYS B O 1
ATOM 3221 N N . TYR B 1 94 ? -9.531 -25.469 -7.082 1 92.12 94 TYR B N 1
ATOM 3222 C CA . TYR B 1 94 ? -9.156 -26.828 -7.457 1 92.12 94 TYR B CA 1
ATOM 3223 C C . TYR B 1 94 ? -8.117 -27.406 -6.492 1 92.12 94 TYR B C 1
ATOM 3225 O O . TYR B 1 94 ? -7.188 -26.703 -6.09 1 92.12 94 TYR B O 1
ATOM 3233 N N . GLY B 1 95 ? -8.227 -28.672 -6.164 1 85.94 95 GLY B N 1
ATOM 3234 C CA . GLY B 1 95 ? -7.27 -29.375 -5.332 1 85.94 95 GLY B CA 1
ATOM 3235 C C . GLY B 1 95 ? -7.469 -29.125 -3.85 1 85.94 95 GLY B C 1
ATOM 3236 O O . GLY B 1 95 ? -6.723 -29.656 -3.021 1 85.94 95 GLY B O 1
ATOM 3237 N N . HIS B 1 96 ? -8.484 -28.344 -3.512 1 78.38 96 HIS B N 1
ATOM 3238 C CA . HIS B 1 96 ? -8.695 -28 -2.109 1 78.38 96 HIS B CA 1
ATOM 3239 C C . HIS B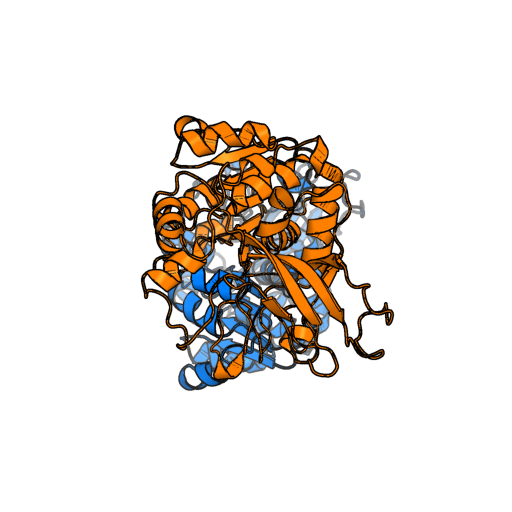 1 96 ? -10.141 -28.234 -1.689 1 78.38 96 HIS B C 1
ATOM 3241 O O . HIS B 1 96 ? -10.57 -27.75 -0.64 1 78.38 96 HIS B O 1
ATOM 3247 N N . SER B 1 97 ? -10.852 -28.891 -2.498 1 74.62 97 SER B N 1
ATOM 3248 C CA . SER B 1 97 ? -12.266 -29.109 -2.211 1 74.62 97 SER B CA 1
ATOM 3249 C C . SER B 1 97 ? -12.57 -30.594 -2.016 1 74.62 97 SER B C 1
ATOM 3251 O O . SER B 1 97 ? -11.883 -31.453 -2.568 1 74.62 97 SER B O 1
ATOM 3253 N N . SER B 1 98 ? -13.641 -30.781 -1.251 1 70.88 98 SER B N 1
ATOM 3254 C CA . SER B 1 98 ? -14.086 -32.156 -1.014 1 70.88 98 SER B CA 1
ATOM 3255 C C . SER B 1 98 ? -14.75 -32.719 -2.256 1 70.88 98 SER B C 1
ATOM 3257 O O . SER B 1 98 ? -15.211 -32 -3.131 1 70.88 98 SER B O 1
ATOM 3259 N N . LEU B 1 99 ? -14.734 -34.062 -2.25 1 70.81 99 LEU B N 1
ATOM 3260 C CA . LEU B 1 99 ? -15.414 -34.75 -3.346 1 70.81 99 LEU B CA 1
ATOM 3261 C C . LEU B 1 99 ? -16.875 -34.344 -3.416 1 70.81 99 LEU B C 1
ATOM 3263 O O . LEU B 1 99 ? -17.453 -34.219 -4.508 1 70.81 99 LEU B O 1
ATOM 3267 N N . THR B 1 100 ? -17.438 -34.094 -2.26 1 66.62 100 THR B N 1
ATOM 3268 C CA . THR B 1 100 ? -18.844 -33.75 -2.191 1 66.62 100 THR B CA 1
ATOM 3269 C C . THR B 1 100 ? -19.109 -32.375 -2.799 1 66.62 100 THR B C 1
ATOM 3271 O O . THR B 1 100 ? -20.078 -32.188 -3.543 1 66.62 100 THR B O 1
ATOM 3274 N N . ASP B 1 101 ? -18.219 -31.516 -2.6 1 65.31 101 ASP B N 1
ATOM 3275 C CA . ASP B 1 101 ? -18.422 -30.125 -3.031 1 65.31 101 ASP B CA 1
ATOM 3276 C C . ASP B 1 101 ? -17.734 -29.859 -4.363 1 65.31 101 ASP B C 1
ATOM 3278 O O . ASP B 1 101 ? -18.234 -29.094 -5.188 1 65.31 101 ASP B O 1
ATOM 3282 N N . GLY B 1 102 ? -16.672 -30.672 -4.586 1 63.28 102 GLY B N 1
ATOM 3283 C CA . GLY B 1 102 ? -15.82 -30.281 -5.699 1 63.28 102 GLY B CA 1
ATOM 3284 C C . GLY B 1 102 ? -15.719 -31.344 -6.777 1 63.28 102 GLY B C 1
ATOM 3285 O O . GLY B 1 102 ? -15.289 -31.062 -7.898 1 63.28 102 GLY B O 1
ATOM 3286 N N . GLY B 1 103 ? -16.281 -32.469 -6.406 1 70.38 103 GLY B N 1
ATOM 3287 C CA . GLY B 1 103 ? -16.219 -33.562 -7.371 1 70.38 103 GLY B CA 1
ATOM 3288 C C . GLY B 1 103 ? -14.797 -33.969 -7.727 1 70.38 103 GLY B C 1
ATOM 3289 O O . GLY B 1 103 ? -13.922 -34 -6.859 1 70.38 103 GLY B O 1
ATOM 3290 N N . PHE B 1 104 ? -14.523 -34.312 -8.938 1 80.56 104 PHE B N 1
ATOM 3291 C CA . PHE B 1 104 ? -13.25 -34.75 -9.484 1 80.56 104 PHE B CA 1
ATOM 3292 C C . PHE B 1 104 ? -12.367 -33.594 -9.867 1 80.56 104 PHE B C 1
ATOM 3294 O O . PHE B 1 104 ? -12.078 -33.375 -11.047 1 80.56 104 PHE B O 1
ATOM 3301 N N . SER B 1 105 ? -11.859 -32.875 -8.773 1 84.81 105 SER B N 1
ATOM 3302 C CA . SER B 1 105 ? -11.281 -31.562 -9.016 1 84.81 105 SER B CA 1
ATOM 3303 C C . SER B 1 105 ? -9.773 -31.562 -8.805 1 84.81 105 SER B C 1
ATOM 3305 O O . SER B 1 105 ? -9.094 -30.578 -9.094 1 84.81 105 SER B O 1
ATOM 3307 N N . GLY B 1 106 ? -9.219 -32.625 -8.422 1 90.69 106 GLY B N 1
ATOM 3308 C CA . GLY B 1 106 ? -7.781 -32.688 -8.18 1 90.69 106 GLY B CA 1
ATOM 3309 C C . GLY B 1 106 ? -6.996 -33.25 -9.336 1 90.69 106 GLY B C 1
ATOM 3310 O O . GLY B 1 106 ? -7.477 -34.156 -10.039 1 90.69 106 GLY B O 1
ATOM 3311 N N . CYS B 1 107 ? -5.762 -32.875 -9.453 1 92.5 107 CYS B N 1
ATOM 3312 C CA . CYS B 1 107 ? -4.992 -33.25 -10.641 1 92.5 107 CYS B CA 1
ATOM 3313 C C . CYS B 1 107 ? -4.168 -34.5 -10.383 1 92.5 107 CYS B C 1
ATOM 3315 O O . CYS B 1 107 ? -3.516 -35.031 -11.297 1 92.5 107 CYS B O 1
ATOM 3317 N N . TYR B 1 108 ? -4.145 -34.969 -9.133 1 93.12 108 TYR B N 1
ATOM 3318 C CA . TYR B 1 108 ? -3.512 -36.25 -8.898 1 93.12 108 TYR B CA 1
ATOM 3319 C C . TYR B 1 108 ? -4.457 -37.406 -9.266 1 93.12 108 TYR B C 1
ATOM 3321 O O . TYR B 1 108 ? -4.758 -38.25 -8.43 1 93.12 108 TYR B O 1
ATOM 3329 N N . ALA B 1 109 ? -4.895 -37.375 -10.43 1 93.88 109 ALA B N 1
ATOM 3330 C CA . ALA B 1 109 ? -5.836 -38.281 -11.07 1 93.88 109 ALA B CA 1
ATOM 3331 C C . ALA B 1 109 ? -5.629 -38.344 -12.578 1 93.88 109 ALA B C 1
ATOM 3333 O O . ALA B 1 109 ? -4.891 -37.5 -13.133 1 93.88 109 ALA B O 1
ATOM 3334 N N . THR B 1 110 ? -6.215 -39.312 -13.188 1 95.81 110 THR B N 1
ATOM 3335 C CA . THR B 1 110 ? -6.074 -39.438 -14.633 1 95.81 110 THR B CA 1
ATOM 3336 C C . THR B 1 110 ? -6.91 -38.375 -15.352 1 95.81 110 THR B C 1
ATOM 3338 O O . THR B 1 110 ? -6.547 -37.906 -16.438 1 95.81 110 THR B O 1
ATOM 3341 N N . HIS B 1 111 ? -8.047 -38.094 -14.727 1 95.69 111 HIS B N 1
ATOM 3342 C CA . HIS B 1 111 ? -8.969 -37.125 -15.32 1 95.69 111 HIS B CA 1
ATOM 3343 C C . HIS B 1 111 ? -9.461 -36.125 -14.297 1 95.69 111 HIS B C 1
ATOM 3345 O O . HIS B 1 111 ? -9.422 -36.375 -13.094 1 95.69 111 HIS B O 1
ATOM 3351 N N . MET B 1 112 ? -9.883 -34.969 -14.789 1 95 112 MET B N 1
ATOM 3352 C CA . MET B 1 112 ? -10.5 -33.938 -13.984 1 95 112 MET B CA 1
ATOM 3353 C C . MET B 1 112 ? -11.75 -33.375 -14.672 1 95 112 MET B C 1
ATOM 3355 O O . MET B 1 112 ? -11.859 -33.438 -15.898 1 95 112 MET B O 1
ATOM 3359 N N . LEU B 1 113 ? -12.617 -32.969 -13.867 1 93.88 113 LEU B N 1
ATOM 3360 C CA . LEU B 1 113 ? -13.766 -32.219 -14.359 1 93.88 113 LEU B CA 1
ATOM 3361 C C . LEU B 1 113 ? -13.633 -30.734 -14.023 1 93.88 113 LEU B C 1
ATOM 3363 O O . LEU B 1 113 ? -13.68 -30.344 -12.852 1 93.88 113 LEU B O 1
ATOM 3367 N N . LEU B 1 114 ? -13.406 -29.906 -15.023 1 93.88 114 LEU B N 1
ATOM 3368 C CA . LEU B 1 114 ? -13.375 -28.469 -14.844 1 93.88 114 LEU B CA 1
ATOM 3369 C C . LEU B 1 114 ? -14.781 -27.891 -14.797 1 93.88 114 LEU B C 1
ATOM 3371 O O . LEU B 1 114 ? -15.562 -28.062 -15.734 1 93.88 114 LEU B O 1
ATOM 3375 N N . ARG B 1 115 ? -15.055 -27.219 -13.805 1 91.44 115 ARG B N 1
ATOM 3376 C CA . ARG B 1 115 ? -16.406 -26.75 -13.555 1 91.44 115 ARG B CA 1
ATOM 3377 C C . ARG B 1 115 ? -16.75 -25.547 -14.438 1 91.44 115 ARG B C 1
ATOM 3379 O O . ARG B 1 115 ? -15.844 -24.891 -14.953 1 91.44 115 ARG B O 1
ATOM 3386 N N . ALA B 1 116 ? -18.031 -25.328 -14.516 1 90.06 116 ALA B N 1
ATOM 3387 C CA . ALA B 1 116 ? -18.5 -24.141 -15.219 1 90.06 116 ALA B CA 1
ATOM 3388 C C . ALA B 1 116 ? -17.906 -22.875 -14.602 1 90.06 116 ALA B C 1
ATOM 3390 O O . ALA B 1 116 ? -17.828 -22.75 -13.375 1 90.06 116 ALA B O 1
ATOM 3391 N N . GLY B 1 117 ? -17.422 -21.984 -15.461 1 89.38 117 GLY B N 1
ATOM 3392 C CA . GLY B 1 117 ? -16.844 -20.734 -14.992 1 89.38 117 GLY B CA 1
ATOM 3393 C C . GLY B 1 117 ? -15.336 -20.781 -14.883 1 89.38 117 GLY B C 1
ATOM 3394 O O . GLY B 1 117 ? -14.688 -19.75 -14.695 1 89.38 117 GLY B O 1
ATOM 3395 N N . THR B 1 118 ? -14.773 -22 -15.055 1 93.81 118 THR B N 1
ATOM 3396 C CA . THR B 1 118 ? -13.32 -22.125 -15.023 1 93.81 118 THR B CA 1
ATOM 3397 C C . THR B 1 118 ? -12.688 -21.453 -16.234 1 93.81 118 THR B C 1
ATOM 3399 O O . THR B 1 118 ? -13.172 -21.578 -17.359 1 93.81 118 THR B O 1
ATOM 3402 N N . HIS B 1 119 ? -11.68 -20.656 -15.938 1 94.62 119 HIS B N 1
ATOM 3403 C CA . HIS B 1 119 ? -10.914 -20.062 -17.031 1 94.62 119 HIS B CA 1
ATOM 3404 C C . HIS B 1 119 ? -9.922 -21.078 -17.609 1 94.62 119 HIS B C 1
ATOM 3406 O O . HIS B 1 119 ? -9.047 -21.578 -16.891 1 94.62 119 HIS B O 1
ATOM 3412 N N . ILE B 1 120 ? -10.117 -21.375 -18.828 1 95.94 120 ILE B N 1
ATOM 3413 C CA . ILE B 1 120 ? -9.297 -22.375 -19.516 1 95.94 120 ILE B CA 1
ATOM 3414 C C . ILE B 1 120 ? -8.484 -21.719 -20.625 1 95.94 120 ILE B C 1
ATOM 3416 O O . ILE B 1 120 ? -9.039 -20.969 -21.438 1 95.94 120 ILE B O 1
ATOM 3420 N N . VAL B 1 121 ? -7.176 -21.969 -20.672 1 96.56 121 VAL B N 1
ATOM 3421 C CA . VAL B 1 121 ? -6.293 -21.344 -21.656 1 96.56 121 VAL B CA 1
ATOM 3422 C C . VAL B 1 121 ? -5.613 -22.422 -22.5 1 96.56 121 VAL B C 1
ATOM 3424 O O . VAL B 1 121 ? -4.883 -23.266 -21.969 1 96.56 121 VAL B O 1
ATOM 3427 N N . PRO B 1 122 ? -5.867 -22.422 -23.766 1 96.94 122 PRO B N 1
ATOM 3428 C CA . PRO B 1 122 ? -5.109 -23.312 -24.641 1 96.94 122 PRO B CA 1
ATOM 3429 C C . PRO B 1 122 ? -3.615 -23 -24.656 1 96.94 122 PRO B C 1
ATOM 3431 O O . PRO B 1 122 ? -3.227 -21.828 -24.578 1 96.94 122 PRO B O 1
ATOM 3434 N N . LEU B 1 123 ? -2.834 -24.016 -24.781 1 97.81 123 LEU B N 1
ATOM 3435 C CA . LEU B 1 123 ? -1.386 -23.859 -24.734 1 97.81 123 LEU B CA 1
ATOM 3436 C C . LEU B 1 123 ? -0.792 -23.859 -26.141 1 97.81 123 LEU B C 1
ATOM 3438 O O . LEU B 1 123 ? -1.121 -24.734 -26.953 1 97.81 123 LEU B O 1
ATOM 3442 N N . PRO B 1 124 ? 0.074 -22.922 -26.406 1 97.44 124 PRO B N 1
ATOM 3443 C CA . PRO B 1 124 ? 0.791 -22.953 -27.688 1 97.44 124 PRO B CA 1
ATOM 3444 C C . PRO B 1 124 ? 1.709 -24.172 -27.812 1 97.44 124 PRO B C 1
ATOM 3446 O O . PRO B 1 124 ? 2.188 -24.688 -26.797 1 97.44 124 PRO B O 1
ATOM 3449 N N . PRO B 1 125 ? 2.02 -24.562 -29.031 1 96.94 125 PRO B N 1
ATOM 3450 C CA . PRO B 1 125 ? 2.805 -25.781 -29.234 1 96.94 125 PRO B CA 1
ATOM 3451 C C . PRO B 1 125 ? 4.215 -25.688 -28.672 1 96.94 125 PRO B C 1
ATOM 3453 O O . PRO B 1 125 ? 4.801 -26.688 -28.266 1 96.94 125 PRO B O 1
ATOM 3456 N N . GLN B 1 126 ? 4.754 -24.5 -28.578 1 97.31 126 GLN B N 1
ATOM 3457 C CA . GLN B 1 126 ? 6.141 -24.344 -28.156 1 97.31 126 GLN B CA 1
ATOM 3458 C C . GLN B 1 126 ? 6.262 -24.438 -26.625 1 97.31 126 GLN B C 1
ATOM 3460 O O . GLN B 1 126 ? 7.371 -24.531 -26.094 1 97.31 126 GLN B O 1
ATOM 3465 N N . VAL B 1 127 ? 5.176 -24.391 -25.969 1 98 127 VAL B N 1
ATOM 3466 C CA . VAL B 1 127 ? 5.188 -24.516 -24.516 1 98 127 VAL B CA 1
ATOM 3467 C C . VAL B 1 127 ? 5.043 -25.984 -24.109 1 98 127 VAL B C 1
ATOM 3469 O O . VAL B 1 127 ? 3.969 -26.562 -24.266 1 98 127 VAL B O 1
ATOM 3472 N N . THR B 1 128 ? 6.098 -26.516 -23.578 1 97.44 128 THR B N 1
ATOM 3473 C CA . THR B 1 128 ? 6.094 -27.938 -23.234 1 97.44 128 THR B CA 1
ATOM 3474 C C . THR B 1 128 ? 5.246 -28.188 -21.984 1 97.44 128 THR B C 1
ATOM 3476 O O . THR B 1 128 ? 4.906 -27.25 -21.266 1 97.44 128 THR B O 1
ATOM 3479 N N . ASP B 1 129 ? 4.906 -29.422 -21.734 1 97.38 129 ASP B N 1
ATOM 3480 C CA . ASP B 1 129 ? 4.141 -29.781 -20.547 1 97.38 129 ASP B CA 1
ATOM 3481 C C . ASP B 1 129 ? 4.902 -29.438 -19.281 1 97.38 129 ASP B C 1
ATOM 3483 O O . ASP B 1 129 ? 4.312 -28.969 -18.312 1 97.38 129 ASP B O 1
ATOM 3487 N N . LEU B 1 130 ? 6.191 -29.641 -19.312 1 96.5 130 LEU B N 1
ATOM 3488 C CA . LEU B 1 130 ? 7.035 -29.344 -18.156 1 96.5 130 LEU B CA 1
ATOM 3489 C C . LEU B 1 130 ? 7.004 -27.844 -17.828 1 96.5 130 LEU B C 1
ATOM 3491 O O . LEU B 1 130 ? 6.969 -27.469 -16.656 1 96.5 130 LEU B O 1
ATOM 3495 N N . MET B 1 131 ? 6.969 -27.016 -18.875 1 96.88 131 MET B N 1
ATOM 3496 C CA . MET B 1 131 ? 6.895 -25.578 -18.688 1 96.88 131 MET B CA 1
ATOM 3497 C C . MET B 1 131 ? 5.516 -25.156 -18.172 1 96.88 131 MET B C 1
ATOM 3499 O O . MET B 1 131 ? 5.402 -24.266 -17.328 1 96.88 131 MET B O 1
ATOM 3503 N N . ALA B 1 132 ? 4.512 -25.812 -18.594 1 97.62 132 ALA B N 1
ATOM 3504 C CA . ALA B 1 132 ? 3.131 -25.359 -18.438 1 97.62 132 ALA B CA 1
ATOM 3505 C C . ALA B 1 132 ? 2.541 -25.812 -17.109 1 97.62 132 ALA B C 1
ATOM 3507 O O . ALA B 1 132 ? 1.7 -25.125 -16.531 1 97.62 132 ALA B O 1
ATOM 3508 N N . ALA B 1 133 ? 2.916 -26.938 -16.609 1 97.31 133 ALA B N 1
ATOM 3509 C CA . ALA B 1 133 ? 2.234 -27.594 -15.5 1 97.31 133 ALA B CA 1
ATOM 3510 C C . ALA B 1 133 ? 2.135 -26.688 -14.289 1 97.31 133 ALA B C 1
ATOM 3512 O O . ALA B 1 133 ? 1.069 -26.562 -13.68 1 97.31 133 ALA B O 1
ATOM 3513 N N . PRO B 1 134 ? 3.219 -25.953 -13.984 1 96.88 134 PRO B N 1
ATOM 3514 C CA . PRO B 1 134 ? 3.127 -25.188 -12.742 1 96.88 134 PRO B CA 1
ATOM 3515 C C . PRO B 1 134 ? 2.551 -23.781 -12.953 1 96.88 134 PRO B C 1
ATOM 3517 O O . PRO B 1 134 ? 2.32 -23.062 -11.984 1 96.88 134 PRO B O 1
ATOM 3520 N N . ILE B 1 135 ? 2.234 -23.328 -14.141 1 97.5 135 ILE B N 1
ATOM 3521 C CA . ILE B 1 135 ? 2.037 -21.906 -14.398 1 97.5 135 ILE B CA 1
ATOM 3522 C C . ILE B 1 135 ? 0.663 -21.469 -13.898 1 97.5 135 ILE B C 1
ATOM 3524 O O . ILE B 1 135 ? 0.448 -20.297 -13.594 1 97.5 135 ILE B O 1
ATOM 3528 N N . ASN B 1 136 ? -0.27 -22.422 -13.758 1 97.81 136 ASN B N 1
ATOM 3529 C CA . ASN B 1 136 ? -1.613 -22.016 -13.359 1 97.81 136 ASN B CA 1
ATOM 3530 C C . ASN B 1 136 ? -1.689 -21.719 -11.867 1 97.81 136 ASN B C 1
ATOM 3532 O O . ASN B 1 136 ? -2.727 -21.281 -11.367 1 97.81 136 ASN B O 1
ATOM 3536 N N . CYS B 1 137 ? -0.71 -21.922 -11.133 1 96.69 137 CYS B N 1
ATOM 3537 C CA . CYS B 1 137 ? -0.615 -21.5 -9.742 1 96.69 137 CYS B CA 1
ATOM 3538 C C . CYS B 1 137 ? 0.495 -20.469 -9.562 1 96.69 137 CYS B C 1
ATOM 3540 O O . CYS B 1 137 ? 0.223 -19.281 -9.367 1 96.69 137 CYS B O 1
ATOM 3542 N N . ALA B 1 138 ? 1.719 -20.875 -9.812 1 97.31 138 ALA B N 1
ATOM 3543 C CA . ALA B 1 138 ? 2.885 -20.078 -9.414 1 97.31 138 ALA B CA 1
ATOM 3544 C C . ALA B 1 138 ? 3.053 -18.859 -10.312 1 97.31 138 ALA B C 1
ATOM 3546 O O . ALA B 1 138 ? 3.043 -17.719 -9.828 1 97.31 138 ALA B O 1
ATOM 3547 N N . LEU B 1 139 ? 3.166 -19.094 -11.617 1 98.44 139 LEU B N 1
ATOM 3548 C CA . LEU B 1 139 ? 3.434 -17.969 -12.508 1 98.44 139 LEU B CA 1
ATOM 3549 C C . LEU B 1 139 ? 2.24 -17.016 -12.562 1 98.44 139 LEU B C 1
ATOM 3551 O O . LEU B 1 139 ? 2.41 -15.805 -12.586 1 98.44 139 LEU B O 1
ATOM 3555 N N . ALA B 1 140 ? 1.028 -17.594 -12.617 1 98.56 140 ALA B N 1
ATOM 3556 C CA . ALA B 1 140 ? -0.163 -16.734 -12.617 1 98.56 140 ALA B CA 1
ATOM 3557 C C . ALA B 1 140 ? -0.191 -15.836 -11.391 1 98.56 140 ALA B C 1
ATOM 3559 O O . ALA B 1 140 ? -0.54 -14.656 -11.492 1 98.56 140 ALA B O 1
ATOM 3560 N N . THR B 1 141 ? 0.172 -16.344 -10.273 1 98.25 141 THR B N 1
ATOM 3561 C CA . THR B 1 141 ? 0.251 -15.555 -9.047 1 98.25 141 THR B CA 1
ATOM 3562 C C . THR B 1 141 ? 1.303 -14.461 -9.18 1 98.25 141 THR B C 1
ATOM 3564 O O . THR B 1 141 ? 1.068 -13.32 -8.789 1 98.25 141 THR B O 1
ATOM 3567 N N . VAL B 1 142 ? 2.43 -14.781 -9.766 1 98.75 142 VAL B N 1
ATOM 3568 C CA . VAL B 1 142 ? 3.518 -13.82 -9.914 1 98.75 142 VAL B CA 1
ATOM 3569 C C . VAL B 1 142 ? 3.084 -12.695 -10.852 1 98.75 142 VAL B C 1
ATOM 3571 O O . VAL B 1 142 ? 3.441 -11.531 -10.641 1 98.75 142 VAL B O 1
ATOM 3574 N N . VAL B 1 143 ? 2.314 -13.039 -11.867 1 98.62 143 VAL B N 1
ATOM 3575 C CA . VAL B 1 143 ? 1.792 -12 -12.75 1 98.62 143 VAL B CA 1
ATOM 3576 C C . VAL B 1 143 ? 0.971 -11 -11.945 1 98.62 143 VAL B C 1
ATOM 3578 O O . VAL B 1 143 ? 1.123 -9.789 -12.109 1 98.62 143 VAL B O 1
ATOM 3581 N N . ASN B 1 144 ? 0.114 -11.516 -11.086 1 98.5 144 ASN B N 1
ATOM 3582 C CA . ASN B 1 144 ? -0.65 -10.625 -10.227 1 98.5 144 ASN B CA 1
ATOM 3583 C C . ASN B 1 144 ? 0.263 -9.797 -9.32 1 98.5 144 ASN B C 1
ATOM 3585 O O . ASN B 1 144 ? 0.066 -8.594 -9.172 1 98.5 144 ASN B O 1
ATOM 3589 N N . VAL B 1 145 ? 1.264 -10.391 -8.758 1 98.56 145 VAL B N 1
ATOM 3590 C CA . VAL B 1 145 ? 2.215 -9.734 -7.859 1 98.56 145 VAL B CA 1
ATOM 3591 C C . VAL B 1 145 ? 2.877 -8.562 -8.578 1 98.56 145 VAL B C 1
ATOM 3593 O O . VAL B 1 145 ? 2.93 -7.453 -8.039 1 98.56 145 VAL B O 1
ATOM 3596 N N . LEU B 1 146 ? 3.295 -8.789 -9.789 1 98 146 LEU B N 1
ATOM 3597 C CA . LEU B 1 146 ? 4.133 -7.816 -10.492 1 98 146 LEU B CA 1
ATOM 3598 C C . LEU B 1 146 ? 3.289 -6.695 -11.086 1 98 146 LEU B C 1
ATOM 3600 O O . LEU B 1 146 ? 3.822 -5.664 -11.5 1 98 146 LEU B O 1
ATOM 3604 N N . GLU B 1 147 ? 1.978 -6.855 -11.078 1 96.06 147 GLU B N 1
ATOM 3605 C CA . GLU B 1 147 ? 1.09 -5.781 -11.508 1 96.06 147 GLU B CA 1
ATOM 3606 C C . GLU B 1 147 ? 1.22 -4.562 -10.594 1 96.06 147 GLU B C 1
ATOM 3608 O O . GLU B 1 147 ? 0.911 -3.441 -11 1 96.06 147 GLU B O 1
ATOM 3613 N N . HIS B 1 148 ? 1.702 -4.75 -9.453 1 95.31 148 HIS B N 1
ATOM 3614 C CA . HIS B 1 148 ? 1.732 -3.699 -8.445 1 95.31 148 HIS B CA 1
ATOM 3615 C C . HIS B 1 148 ? 3.125 -3.09 -8.328 1 95.31 148 HIS B C 1
ATOM 3617 O O . HIS B 1 148 ? 3.391 -2.314 -7.402 1 95.31 148 HIS B O 1
ATOM 3623 N N . THR B 1 149 ? 4.047 -3.422 -9.188 1 92.31 149 THR B N 1
ATOM 3624 C CA . THR B 1 149 ? 5.434 -2.98 -9.07 1 92.31 149 THR B CA 1
ATOM 3625 C C . THR B 1 149 ? 5.738 -1.887 -10.086 1 92.31 149 THR B C 1
ATOM 3627 O O . THR B 1 149 ? 6.895 -1.491 -10.25 1 92.31 149 THR B O 1
ATOM 3630 N N . ARG B 1 150 ? 4.773 -1.303 -10.648 1 82.19 150 ARG B N 1
ATOM 3631 C CA . ARG B 1 150 ? 5.02 -0.288 -11.664 1 82.19 150 ARG B CA 1
ATOM 3632 C C . ARG B 1 150 ? 5.637 0.965 -11.055 1 82.19 150 ARG B C 1
ATOM 3634 O O . ARG B 1 150 ? 5.266 1.37 -9.953 1 82.19 150 ARG B O 1
ATOM 3641 N N . THR B 1 151 ? 6.719 1.405 -11.766 1 81.5 151 THR B N 1
ATOM 3642 C CA . THR B 1 151 ? 7.414 2.605 -11.32 1 81.5 151 THR B CA 1
ATOM 3643 C C . THR B 1 151 ? 7.84 3.463 -12.508 1 81.5 151 THR B C 1
ATOM 3645 O O . THR B 1 151 ? 8.047 2.947 -13.609 1 81.5 151 THR B O 1
ATOM 3648 N N . GLN B 1 152 ? 7.891 4.73 -12.305 1 77.44 152 GLN B N 1
ATOM 3649 C CA . GLN B 1 152 ? 8.32 5.68 -13.32 1 77.44 152 GLN B CA 1
ATOM 3650 C C . GLN B 1 152 ? 9.828 5.914 -13.25 1 77.44 152 GLN B C 1
ATOM 3652 O O . GLN B 1 152 ? 10.383 6.652 -14.07 1 77.44 152 GLN B O 1
ATOM 3657 N N . SER B 1 153 ? 10.422 5.23 -12.406 1 82.69 153 SER B N 1
ATOM 3658 C CA . SER B 1 153 ? 11.859 5.414 -12.234 1 82.69 153 SER B CA 1
ATOM 3659 C C . SER B 1 153 ? 12.625 4.957 -13.477 1 82.69 153 SER B C 1
ATOM 3661 O O . SER B 1 153 ? 12.281 3.939 -14.086 1 82.69 153 SER B O 1
ATOM 3663 N N . ARG B 1 154 ? 13.547 5.723 -13.977 1 78.06 154 ARG B N 1
ATOM 3664 C CA . ARG B 1 154 ? 14.367 5.352 -15.125 1 78.06 154 ARG B CA 1
ATOM 3665 C C . ARG B 1 154 ? 15.328 4.227 -14.773 1 78.06 154 ARG B C 1
ATOM 3667 O O . ARG B 1 154 ? 15.453 3.248 -15.516 1 78.06 154 ARG B O 1
ATOM 3674 N N . ASN B 1 155 ? 16.062 4.332 -13.617 1 82.19 155 ASN B N 1
ATOM 3675 C CA . ASN B 1 155 ? 17.016 3.316 -13.172 1 82.19 155 ASN B CA 1
ATOM 3676 C C . ASN B 1 155 ? 16.438 2.473 -12.039 1 82.19 155 ASN B C 1
ATOM 3678 O O . ASN B 1 155 ? 17.047 2.365 -10.969 1 82.19 155 ASN B O 1
ATOM 3682 N N . LYS B 1 156 ? 15.414 1.699 -12.602 1 92.62 156 LYS B N 1
ATOM 3683 C CA . LYS B 1 156 ? 14.664 1.009 -11.555 1 92.62 156 LYS B CA 1
ATOM 3684 C C . LYS B 1 156 ? 15.359 -0.276 -11.133 1 92.62 156 LYS B C 1
ATOM 3686 O O . LYS B 1 156 ? 15.93 -0.987 -11.961 1 92.62 156 LYS B O 1
ATOM 3691 N N . ILE B 1 157 ? 15.375 -0.535 -9.852 1 97.62 157 ILE B N 1
ATOM 3692 C CA . ILE B 1 157 ? 15.945 -1.706 -9.188 1 97.62 157 ILE B CA 1
ATOM 3693 C C . ILE B 1 157 ? 14.844 -2.479 -8.469 1 97.62 157 ILE B C 1
ATOM 3695 O O . ILE B 1 157 ? 14.016 -1.887 -7.773 1 97.62 157 ILE B O 1
ATOM 3699 N N . ALA B 1 158 ? 14.82 -3.783 -8.734 1 98.62 158 ALA B N 1
ATOM 3700 C CA . ALA B 1 158 ? 13.914 -4.668 -8.008 1 98.62 158 ALA B CA 1
ATOM 3701 C C . ALA B 1 158 ? 14.688 -5.672 -7.156 1 98.62 158 ALA B C 1
ATOM 3703 O O . ALA 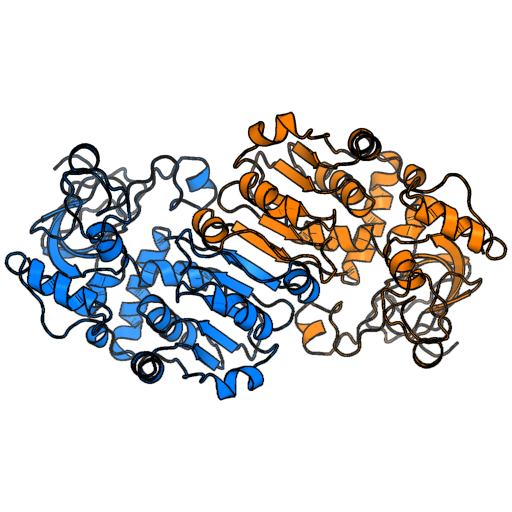B 1 158 ? 15.773 -6.121 -7.547 1 98.62 158 ALA B O 1
ATOM 3704 N N . VAL B 1 159 ? 14.141 -5.957 -5.984 1 98.88 159 VAL B N 1
ATOM 3705 C CA . VAL B 1 159 ? 14.703 -7.012 -5.145 1 98.88 159 VAL B CA 1
ATOM 3706 C C . VAL B 1 159 ? 13.641 -8.062 -4.852 1 98.88 159 VAL B C 1
ATOM 3708 O O . VAL B 1 159 ? 12.555 -7.742 -4.355 1 98.88 159 VAL B O 1
ATOM 3711 N N . VAL B 1 160 ? 13.953 -9.273 -5.18 1 98.94 160 VAL B N 1
ATOM 3712 C CA . VAL B 1 160 ? 13.094 -10.414 -4.883 1 98.94 160 VAL B CA 1
ATOM 3713 C C . VAL B 1 160 ? 13.641 -11.18 -3.686 1 98.94 160 VAL B C 1
ATOM 3715 O O . VAL B 1 160 ? 14.805 -11.594 -3.686 1 98.94 160 VAL B O 1
ATOM 3718 N N . GLN B 1 161 ? 12.82 -11.297 -2.668 1 98.88 161 GLN B N 1
ATOM 3719 C CA . GLN B 1 161 ? 13.219 -12.07 -1.497 1 98.88 161 GLN B CA 1
ATOM 3720 C C . GLN B 1 161 ? 12.664 -13.492 -1.563 1 98.88 161 GLN B C 1
ATOM 3722 O O . GLN B 1 161 ? 11.492 -13.719 -1.265 1 98.88 161 GLN B O 1
ATOM 3727 N N . GLY B 1 162 ? 13.5 -14.422 -1.893 1 98.44 162 GLY B N 1
ATOM 3728 C CA . GLY B 1 162 ? 13.148 -15.812 -2.121 1 98.44 162 GLY B CA 1
ATOM 3729 C C . GLY B 1 162 ? 13.445 -16.281 -3.531 1 98.44 162 GLY B C 1
ATOM 3730 O O . GLY B 1 162 ? 13 -15.672 -4.504 1 98.44 162 GLY B O 1
ATOM 3731 N N . ALA B 1 163 ? 14.172 -17.375 -3.574 1 97.88 163 ALA B N 1
ATOM 3732 C CA . ALA B 1 163 ? 14.562 -17.922 -4.875 1 97.88 163 ALA B CA 1
ATOM 3733 C C . ALA B 1 163 ? 13.875 -19.25 -5.141 1 97.88 163 ALA B C 1
ATOM 3735 O O . ALA B 1 163 ? 14.461 -20.141 -5.758 1 97.88 163 ALA B O 1
ATOM 3736 N N . GLY B 1 164 ? 12.703 -19.422 -4.598 1 96.62 164 GLY B N 1
ATOM 3737 C CA . GLY B 1 164 ? 11.859 -20.547 -4.969 1 96.62 164 GLY B CA 1
ATOM 3738 C C . GLY B 1 164 ? 11.148 -20.344 -6.293 1 96.62 164 GLY B C 1
ATOM 3739 O O . GLY B 1 164 ? 11.602 -19.578 -7.141 1 96.62 164 GLY B O 1
ATOM 3740 N N . MET B 1 165 ? 10.07 -21.109 -6.453 1 96.56 165 MET B N 1
ATOM 3741 C CA . MET B 1 165 ? 9.328 -21.078 -7.711 1 96.56 165 MET B CA 1
ATOM 3742 C C . MET B 1 165 ? 8.828 -19.672 -8.023 1 96.56 165 MET B C 1
ATOM 3744 O O . MET B 1 165 ? 9.07 -19.156 -9.109 1 96.56 165 MET B O 1
ATOM 3748 N N . LEU B 1 166 ? 8.164 -19.047 -7.09 1 97.94 166 LEU B N 1
ATOM 3749 C CA . LEU B 1 166 ? 7.625 -17.703 -7.305 1 97.94 166 LEU B CA 1
ATOM 3750 C C . LEU B 1 166 ? 8.742 -16.703 -7.566 1 97.94 166 LEU B C 1
ATOM 3752 O O . LEU B 1 166 ? 8.633 -15.867 -8.461 1 97.94 166 LEU B O 1
ATOM 3756 N N . GLY B 1 167 ? 9.773 -16.812 -6.77 1 98.56 167 GLY B N 1
ATOM 3757 C CA . GLY B 1 167 ? 10.891 -15.891 -6.934 1 98.56 167 GLY B CA 1
ATOM 3758 C C . GLY B 1 167 ? 11.578 -16.016 -8.281 1 98.56 167 GLY B C 1
ATOM 3759 O O . GLY B 1 167 ? 11.953 -15.008 -8.891 1 98.56 167 GLY B O 1
ATOM 3760 N N . THR B 1 168 ? 11.75 -17.219 -8.719 1 98.38 168 THR B N 1
ATOM 3761 C CA . THR B 1 168 ? 12.375 -17.469 -10.016 1 98.38 168 THR B CA 1
ATOM 3762 C C . THR B 1 168 ? 11.539 -16.875 -11.141 1 98.38 168 THR B C 1
ATOM 3764 O O . THR B 1 168 ? 12.07 -16.172 -12.016 1 98.38 168 THR B O 1
ATOM 3767 N N . TYR B 1 169 ? 10.227 -17.109 -11.102 1 98.69 169 TYR B N 1
ATOM 3768 C CA . TYR B 1 169 ? 9.344 -16.516 -12.094 1 98.69 169 TYR B CA 1
ATOM 3769 C C . TYR B 1 169 ? 9.375 -15 -12.016 1 98.69 169 TYR B C 1
ATOM 3771 O O . TYR B 1 169 ? 9.336 -14.312 -13.047 1 98.69 169 TYR B O 1
ATOM 3779 N N . ALA B 1 170 ? 9.445 -14.461 -10.836 1 98.81 170 ALA B N 1
ATOM 3780 C CA . ALA B 1 170 ? 9.492 -13.016 -10.664 1 98.81 170 ALA B CA 1
ATOM 3781 C C . ALA B 1 170 ? 10.75 -12.43 -11.289 1 98.81 170 ALA B C 1
ATOM 3783 O O . ALA B 1 170 ? 10.688 -11.414 -11.992 1 98.81 170 ALA B O 1
ATOM 3784 N N . CYS B 1 171 ? 11.875 -13.062 -11.031 1 98.81 171 CYS B N 1
ATOM 3785 C CA . CYS B 1 171 ? 13.125 -12.594 -11.625 1 98.81 171 CYS B CA 1
ATOM 3786 C C . CYS B 1 171 ? 13.047 -12.617 -13.148 1 98.81 171 CYS B C 1
ATOM 3788 O O . CYS B 1 171 ? 13.414 -11.641 -13.805 1 98.81 171 CYS B O 1
ATOM 3790 N N . ALA B 1 172 ? 12.547 -13.688 -13.664 1 98.69 172 ALA B N 1
ATOM 3791 C CA . ALA B 1 172 ? 12.422 -13.805 -15.117 1 98.69 172 ALA B CA 1
ATOM 3792 C C . ALA B 1 172 ? 11.547 -12.695 -15.688 1 98.69 172 ALA B C 1
ATOM 3794 O O . ALA B 1 172 ? 11.938 -12.016 -16.641 1 98.69 172 ALA B O 1
ATOM 3795 N N . MET B 1 173 ? 10.414 -12.5 -15.094 1 98.25 173 MET B N 1
ATOM 3796 C CA . MET B 1 173 ? 9.461 -11.516 -15.602 1 98.25 173 MET B CA 1
ATOM 3797 C C . MET B 1 173 ? 10.008 -10.102 -15.43 1 98.25 173 MET B C 1
ATOM 3799 O O . MET B 1 173 ? 9.93 -9.289 -16.359 1 98.25 173 MET B O 1
ATOM 3803 N N . LEU B 1 174 ? 10.57 -9.797 -14.281 1 98.06 174 LEU B N 1
ATOM 3804 C CA . LEU B 1 174 ? 11.117 -8.469 -14.016 1 98.06 174 LEU B CA 1
ATOM 3805 C C . LEU B 1 174 ? 12.25 -8.141 -14.977 1 98.06 174 LEU B C 1
ATOM 3807 O O . LEU B 1 174 ? 12.391 -6.996 -15.414 1 98.06 174 LEU B O 1
ATOM 3811 N N . SER B 1 175 ? 13.062 -9.133 -15.305 1 97.62 175 SER B N 1
ATOM 3812 C CA . SER B 1 175 ? 14.195 -8.914 -16.203 1 97.62 175 SER B CA 1
ATOM 3813 C C . SER B 1 175 ? 13.727 -8.492 -17.594 1 97.62 175 SER B C 1
ATOM 3815 O O . SER B 1 175 ? 14.5 -7.938 -18.375 1 97.62 175 SER B O 1
ATOM 3817 N N . ARG B 1 176 ? 12.461 -8.727 -17.844 1 96.12 176 ARG B N 1
ATOM 3818 C CA . ARG B 1 176 ? 11.906 -8.391 -19.156 1 96.12 176 ARG B CA 1
ATOM 3819 C C . ARG B 1 176 ? 11.062 -7.121 -19.078 1 96.12 176 ARG B C 1
ATOM 3821 O O . ARG B 1 176 ? 10.352 -6.785 -20.031 1 96.12 176 ARG B O 1
ATOM 3828 N N . GLN B 1 177 ? 11.055 -6.402 -17.984 1 94.25 177 GLN B N 1
ATOM 3829 C CA . GLN B 1 177 ? 10.18 -5.246 -17.797 1 94.25 177 GLN B CA 1
ATOM 3830 C C . GLN B 1 177 ? 10.992 -3.963 -17.656 1 94.25 177 GLN B C 1
ATOM 3832 O O . GLN B 1 177 ? 10.523 -2.982 -17.078 1 94.25 177 GLN B O 1
ATOM 3837 N N . GLY B 1 178 ? 12.156 -3.943 -18.047 1 91.75 178 GLY B N 1
ATOM 3838 C CA . GLY B 1 178 ? 12.945 -2.727 -18.156 1 91.75 178 GLY B CA 1
ATOM 3839 C C . GLY B 1 178 ? 13.68 -2.383 -16.875 1 91.75 178 GLY B C 1
ATOM 3840 O O . GLY B 1 178 ? 14.172 -1.261 -16.719 1 91.75 178 GLY B O 1
ATOM 3841 N N . TYR B 1 179 ? 13.766 -3.254 -15.922 1 95.12 179 TYR B N 1
ATOM 3842 C CA . TYR B 1 179 ? 14.547 -3.023 -14.711 1 95.12 179 TYR B CA 1
ATOM 3843 C C . TYR B 1 179 ? 16.047 -3.068 -15.016 1 95.12 179 TYR B C 1
ATOM 3845 O O . TYR B 1 179 ? 16.5 -3.936 -15.766 1 95.12 179 TYR B O 1
ATOM 3853 N N . GLU B 1 180 ? 16.719 -2.086 -14.492 1 95.38 180 GLU B N 1
ATOM 3854 C CA . GLU B 1 180 ? 18.172 -2.064 -14.633 1 95.38 180 GLU B CA 1
ATOM 3855 C C . GLU B 1 180 ? 18.812 -3.217 -13.867 1 95.38 180 GLU B C 1
ATOM 3857 O O . GLU B 1 180 ? 19.781 -3.824 -14.344 1 95.38 180 GLU B O 1
ATOM 3862 N N . LYS B 1 181 ? 18.328 -3.479 -12.688 1 97.44 181 LYS B N 1
ATOM 3863 C CA . LYS B 1 181 ? 18.781 -4.586 -11.859 1 97.44 181 LYS B CA 1
ATOM 3864 C C . LYS B 1 181 ? 17.609 -5.355 -11.258 1 97.44 181 LYS B C 1
ATOM 3866 O O . LYS B 1 181 ? 16.656 -4.758 -10.773 1 97.44 181 LYS B O 1
ATOM 3871 N N . VAL B 1 182 ? 17.75 -6.617 -11.375 1 98.69 182 VAL B N 1
ATOM 3872 C CA . VAL B 1 182 ? 16.844 -7.527 -10.672 1 98.69 182 VAL B CA 1
ATOM 3873 C C . VAL B 1 182 ? 17.641 -8.383 -9.688 1 98.69 182 VAL B C 1
ATOM 3875 O O . VAL B 1 182 ? 18.281 -9.367 -10.086 1 98.69 182 VAL B O 1
ATOM 3878 N N . LEU B 1 183 ? 17.594 -7.996 -8.398 1 98.88 183 LEU B N 1
ATOM 3879 C CA . LEU B 1 183 ? 18.344 -8.68 -7.359 1 98.88 183 LEU B CA 1
ATOM 3880 C C . LEU B 1 183 ? 17.484 -9.703 -6.633 1 98.88 183 LEU B C 1
ATOM 3882 O O . LEU B 1 183 ? 16.266 -9.547 -6.555 1 98.88 183 LEU B O 1
ATOM 3886 N N . CYS B 1 184 ? 18.141 -10.734 -6.164 1 98.88 184 CYS B N 1
ATOM 3887 C CA . CYS B 1 184 ? 17.422 -11.781 -5.449 1 98.88 184 CYS B CA 1
ATOM 3888 C C . CYS B 1 184 ? 18.203 -12.219 -4.207 1 98.88 184 CYS B C 1
ATOM 3890 O O . CYS B 1 184 ? 19.422 -12.336 -4.246 1 98.88 184 CYS B O 1
ATOM 3892 N N . THR B 1 185 ? 17.469 -12.406 -3.135 1 98.81 185 THR B N 1
ATOM 3893 C CA . THR B 1 185 ? 18.047 -12.961 -1.922 1 98.81 185 THR B CA 1
ATOM 3894 C C . THR B 1 185 ? 17.422 -14.305 -1.577 1 98.81 185 THR B C 1
ATOM 3896 O O . THR B 1 185 ? 16.25 -14.547 -1.897 1 98.81 185 THR B O 1
ATOM 3899 N N . ASP B 1 186 ? 18.203 -15.117 -0.993 1 98.19 186 ASP B N 1
ATOM 3900 C CA . ASP B 1 186 ? 17.75 -16.406 -0.485 1 98.19 186 ASP B CA 1
ATOM 3901 C C . ASP B 1 186 ? 18.766 -17 0.487 1 98.19 186 ASP B C 1
ATOM 3903 O O . ASP B 1 186 ? 19.969 -16.828 0.312 1 98.19 186 ASP B O 1
ATOM 3907 N N . VAL B 1 187 ? 18.281 -17.703 1.486 1 96.19 187 VAL B N 1
ATOM 3908 C CA . VAL B 1 187 ? 19.172 -18.328 2.457 1 96.19 187 VAL B CA 1
ATOM 3909 C C . VAL B 1 187 ? 19.828 -19.547 1.831 1 96.19 187 VAL B C 1
ATOM 3911 O O . VAL B 1 187 ? 20.938 -19.938 2.232 1 96.19 187 VAL B O 1
ATOM 3914 N N . ASN B 1 188 ? 19.125 -20.219 0.896 1 95.75 188 ASN B N 1
ATOM 3915 C CA . ASN B 1 188 ? 19.688 -21.328 0.159 1 95.75 188 ASN B CA 1
ATOM 3916 C C . ASN B 1 188 ? 20.578 -20.859 -0.991 1 95.75 188 ASN B C 1
ATOM 3918 O O . ASN B 1 188 ? 20.078 -20.391 -2.01 1 95.75 188 ASN B O 1
ATOM 3922 N N . GLN B 1 189 ? 21.828 -21.109 -0.901 1 95.62 189 GLN B N 1
ATOM 3923 C CA . GLN B 1 189 ? 22.781 -20.562 -1.852 1 95.62 189 GLN B CA 1
ATOM 3924 C C . GLN B 1 189 ? 22.656 -21.234 -3.213 1 95.62 189 GLN B C 1
ATOM 3926 O O . GLN B 1 189 ? 22.891 -20.609 -4.25 1 95.62 189 GLN B O 1
ATOM 3931 N N . SER B 1 190 ? 22.359 -22.5 -3.162 1 94.56 190 SER B N 1
ATOM 3932 C CA . SER B 1 190 ? 22.203 -23.203 -4.43 1 94.56 190 SER B CA 1
ATOM 3933 C C . SER B 1 190 ? 21.062 -22.609 -5.254 1 94.56 190 SER B C 1
ATOM 3935 O O . SER B 1 190 ? 21.234 -22.328 -6.441 1 94.56 190 SER B O 1
ATOM 3937 N N . ARG B 1 191 ? 19.953 -22.328 -4.621 1 95.31 191 ARG B N 1
ATOM 3938 C CA . ARG B 1 191 ? 18.828 -21.688 -5.289 1 95.31 191 ARG B CA 1
ATOM 3939 C C . ARG B 1 191 ? 19.188 -20.281 -5.73 1 95.31 191 ARG B C 1
ATOM 3941 O O . ARG B 1 191 ? 18.859 -19.859 -6.848 1 95.31 191 ARG B O 1
ATOM 3948 N N . LEU B 1 192 ? 19.859 -19.578 -4.832 1 97.88 192 LEU B N 1
ATOM 3949 C CA . LEU B 1 192 ? 20.234 -18.203 -5.113 1 97.88 192 LEU B CA 1
ATOM 3950 C C . LEU B 1 192 ? 21.125 -18.125 -6.34 1 97.88 192 LEU B C 1
ATOM 3952 O O . LEU B 1 192 ? 20.938 -17.266 -7.211 1 97.88 192 LEU B O 1
ATOM 3956 N N . ASN B 1 193 ? 22.031 -19.016 -6.445 1 97.31 193 ASN B N 1
ATOM 3957 C CA . ASN B 1 193 ? 22.969 -19 -7.562 1 97.31 193 ASN B CA 1
ATOM 3958 C C . ASN B 1 193 ? 22.266 -19.312 -8.883 1 97.31 193 ASN B C 1
ATOM 3960 O O . ASN B 1 193 ? 22.656 -18.797 -9.93 1 97.31 193 ASN B O 1
ATOM 3964 N N . ALA B 1 194 ? 21.281 -20.078 -8.828 1 96.75 194 ALA B N 1
ATOM 3965 C CA . ALA B 1 194 ? 20.578 -20.531 -10.039 1 96.75 194 ALA B CA 1
ATOM 3966 C C . ALA B 1 194 ? 19.734 -19.406 -10.633 1 96.75 194 ALA B C 1
ATOM 3968 O O . ALA B 1 194 ? 19.312 -19.484 -11.781 1 96.75 194 ALA B O 1
ATOM 3969 N N . ILE B 1 195 ? 19.516 -18.312 -9.914 1 98.19 195 ILE B N 1
ATOM 3970 C CA . ILE B 1 195 ? 18.578 -17.281 -10.328 1 98.19 195 ILE B CA 1
ATOM 3971 C C . ILE B 1 195 ? 19.125 -16.547 -11.547 1 98.19 195 ILE B C 1
ATOM 3973 O O . ILE B 1 195 ? 18.375 -15.914 -12.289 1 98.19 195 ILE B O 1
ATOM 3977 N N . SER B 1 196 ? 20.453 -16.594 -11.711 1 98.44 196 SER B N 1
ATOM 3978 C CA . SER B 1 196 ? 21.094 -15.922 -12.836 1 98.44 196 SER B CA 1
ATOM 3979 C C . SER B 1 196 ? 20.609 -16.484 -14.164 1 98.44 196 SER B C 1
ATOM 3981 O O . SER B 1 196 ? 20.578 -15.766 -15.172 1 98.44 196 SER B O 1
ATOM 3983 N N . LYS B 1 197 ? 20.188 -17.734 -14.18 1 98.25 197 LYS B N 1
ATOM 3984 C CA . LYS B 1 197 ? 19.656 -18.375 -15.383 1 98.25 197 LYS B CA 1
ATOM 3985 C C . LYS B 1 197 ? 18.312 -17.766 -15.773 1 98.25 197 LYS B C 1
ATOM 3987 O O . LYS B 1 197 ? 17.844 -17.953 -16.891 1 98.25 197 LYS B O 1
ATOM 3992 N N . PHE B 1 198 ? 17.719 -17.078 -14.828 1 98.5 198 PHE B N 1
ATOM 3993 C CA . PHE B 1 198 ? 16.359 -16.578 -15.047 1 98.5 198 PHE B CA 1
ATOM 3994 C C . PHE B 1 198 ? 16.328 -15.055 -14.93 1 98.5 198 PHE B C 1
ATOM 3996 O O . PHE B 1 198 ? 15.336 -14.477 -14.492 1 98.5 198 PHE B O 1
ATOM 4003 N N . GLY B 1 199 ? 17.406 -14.438 -15.203 1 98.38 199 GLY B N 1
ATOM 4004 C CA . GLY B 1 199 ? 17.453 -12.984 -15.336 1 98.38 199 GLY B CA 1
ATOM 4005 C C . GLY B 1 199 ? 17.688 -12.266 -14.023 1 98.38 199 GLY B C 1
ATOM 4006 O O . GLY B 1 199 ? 17.781 -11.039 -13.992 1 98.38 199 GLY B O 1
ATOM 4007 N N . GLY B 1 200 ? 17.828 -12.992 -12.906 1 98.62 200 GLY B N 1
ATOM 4008 C CA . GLY B 1 200 ? 18.125 -12.391 -11.617 1 98.62 200 GLY B CA 1
ATOM 4009 C C . GLY B 1 200 ? 19.609 -12.312 -11.32 1 98.62 200 GLY B C 1
ATOM 4010 O O . GLY B 1 200 ? 20.406 -12.992 -11.961 1 98.62 200 GLY B O 1
ATOM 4011 N N . GLU B 1 201 ? 19.938 -11.43 -10.438 1 98.75 201 GLU B N 1
ATOM 4012 C CA . GLU B 1 201 ? 21.281 -11.32 -9.891 1 98.75 201 GLU B CA 1
ATOM 4013 C C . GLU B 1 201 ? 21.312 -11.695 -8.414 1 98.75 201 GLU B C 1
ATOM 4015 O O . GLU B 1 201 ? 20.562 -11.133 -7.613 1 98.75 201 GLU B O 1
ATOM 4020 N N . PRO B 1 202 ? 22.172 -12.672 -8.094 1 98.75 202 PRO B N 1
ATOM 4021 C CA . PRO B 1 202 ? 22.266 -13.016 -6.676 1 98.75 202 PRO B CA 1
ATOM 4022 C C . PRO B 1 202 ? 22.75 -11.859 -5.809 1 98.75 202 PRO B C 1
ATOM 4024 O O . PRO B 1 202 ? 23.719 -11.195 -6.148 1 98.75 202 PRO B O 1
ATOM 4027 N N . LEU B 1 203 ? 22.047 -11.562 -4.762 1 98.69 203 LEU B N 1
ATOM 4028 C CA . LEU B 1 203 ? 22.438 -10.602 -3.736 1 98.69 203 LEU B CA 1
ATOM 4029 C C . LEU B 1 203 ? 22.766 -11.305 -2.426 1 98.69 203 LEU B C 1
ATOM 4031 O O . LEU B 1 203 ? 21.859 -11.742 -1.706 1 98.69 203 LEU B O 1
ATOM 4035 N N . TYR B 1 204 ? 23.984 -11.375 -2.152 1 98.12 204 TYR B N 1
ATOM 4036 C CA . TYR B 1 204 ? 24.453 -12.078 -0.957 1 98.12 204 TYR B CA 1
ATOM 4037 C C . TYR B 1 204 ? 24.328 -11.188 0.274 1 98.12 204 TYR B C 1
ATOM 4039 O O . TYR B 1 204 ? 24.359 -9.953 0.165 1 98.12 204 TYR B O 1
ATOM 4047 N N . GLU B 1 205 ? 24.203 -11.852 1.41 1 96.31 205 GLU B N 1
ATOM 4048 C CA . GLU B 1 205 ? 23.922 -11.172 2.666 1 96.31 205 GLU B CA 1
ATOM 4049 C C . GLU B 1 205 ? 24.906 -10.039 2.918 1 96.31 205 GLU B C 1
ATOM 4051 O O . GLU B 1 205 ? 24.516 -8.938 3.328 1 96.31 205 GLU B O 1
ATOM 4056 N N . GLN B 1 206 ? 26.109 -10.211 2.676 1 96.81 206 GLN B N 1
ATOM 4057 C CA . GLN B 1 206 ? 27.156 -9.227 2.959 1 96.81 206 GLN B CA 1
ATOM 4058 C C . GLN B 1 206 ? 27.031 -8 2.061 1 96.81 206 GLN B C 1
ATOM 4060 O O . GLN B 1 206 ? 27.547 -6.934 2.375 1 96.81 206 GLN B O 1
ATOM 4065 N N . ASP B 1 207 ? 26.328 -8.117 0.938 1 97.88 207 ASP B N 1
ATOM 4066 C CA . ASP B 1 207 ? 26.234 -7.039 -0.04 1 97.88 207 ASP B CA 1
ATOM 4067 C C . ASP B 1 207 ? 24.906 -6.285 0.099 1 97.88 207 ASP B C 1
ATOM 4069 O O . ASP B 1 207 ? 24.719 -5.23 -0.516 1 97.88 207 ASP B O 1
ATOM 4073 N N . VAL B 1 208 ? 24.016 -6.754 0.884 1 97.88 208 VAL B N 1
ATOM 4074 C CA . VAL B 1 208 ? 22.672 -6.207 1.014 1 97.88 208 VAL B CA 1
ATOM 4075 C C . VAL B 1 208 ? 22.75 -4.742 1.443 1 97.88 208 VAL B C 1
ATOM 4077 O O . VAL B 1 208 ? 22.062 -3.885 0.87 1 97.88 208 VAL B O 1
ATOM 4080 N N . PRO B 1 209 ? 23.625 -4.391 2.418 1 97.12 209 PRO B N 1
ATOM 4081 C CA . PRO B 1 209 ? 23.672 -2.998 2.867 1 97.12 209 PRO B CA 1
ATOM 4082 C C . PRO B 1 209 ? 24.078 -2.031 1.756 1 97.12 209 PRO B C 1
ATOM 4084 O O . PRO B 1 209 ? 23.75 -0.842 1.819 1 97.12 209 PRO B O 1
ATOM 4087 N N . ASN B 1 210 ? 24.719 -2.535 0.698 1 97.69 210 ASN B N 1
ATOM 4088 C CA . ASN B 1 210 ? 25.141 -1.703 -0.421 1 97.69 210 ASN B CA 1
ATOM 4089 C C . ASN B 1 210 ? 23.953 -1.173 -1.214 1 97.69 210 ASN B C 1
ATOM 4091 O O . ASN B 1 210 ? 24.094 -0.244 -2.01 1 97.69 210 ASN B O 1
ATOM 4095 N N . TYR B 1 211 ? 22.797 -1.729 -0.996 1 97.88 211 TYR B N 1
ATOM 4096 C CA . TYR B 1 211 ? 21.625 -1.34 -1.781 1 97.88 211 TYR B CA 1
ATOM 4097 C C . TYR B 1 211 ? 20.578 -0.669 -0.903 1 97.88 211 TYR B C 1
ATOM 4099 O O . TYR B 1 211 ? 19.406 -0.597 -1.274 1 97.88 211 TYR B O 1
ATOM 4107 N N . LYS B 1 212 ? 21 -0.209 0.268 1 97.69 212 LYS B N 1
ATOM 4108 C CA . LYS B 1 212 ? 20.094 0.519 1.153 1 97.69 212 LYS B CA 1
ATOM 4109 C C . LYS B 1 212 ? 19.438 1.691 0.427 1 97.69 212 LYS B C 1
ATOM 4111 O O . LYS B 1 212 ? 20.109 2.441 -0.282 1 97.69 212 LYS B O 1
ATOM 4116 N N . ASP B 1 213 ? 18.047 1.853 0.542 1 96.31 213 ASP B N 1
ATOM 4117 C CA . ASP B 1 213 ? 17.266 2.957 0.004 1 96.31 213 ASP B CA 1
ATOM 4118 C C . ASP B 1 213 ? 17.391 3.041 -1.515 1 96.31 213 ASP B C 1
ATOM 4120 O O . ASP B 1 213 ? 17.359 4.133 -2.086 1 96.31 213 ASP B O 1
ATOM 4124 N N . SER B 1 214 ? 17.5 1.891 -2.18 1 95.75 214 SER B N 1
ATOM 4125 C CA . SER B 1 214 ? 17.812 1.947 -3.605 1 95.75 214 SER B CA 1
ATOM 4126 C C . SER B 1 214 ? 16.703 1.292 -4.434 1 95.75 214 SER B C 1
ATOM 4128 O O . SER B 1 214 ? 16.5 1.655 -5.59 1 95.75 214 SER B O 1
ATOM 4130 N N . ALA B 1 215 ? 16.031 0.347 -3.863 1 97.69 215 ALA B N 1
ATOM 4131 C CA . ALA B 1 215 ? 15.109 -0.49 -4.633 1 97.69 215 ALA B CA 1
ATOM 4132 C C . ALA B 1 215 ? 13.781 0.224 -4.875 1 97.69 215 ALA B C 1
ATOM 4134 O O . ALA B 1 215 ? 13.219 0.82 -3.957 1 97.69 215 ALA B O 1
ATOM 4135 N N . ASP B 1 216 ? 13.312 0.143 -6.102 1 97.5 216 ASP B N 1
ATOM 4136 C CA . ASP B 1 216 ? 11.992 0.669 -6.445 1 97.5 216 ASP B CA 1
ATOM 4137 C C . ASP B 1 216 ? 10.883 -0.234 -5.914 1 97.5 216 ASP B C 1
ATOM 4139 O O . ASP B 1 216 ? 9.82 0.247 -5.512 1 97.5 216 ASP B O 1
ATOM 4143 N N . CYS B 1 217 ? 11.164 -1.484 -5.949 1 98.12 217 CYS B N 1
ATOM 4144 C CA . CYS B 1 217 ? 10.211 -2.443 -5.391 1 98.12 217 CYS B CA 1
ATOM 4145 C C . CYS B 1 217 ? 10.938 -3.631 -4.77 1 98.12 217 CYS B C 1
ATOM 4147 O O . CYS B 1 217 ? 12.047 -3.973 -5.188 1 98.12 217 CYS B O 1
ATOM 4149 N N . VAL B 1 218 ? 10.383 -4.129 -3.764 1 98.75 218 VAL B N 1
ATOM 4150 C CA . VAL B 1 218 ? 10.781 -5.383 -3.133 1 98.75 218 VAL B CA 1
ATOM 4151 C C . VAL B 1 218 ? 9.617 -6.363 -3.137 1 98.75 218 VAL B C 1
ATOM 4153 O O . VAL B 1 218 ? 8.469 -5.977 -2.879 1 98.75 218 VAL B O 1
ATOM 4156 N N . ILE B 1 219 ? 9.867 -7.582 -3.484 1 98.81 219 ILE B N 1
ATOM 4157 C CA . ILE B 1 219 ? 8.859 -8.633 -3.547 1 98.81 219 ILE B CA 1
ATOM 4158 C C . ILE B 1 219 ? 9.211 -9.742 -2.549 1 98.81 219 ILE B C 1
ATOM 4160 O O . ILE B 1 219 ? 10.273 -10.359 -2.645 1 98.81 219 ILE B O 1
ATOM 4164 N N . GLU B 1 220 ? 8.352 -9.969 -1.594 1 98.75 220 GLU B N 1
ATOM 4165 C CA . GLU B 1 220 ? 8.539 -11.039 -0.622 1 98.75 220 GLU B CA 1
ATOM 4166 C C . GLU B 1 220 ? 7.781 -12.297 -1.039 1 98.75 220 GLU B C 1
ATOM 4168 O O . GLU B 1 220 ? 6.551 -12.289 -1.127 1 98.75 220 GLU B O 1
ATOM 4173 N N . VAL B 1 221 ? 8.523 -13.352 -1.283 1 98.19 221 VAL B N 1
ATOM 4174 C CA . VAL B 1 221 ? 7.902 -14.609 -1.695 1 98.19 221 VAL B CA 1
ATOM 4175 C C . VAL B 1 221 ? 8.57 -15.773 -0.973 1 98.19 221 VAL B C 1
ATOM 4177 O O . VAL B 1 221 ? 8.43 -16.938 -1.383 1 98.19 221 VAL B O 1
ATOM 4180 N N . CYS B 1 222 ? 9.352 -15.5 0.058 1 96.88 222 CYS B N 1
ATOM 4181 C CA . CYS B 1 222 ? 10.047 -16.562 0.769 1 96.88 222 CYS B CA 1
ATOM 4182 C C . CYS B 1 222 ? 9.219 -17.062 1.948 1 96.88 222 CYS B C 1
ATOM 4184 O O . CYS B 1 222 ? 9.508 -18.125 2.51 1 96.88 222 CYS B O 1
ATOM 4186 N N . GLY B 1 223 ? 8.258 -16.312 2.402 1 96.12 223 GLY B N 1
ATOM 4187 C CA . GLY B 1 223 ? 7.363 -16.75 3.459 1 96.12 223 GLY B CA 1
ATOM 4188 C C . GLY B 1 223 ? 7.914 -16.5 4.852 1 96.12 223 GLY B C 1
ATOM 4189 O O . GLY B 1 223 ? 7.387 -17.016 5.836 1 96.12 223 GLY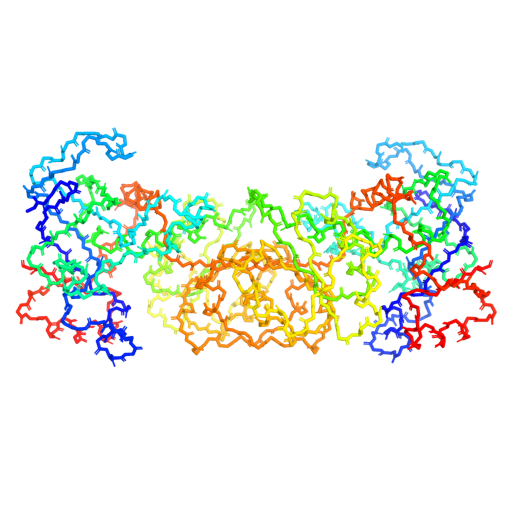 B O 1
ATOM 4190 N N . ALA B 1 224 ? 8.961 -15.695 4.969 1 96.06 224 ALA B N 1
ATOM 4191 C CA . ALA B 1 224 ? 9.578 -15.438 6.266 1 96.06 224 ALA B CA 1
ATOM 4192 C C . ALA B 1 224 ? 9.414 -13.977 6.672 1 96.06 224 ALA B C 1
ATOM 4194 O O . ALA B 1 224 ? 9.891 -13.078 5.977 1 96.06 224 ALA B O 1
ATOM 4195 N N . SER B 1 225 ? 8.812 -13.797 7.812 1 95.88 225 SER B N 1
ATOM 4196 C CA . SER B 1 225 ? 8.578 -12.43 8.266 1 95.88 225 SER B CA 1
ATOM 4197 C C . SER B 1 225 ? 9.875 -11.75 8.672 1 95.88 225 SER B C 1
ATOM 4199 O O . SER B 1 225 ? 9.945 -10.516 8.734 1 95.88 225 SER B O 1
ATOM 4201 N N . SER B 1 226 ? 10.93 -12.492 8.953 1 95.25 226 SER B N 1
ATOM 4202 C CA . SER B 1 226 ? 12.211 -11.961 9.391 1 95.25 226 SER B CA 1
ATOM 4203 C C . SER B 1 226 ? 12.859 -11.109 8.312 1 95.25 226 SER B C 1
ATOM 4205 O O . SER B 1 226 ? 13.75 -10.305 8.594 1 95.25 226 SER B O 1
ATOM 4207 N N . VAL B 1 227 ? 12.43 -11.219 7.059 1 97.38 227 VAL B N 1
ATOM 4208 C CA . VAL B 1 227 ? 13.078 -10.5 5.965 1 97.38 227 VAL B CA 1
ATOM 4209 C C . VAL B 1 227 ? 12.438 -9.125 5.797 1 97.38 227 VAL B C 1
ATOM 4211 O O . VAL B 1 227 ? 12.938 -8.281 5.055 1 97.38 227 VAL B O 1
ATOM 4214 N N . VAL B 1 228 ? 11.383 -8.875 6.414 1 97.88 228 VAL B N 1
ATOM 4215 C CA . VAL B 1 228 ? 10.555 -7.707 6.141 1 97.88 228 VAL B CA 1
ATOM 4216 C C . VAL B 1 228 ? 11.32 -6.438 6.504 1 97.88 228 VAL B C 1
ATOM 4218 O O . VAL B 1 228 ? 11.289 -5.453 5.762 1 97.88 228 VAL B O 1
ATOM 4221 N N . GLU B 1 229 ? 11.969 -6.402 7.652 1 96.81 229 GLU B N 1
ATOM 4222 C CA . GLU B 1 229 ? 12.75 -5.23 8.031 1 96.81 229 GLU B CA 1
ATOM 4223 C C . GLU B 1 229 ? 13.805 -4.902 6.98 1 96.81 229 GLU B C 1
ATOM 4225 O O . GLU B 1 229 ? 13.961 -3.742 6.59 1 96.81 229 GLU B O 1
ATOM 4230 N N . GLU B 1 230 ? 14.523 -5.914 6.559 1 97.62 230 GLU B N 1
ATOM 4231 C CA . GLU B 1 230 ? 15.508 -5.75 5.492 1 97.62 230 GLU B CA 1
ATOM 4232 C C . GLU B 1 230 ? 14.859 -5.207 4.219 1 97.62 230 GLU B C 1
ATOM 4234 O O . GLU B 1 230 ? 15.422 -4.34 3.551 1 97.62 230 GLU B O 1
ATOM 4239 N N . GLY B 1 231 ? 13.711 -5.754 3.855 1 98.44 231 GLY B N 1
ATOM 4240 C CA . GLY B 1 231 ? 12.984 -5.266 2.693 1 98.44 231 GLY B CA 1
ATOM 4241 C C . GLY B 1 231 ? 12.672 -3.785 2.764 1 98.44 231 GLY B C 1
ATOM 4242 O O . GLY B 1 231 ? 12.836 -3.062 1.779 1 98.44 231 GLY B O 1
ATOM 4243 N N . ILE B 1 232 ? 12.25 -3.342 3.904 1 98.31 232 ILE B N 1
ATOM 4244 C CA . ILE B 1 232 ? 11.938 -1.931 4.105 1 98.31 232 ILE B CA 1
ATOM 4245 C C . ILE B 1 232 ? 13.211 -1.098 3.959 1 98.31 232 ILE B C 1
ATOM 4247 O O . ILE B 1 232 ? 13.203 -0.048 3.311 1 98.31 232 ILE B O 1
ATOM 4251 N N . ASP B 1 233 ? 14.289 -1.568 4.504 1 97.94 233 ASP B N 1
ATOM 4252 C CA . ASP B 1 233 ? 15.562 -0.854 4.441 1 97.94 233 ASP B CA 1
ATOM 4253 C C . ASP B 1 233 ? 16.047 -0.724 2.996 1 97.94 233 ASP B C 1
ATOM 4255 O O . ASP B 1 233 ? 16.672 0.274 2.635 1 97.94 233 ASP B O 1
ATOM 4259 N N . LEU B 1 234 ? 15.758 -1.68 2.188 1 98.44 234 LEU B N 1
ATOM 4260 C CA . LEU B 1 234 ? 16.219 -1.718 0.804 1 98.44 234 LEU B CA 1
ATOM 4261 C C . LEU B 1 234 ? 15.43 -0.738 -0.058 1 98.44 234 LEU B C 1
ATOM 4263 O O . LEU B 1 234 ? 15.953 -0.209 -1.041 1 98.44 234 LEU B O 1
ATOM 4267 N N . LEU B 1 235 ? 14.227 -0.496 0.262 1 97.75 235 LEU B N 1
ATOM 4268 C CA . LEU B 1 235 ? 13.344 0.34 -0.547 1 97.75 235 LEU B CA 1
ATOM 4269 C C . LEU B 1 235 ? 13.805 1.792 -0.532 1 97.75 235 LEU B C 1
ATOM 4271 O O . LEU B 1 235 ? 14.203 2.311 0.515 1 97.75 235 LEU B O 1
ATOM 4275 N N . ARG B 1 236 ? 13.75 2.377 -1.649 1 96.12 236 ARG B N 1
ATOM 4276 C CA . ARG B 1 236 ? 13.875 3.832 -1.689 1 96.12 236 ARG B CA 1
ATOM 4277 C C . ARG B 1 236 ? 12.641 4.5 -1.092 1 96.12 236 ARG B C 1
ATOM 4279 O O . ARG B 1 236 ? 11.609 3.854 -0.89 1 96.12 236 ARG B O 1
ATOM 4286 N N . PHE B 1 237 ? 12.758 5.785 -0.853 1 95.94 237 PHE B N 1
ATOM 4287 C CA . PHE B 1 237 ? 11.594 6.539 -0.407 1 95.94 237 PHE B CA 1
ATOM 4288 C C . PHE B 1 237 ? 10.484 6.48 -1.447 1 95.94 237 PHE B C 1
ATOM 4290 O O . PHE B 1 237 ? 10.727 6.676 -2.639 1 95.94 237 PHE B O 1
ATOM 4297 N N . GLY B 1 238 ? 9.297 6.098 -0.97 1 95.69 238 GLY B N 1
ATOM 4298 C CA . GLY B 1 238 ? 8.156 6.012 -1.861 1 95.69 238 GLY B CA 1
ATOM 4299 C C . GLY B 1 238 ? 8.078 4.691 -2.609 1 95.69 238 GLY B C 1
ATOM 4300 O O . GLY B 1 238 ? 7.215 4.512 -3.473 1 95.69 238 GLY B O 1
ATOM 4301 N N . GLY B 1 239 ? 9 3.76 -2.326 1 96.88 239 GLY B N 1
ATOM 4302 C CA . GLY B 1 239 ? 9.016 2.48 -3.014 1 96.88 239 GLY B CA 1
ATOM 4303 C C . GLY B 1 239 ? 7.836 1.593 -2.648 1 96.88 239 GLY B C 1
ATOM 4304 O O . GLY B 1 239 ? 7.02 1.953 -1.798 1 96.88 239 GLY B O 1
ATOM 4305 N N . THR B 1 240 ? 7.758 0.409 -3.311 1 98.06 240 THR B N 1
ATOM 4306 C CA . THR B 1 240 ? 6.637 -0.505 -3.117 1 98.06 240 THR B CA 1
ATOM 4307 C C . THR B 1 240 ? 7.129 -1.875 -2.658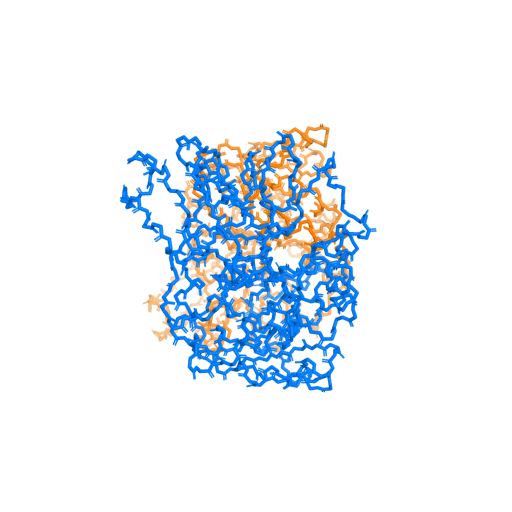 1 98.06 240 THR B C 1
ATOM 4309 O O . THR B 1 240 ? 8.094 -2.41 -3.211 1 98.06 240 THR B O 1
ATOM 4312 N N . TYR B 1 241 ? 6.52 -2.34 -1.638 1 98.69 241 TYR B N 1
ATOM 4313 C CA . TYR B 1 241 ? 6.777 -3.668 -1.095 1 98.69 241 TYR B CA 1
ATOM 4314 C C . TYR B 1 241 ? 5.59 -4.594 -1.335 1 98.69 241 TYR B C 1
ATOM 4316 O O . TYR B 1 241 ? 4.512 -4.395 -0.768 1 98.69 241 TYR B O 1
ATOM 4324 N N . VAL B 1 242 ? 5.762 -5.652 -2.107 1 98.88 242 VAL B N 1
ATOM 4325 C CA . VAL B 1 242 ? 4.68 -6.59 -2.373 1 98.88 242 VAL B CA 1
ATOM 4326 C C . VAL B 1 242 ? 4.918 -7.891 -1.607 1 98.88 242 VAL B C 1
ATOM 4328 O O . VAL B 1 242 ? 5.992 -8.492 -1.716 1 98.88 242 VAL B O 1
ATOM 4331 N N . TRP B 1 243 ? 3.957 -8.266 -0.839 1 98.69 243 TRP B N 1
ATOM 4332 C CA . TRP B 1 243 ? 4.012 -9.5 -0.062 1 98.69 243 TRP B CA 1
ATOM 4333 C C . TRP B 1 243 ? 3.111 -10.57 -0.675 1 98.69 243 TRP B C 1
ATOM 4335 O O . TRP B 1 243 ? 1.926 -10.328 -0.912 1 98.69 243 TRP B O 1
ATOM 4345 N N . ALA B 1 244 ? 3.662 -11.812 -0.839 1 98.31 244 ALA B N 1
ATOM 4346 C CA . ALA B 1 244 ? 2.848 -12.891 -1.398 1 98.31 244 ALA B CA 1
ATOM 4347 C C . ALA B 1 244 ? 3.229 -14.234 -0.79 1 98.31 244 ALA B C 1
ATOM 4349 O O . ALA B 1 244 ? 2.561 -15.242 -1.031 1 98.31 244 ALA B O 1
ATOM 4350 N N . GLY B 1 245 ? 4.223 -14.281 0.038 1 97.06 245 GLY B N 1
ATOM 4351 C CA . GLY B 1 245 ? 4.734 -15.555 0.511 1 97.06 245 GLY B CA 1
ATOM 4352 C C . GLY B 1 245 ? 4.281 -15.898 1.919 1 97.06 245 GLY B C 1
ATOM 4353 O O . GLY B 1 245 ? 4.117 -17.062 2.258 1 97.06 245 GLY B O 1
ATOM 4354 N N . MET B 1 246 ? 4.047 -14.914 2.729 1 95.44 246 MET B N 1
ATOM 4355 C CA . MET B 1 246 ? 3.775 -15.102 4.152 1 95.44 246 MET B CA 1
ATOM 4356 C C . MET B 1 246 ? 2.332 -15.531 4.375 1 95.44 246 MET B C 1
ATOM 4358 O O . MET B 1 246 ? 1.603 -14.906 5.145 1 95.44 246 MET B O 1
ATOM 4362 N N . VAL B 1 247 ? 1.991 -16.641 3.805 1 92.62 247 VAL B N 1
ATOM 4363 C CA . VAL B 1 247 ? 0.616 -17.109 3.904 1 92.62 247 VAL B CA 1
ATOM 4364 C C . VAL B 1 247 ? 0.518 -18.188 4.992 1 92.62 247 VAL B C 1
ATOM 4366 O O . VAL B 1 247 ? 0.206 -19.344 4.711 1 92.62 247 VAL B O 1
ATOM 4369 N N . HIS B 1 248 ? 0.786 -17.812 6.195 1 90.81 248 HIS B N 1
ATOM 4370 C CA . HIS B 1 248 ? 0.705 -18.656 7.375 1 90.81 248 HIS B CA 1
ATOM 4371 C C . HIS B 1 248 ? 0.639 -17.828 8.648 1 90.81 248 HIS B C 1
ATOM 4373 O O . HIS B 1 248 ? 1.105 -16.688 8.68 1 90.81 248 HIS B O 1
ATOM 4379 N N . PRO B 1 249 ? 0.136 -18.359 9.688 1 87.12 249 PRO B N 1
ATOM 4380 C CA . PRO B 1 249 ? -0.088 -17.578 10.906 1 87.12 249 PRO B CA 1
ATOM 4381 C C . PRO B 1 249 ? 1.214 -17.172 11.594 1 87.12 249 PRO B C 1
ATOM 4383 O O . PRO B 1 249 ? 1.232 -16.203 12.367 1 87.12 249 PRO B O 1
ATOM 4386 N N . ASP B 1 250 ? 2.246 -17.922 11.398 1 88.88 250 ASP B N 1
ATOM 4387 C CA . ASP B 1 250 ? 3.539 -17.594 11.992 1 88.88 250 ASP B CA 1
ATOM 4388 C C . ASP B 1 250 ? 4.285 -16.562 11.148 1 88.88 250 ASP B C 1
ATOM 4390 O O . ASP B 1 250 ? 5.379 -16.828 10.656 1 88.88 250 ASP B O 1
ATOM 4394 N N . SER B 1 251 ? 3.689 -15.461 10.93 1 92.44 251 SER B N 1
ATOM 4395 C CA . SER B 1 251 ? 4.25 -14.391 10.109 1 92.44 251 SER B CA 1
ATOM 4396 C C . SER B 1 251 ? 4.117 -13.039 10.805 1 92.44 251 SER B C 1
ATOM 4398 O O . SER B 1 251 ? 3.836 -12.031 10.156 1 92.44 251 SER B O 1
ATOM 4400 N N . LYS B 1 252 ? 4.289 -13.016 12.102 1 93.44 252 LYS B N 1
ATOM 4401 C CA . LYS B 1 252 ? 4.234 -11.758 12.844 1 93.44 252 LYS B CA 1
ATOM 4402 C C . LYS B 1 252 ? 5.332 -10.805 12.383 1 93.44 252 LYS B C 1
ATOM 4404 O O . LYS B 1 252 ? 6.484 -11.211 12.219 1 93.44 252 LYS B O 1
ATOM 4409 N N . LEU B 1 253 ? 4.93 -9.617 12.188 1 93.69 253 LEU B N 1
ATOM 4410 C CA . LEU B 1 253 ? 5.871 -8.617 11.688 1 93.69 253 LEU B CA 1
ATOM 4411 C C . LEU B 1 253 ? 6.668 -8 12.836 1 93.69 253 LEU B C 1
ATOM 4413 O O . LEU B 1 253 ? 6.148 -7.832 13.938 1 93.69 253 LEU B O 1
ATOM 4417 N N . SER B 1 254 ? 7.859 -7.668 12.602 1 90.62 254 SER B N 1
ATOM 4418 C CA . SER B 1 254 ? 8.727 -7.004 13.57 1 90.62 254 SER B CA 1
ATOM 4419 C C . SER B 1 254 ? 9.133 -5.617 13.086 1 90.62 254 SER B C 1
ATOM 4421 O O . SER B 1 254 ? 10.297 -5.23 13.211 1 90.62 254 SER B O 1
ATOM 4423 N N . VAL B 1 255 ? 8.289 -4.926 12.492 1 92.88 255 VAL B N 1
ATOM 4424 C CA . VAL B 1 255 ? 8.602 -3.598 11.977 1 92.88 255 VAL B CA 1
ATOM 4425 C C . VAL B 1 255 ? 7.715 -2.559 12.664 1 92.88 255 VAL B C 1
ATOM 4427 O O . VAL B 1 255 ? 6.754 -2.908 13.352 1 92.88 255 VAL B O 1
ATOM 4430 N N . THR B 1 256 ? 8.109 -1.335 12.492 1 94.69 256 THR B N 1
ATOM 4431 C CA . THR B 1 256 ? 7.359 -0.242 13.109 1 94.69 256 THR B CA 1
ATOM 4432 C C . THR B 1 256 ? 6.531 0.5 12.062 1 94.69 256 THR B C 1
ATOM 4434 O O . THR B 1 256 ? 6.887 0.526 10.883 1 94.69 256 THR B O 1
ATOM 4437 N N . GLY B 1 257 ? 5.402 1.085 12.539 1 96.56 257 GLY B N 1
ATOM 4438 C CA . GLY B 1 257 ? 4.672 2.008 11.68 1 96.56 257 GLY B CA 1
ATOM 4439 C C . GLY B 1 257 ? 5.508 3.197 11.242 1 96.56 257 GLY B C 1
ATOM 4440 O O . GLY B 1 257 ? 5.383 3.664 10.109 1 96.56 257 GLY B O 1
ATOM 4441 N N . ASP B 1 258 ? 6.355 3.594 12.094 1 97.12 258 ASP B N 1
ATOM 4442 C CA . ASP B 1 258 ? 7.227 4.738 11.852 1 97.12 258 ASP B CA 1
ATOM 4443 C C . ASP B 1 258 ? 8.07 4.535 10.594 1 97.12 258 ASP B C 1
ATOM 4445 O O . ASP B 1 258 ? 8.188 5.441 9.766 1 97.12 258 ASP B O 1
ATOM 4449 N N . SER B 1 259 ? 8.609 3.34 10.414 1 96.56 259 SER B N 1
ATOM 4450 C CA . SER B 1 259 ? 9.477 3.061 9.273 1 96.56 259 SER B CA 1
ATOM 4451 C C . SER B 1 259 ? 8.695 3.119 7.957 1 96.56 259 SER B C 1
ATOM 4453 O O . SER B 1 259 ? 9.219 3.592 6.945 1 96.56 259 SER B O 1
ATOM 4455 N N . VAL B 1 260 ? 7.449 2.697 8 1 97.88 260 VAL B N 1
ATOM 4456 C CA . VAL B 1 260 ? 6.594 2.705 6.816 1 97.88 260 VAL B CA 1
ATOM 4457 C C . VAL B 1 260 ? 6.18 4.137 6.488 1 97.88 260 VAL B C 1
ATOM 4459 O O . VAL B 1 260 ? 6.227 4.551 5.328 1 97.88 260 VAL B O 1
ATOM 4462 N N . ILE B 1 261 ? 5.867 4.895 7.496 1 98.12 261 ILE B N 1
ATOM 4463 C CA . ILE B 1 261 ? 5.379 6.258 7.32 1 98.12 261 ILE B CA 1
ATOM 4464 C C . ILE B 1 261 ? 6.527 7.16 6.863 1 98.12 261 ILE B C 1
ATOM 4466 O O . ILE B 1 261 ? 6.402 7.867 5.863 1 98.12 261 ILE B O 1
ATOM 4470 N N . ARG B 1 262 ? 7.613 7.125 7.504 1 96.5 262 ARG B N 1
ATOM 4471 C CA . ARG B 1 262 ? 8.719 8.039 7.242 1 96.5 262 ARG B CA 1
ATOM 4472 C C . ARG B 1 262 ? 9.281 7.836 5.836 1 96.5 262 ARG B C 1
ATOM 4474 O O . ARG B 1 262 ? 9.727 8.789 5.195 1 96.5 262 ARG B O 1
ATOM 4481 N N . LYS B 1 263 ? 9.227 6.648 5.359 1 96.88 263 LYS B N 1
ATOM 4482 C CA . LYS B 1 263 ? 9.75 6.367 4.023 1 96.88 263 LYS B CA 1
ATOM 4483 C C . LYS B 1 263 ? 8.656 6.5 2.967 1 96.88 263 LYS B C 1
ATOM 4485 O O . LYS B 1 263 ? 8.93 6.391 1.77 1 96.88 263 LYS B O 1
ATOM 4490 N N . SER B 1 264 ? 7.445 6.672 3.432 1 97.81 264 SER B N 1
ATOM 4491 C CA . SER B 1 264 ? 6.297 6.832 2.547 1 97.81 264 SER B CA 1
ATOM 4492 C C . SER B 1 264 ? 6.145 5.637 1.614 1 97.81 264 SER B C 1
ATOM 4494 O O . SER B 1 264 ? 5.879 5.801 0.421 1 97.81 264 SER B O 1
ATOM 4496 N N . ILE B 1 265 ? 6.34 4.477 2.121 1 96.94 265 ILE B N 1
ATOM 4497 C CA . ILE B 1 265 ? 6.312 3.326 1.229 1 96.94 265 ILE B CA 1
ATOM 4498 C C . ILE B 1 265 ? 4.891 2.775 1.136 1 96.94 265 ILE B C 1
ATOM 4500 O O . ILE B 1 265 ? 4.027 3.135 1.939 1 96.94 265 ILE B O 1
ATOM 4504 N N . THR B 1 266 ? 4.664 1.954 0.094 1 97.94 266 THR B N 1
ATOM 4505 C CA . THR B 1 266 ? 3.436 1.196 -0.118 1 97.94 266 THR B CA 1
ATOM 4506 C C . THR B 1 266 ? 3.674 -0.295 0.1 1 97.94 266 THR B C 1
ATOM 4508 O O . THR B 1 266 ? 4.633 -0.859 -0.435 1 97.94 266 THR B O 1
ATOM 4511 N N . ILE B 1 267 ? 2.867 -0.873 0.937 1 98.5 267 ILE B N 1
ATOM 4512 C CA . ILE B 1 267 ? 2.861 -2.322 1.108 1 98.5 267 ILE B CA 1
ATOM 4513 C C . ILE B 1 267 ? 1.596 -2.908 0.489 1 98.5 267 ILE B C 1
ATOM 4515 O O . ILE B 1 267 ? 0.489 -2.438 0.759 1 98.5 267 ILE B O 1
ATOM 4519 N N . LYS B 1 268 ? 1.76 -3.883 -0.367 1 98.56 268 LYS B N 1
ATOM 4520 C CA . LYS B 1 268 ? 0.637 -4.551 -1.019 1 98.56 268 LYS B CA 1
ATOM 4521 C C . LYS B 1 268 ? 0.656 -6.055 -0.744 1 98.56 268 LYS B C 1
ATOM 4523 O O . LYS B 1 268 ? 1.666 -6.719 -0.98 1 98.56 268 LYS B O 1
ATOM 4528 N N . GLY B 1 269 ? -0.448 -6.52 -0.186 1 98.56 269 GLY B N 1
ATOM 4529 C CA . GLY B 1 269 ? -0.643 -7.961 -0.112 1 98.56 269 GLY B CA 1
ATOM 4530 C C . GLY B 1 269 ? -1.283 -8.539 -1.358 1 98.56 269 GLY B C 1
ATOM 4531 O O . GLY B 1 269 ? -2.221 -7.961 -1.908 1 98.56 269 GLY B O 1
ATOM 4532 N N . VAL B 1 270 ? -0.752 -9.672 -1.773 1 98.44 270 VAL B N 1
ATOM 4533 C CA . VAL B 1 270 ? -1.308 -10.328 -2.951 1 98.44 270 VAL B CA 1
ATOM 4534 C C . VAL B 1 270 ? -1.532 -11.812 -2.658 1 98.44 270 VAL B C 1
ATOM 4536 O O . VAL B 1 270 ? -0.648 -12.484 -2.123 1 98.44 270 VAL B O 1
ATOM 4539 N N . HIS B 1 271 ? -2.711 -12.25 -2.936 1 97 271 HIS B N 1
ATOM 4540 C CA . HIS B 1 271 ? -3.074 -13.648 -2.779 1 97 271 HIS B CA 1
ATOM 4541 C C . HIS B 1 271 ? -3.805 -14.172 -4.012 1 97 271 HIS B C 1
ATOM 4543 O O . HIS B 1 271 ? -4.805 -13.594 -4.438 1 97 271 HIS B O 1
ATOM 4549 N N . ASN B 1 272 ? -3.285 -15.234 -4.605 1 96.38 272 ASN B N 1
ATOM 4550 C CA . ASN B 1 272 ? -3.861 -15.82 -5.809 1 96.38 272 ASN B CA 1
ATOM 4551 C C . ASN B 1 272 ? -3.908 -14.812 -6.953 1 96.38 272 ASN B C 1
ATOM 4553 O O . ASN B 1 272 ? -2.986 -14.016 -7.121 1 96.38 272 ASN B O 1
ATOM 4557 N N . TYR B 1 273 ? -4.898 -15.062 -7.887 1 97.5 273 TYR B N 1
ATOM 4558 C CA . TYR B 1 273 ? -4.887 -14.266 -9.109 1 97.5 273 TYR B CA 1
ATOM 4559 C C . TYR B 1 273 ? -6.254 -14.273 -9.781 1 97.5 273 TYR B C 1
ATOM 4561 O O . TYR B 1 273 ? -7.172 -14.953 -9.32 1 97.5 273 TYR B O 1
ATOM 4569 N N . GLU B 1 274 ? -6.363 -13.406 -10.797 1 96.69 274 GLU B N 1
ATOM 4570 C CA . GLU B 1 274 ? -7.543 -13.359 -11.656 1 96.69 274 GLU B CA 1
ATOM 4571 C C . GLU B 1 274 ? -7.305 -14.117 -12.961 1 96.69 274 GLU B C 1
ATOM 4573 O O . GLU B 1 274 ? -6.168 -14.453 -13.289 1 96.69 274 GLU B O 1
ATOM 4578 N N . ASP B 1 275 ? -8.391 -14.359 -13.695 1 96.25 275 ASP B N 1
ATOM 4579 C CA . ASP B 1 275 ? -8.367 -15.117 -14.945 1 96.25 275 ASP B CA 1
ATOM 4580 C C . ASP B 1 275 ? -7.344 -14.539 -15.922 1 96.25 275 ASP B C 1
ATOM 4582 O O . ASP B 1 275 ? -6.527 -15.266 -16.484 1 96.25 275 ASP B O 1
ATOM 4586 N N . ARG B 1 276 ? -7.336 -13.234 -16.062 1 96.88 276 ARG B N 1
ATOM 4587 C CA . ARG B 1 276 ? -6.461 -12.586 -17.031 1 96.88 276 ARG B CA 1
ATOM 4588 C C . ARG B 1 276 ? -4.992 -12.828 -16.688 1 96.88 276 ARG B C 1
ATOM 4590 O O . ARG B 1 276 ? -4.141 -12.852 -17.578 1 96.88 276 ARG B O 1
ATOM 4597 N N . HIS B 1 277 ? -4.676 -13.023 -15.453 1 98.19 277 HIS B N 1
ATOM 4598 C CA . HIS B 1 277 ? -3.297 -13.266 -15.047 1 98.19 277 HIS B CA 1
ATOM 4599 C C . HIS B 1 277 ? -2.785 -14.594 -15.578 1 98.19 277 HIS B C 1
ATOM 4601 O O . HIS B 1 277 ? -1.607 -14.719 -15.922 1 98.19 277 HIS B O 1
ATOM 4607 N N . LEU B 1 278 ? -3.646 -15.586 -15.641 1 98.19 278 LEU B N 1
ATOM 4608 C CA . LEU B 1 278 ? -3.248 -16.875 -16.188 1 98.19 278 LEU B CA 1
ATOM 4609 C C . LEU B 1 278 ? -2.986 -16.766 -17.688 1 98.19 278 LEU B C 1
ATOM 4611 O O . LEU B 1 278 ? -2.006 -17.328 -18.188 1 98.19 278 LEU B O 1
ATOM 4615 N N . THR B 1 279 ? -3.879 -16.047 -18.359 1 98.12 279 THR B N 1
ATOM 4616 C CA . THR B 1 279 ? -3.668 -15.828 -19.797 1 98.12 279 THR B CA 1
ATOM 4617 C C . THR B 1 279 ? -2.328 -15.133 -20.031 1 98.12 279 THR B C 1
ATOM 4619 O O . THR B 1 279 ? -1.551 -15.562 -20.891 1 98.12 279 THR B O 1
ATOM 4622 N N . GLU B 1 280 ? -2.084 -14.195 -19.203 1 98.44 280 GLU B N 1
ATOM 4623 C CA . GLU B 1 280 ? -0.826 -13.461 -19.328 1 98.44 280 GLU B CA 1
ATOM 4624 C C . GLU B 1 280 ? 0.366 -14.352 -18.984 1 98.44 280 GLU B C 1
ATOM 4626 O O . GLU B 1 280 ? 1.438 -14.211 -19.578 1 98.44 280 GLU B O 1
ATOM 4631 N N . ALA B 1 281 ? 0.185 -15.211 -18.062 1 98.62 281 ALA B N 1
ATOM 4632 C CA . ALA B 1 281 ? 1.239 -16.156 -17.719 1 98.62 281 ALA B CA 1
ATOM 4633 C C . ALA B 1 281 ? 1.593 -17.047 -18.906 1 98.62 281 ALA B C 1
ATOM 4635 O O . ALA B 1 281 ? 2.77 -17.25 -19.219 1 98.62 281 ALA B O 1
ATOM 4636 N N . VAL B 1 282 ? 0.613 -17.547 -19.594 1 98.38 282 VAL B N 1
ATOM 4637 C CA . VAL B 1 282 ? 0.824 -18.406 -20.75 1 98.38 282 VAL B CA 1
ATOM 4638 C C . VAL B 1 282 ? 1.528 -17.625 -21.859 1 98.38 282 VAL B C 1
ATOM 4640 O O . VAL B 1 282 ? 2.465 -18.125 -22.484 1 98.38 282 VAL B O 1
ATOM 4643 N N . GLU B 1 283 ? 1.095 -16.406 -22.031 1 98.56 283 GLU B N 1
ATOM 4644 C CA . GLU B 1 283 ? 1.713 -15.539 -23.031 1 98.56 283 GLU B CA 1
ATOM 4645 C C . GLU B 1 283 ? 3.18 -15.273 -22.719 1 98.56 283 GLU B C 1
ATOM 4647 O O . GLU B 1 283 ? 4.031 -15.297 -23.594 1 98.56 283 GLU B O 1
ATOM 4652 N N . PHE B 1 284 ? 3.479 -15.117 -21.531 1 98.62 284 PHE B N 1
ATOM 4653 C CA . PHE B 1 284 ? 4.848 -14.836 -21.125 1 98.62 284 PHE B CA 1
ATOM 4654 C C . PHE B 1 284 ? 5.754 -16.031 -21.391 1 98.62 284 PHE B C 1
ATOM 4656 O O . PHE B 1 284 ? 6.852 -15.875 -21.938 1 98.62 284 PHE B O 1
ATOM 4663 N N . ILE B 1 285 ? 5.289 -17.188 -20.953 1 98.44 285 ILE B N 1
ATOM 4664 C CA . ILE B 1 285 ? 6.082 -18.391 -21.172 1 98.44 285 ILE B CA 1
ATOM 4665 C C . ILE B 1 285 ? 6.277 -18.609 -22.672 1 98.44 285 ILE B C 1
ATOM 4667 O O . ILE B 1 285 ? 7.379 -18.938 -23.125 1 98.44 285 ILE B O 1
ATOM 4671 N N . ARG B 1 286 ? 5.211 -18.438 -23.406 1 98.38 286 ARG B N 1
ATOM 4672 C CA . ARG B 1 286 ? 5.285 -18.578 -24.859 1 98.38 286 ARG B CA 1
ATOM 4673 C C . ARG B 1 286 ? 6.379 -17.688 -25.438 1 98.38 286 ARG B C 1
ATOM 4675 O O . ARG B 1 286 ? 7.195 -18.141 -26.234 1 98.38 286 ARG B O 1
ATOM 4682 N N . ASP B 1 287 ? 6.406 -16.5 -24.938 1 98.31 287 ASP B N 1
ATOM 4683 C CA . ASP B 1 287 ? 7.277 -15.484 -25.531 1 98.31 287 ASP B CA 1
ATOM 4684 C C . ASP B 1 287 ? 8.711 -15.625 -25.016 1 98.31 287 ASP B C 1
ATOM 4686 O O . ASP B 1 287 ? 9.641 -15.055 -25.594 1 98.31 287 ASP B O 1
ATOM 4690 N N . THR B 1 288 ? 8.938 -16.422 -23.953 1 98.38 288 THR B N 1
ATOM 4691 C CA . THR B 1 288 ? 10.258 -16.438 -23.344 1 98.38 288 THR B CA 1
ATOM 4692 C C . THR B 1 288 ? 10.781 -17.859 -23.203 1 98.38 288 THR B C 1
ATOM 4694 O O . THR B 1 288 ? 11.812 -18.094 -22.594 1 98.38 288 THR B O 1
ATOM 4697 N N . CYS B 1 289 ? 10.039 -18.797 -23.75 1 97.38 289 CYS B N 1
ATOM 4698 C CA . CYS B 1 289 ? 10.406 -20.203 -23.609 1 97.38 289 CYS B CA 1
ATOM 4699 C C . CYS B 1 289 ? 11.781 -20.469 -24.203 1 97.38 289 CYS B C 1
ATOM 4701 O O . CYS B 1 289 ? 12.445 -21.438 -23.828 1 97.38 289 CYS B O 1
ATOM 4703 N N . HIS B 1 290 ? 12.266 -19.578 -25.109 1 97.31 290 HIS B N 1
ATOM 4704 C CA . HIS B 1 290 ? 13.57 -19.734 -25.734 1 97.31 290 HIS B CA 1
ATOM 4705 C C . HIS B 1 290 ? 14.648 -18.969 -24.969 1 97.31 290 HIS B C 1
ATOM 4707 O O . HIS B 1 290 ? 15.836 -19.094 -25.266 1 97.31 290 HIS B O 1
ATOM 4713 N N . ILE B 1 291 ? 14.258 -18.203 -24.016 1 98.06 291 ILE B N 1
ATOM 4714 C CA . ILE B 1 291 ? 15.172 -17.328 -23.297 1 98.06 291 ILE B CA 1
ATOM 4715 C C . ILE B 1 291 ? 15.555 -17.984 -21.969 1 98.06 291 ILE B C 1
ATOM 4717 O O . ILE B 1 291 ? 16.734 -18 -21.594 1 98.06 291 ILE B O 1
ATOM 4721 N N . PHE B 1 292 ? 14.586 -18.547 -21.219 1 98.44 292 PHE B N 1
ATOM 4722 C CA . PHE B 1 292 ? 14.82 -19.094 -19.891 1 98.44 292 PHE B CA 1
ATOM 4723 C C . PHE B 1 292 ? 14.602 -20.609 -19.875 1 98.44 292 PHE B C 1
ATOM 4725 O O . PHE B 1 292 ? 13.695 -21.109 -20.531 1 98.44 292 PHE B O 1
ATOM 4732 N N . PRO B 1 293 ? 15.352 -21.297 -19.078 1 97.69 293 PRO B N 1
ATOM 4733 C CA . PRO B 1 293 ? 15.227 -22.75 -19.031 1 97.69 293 PRO B CA 1
ATOM 4734 C C . PRO B 1 293 ? 14.18 -23.219 -18.016 1 97.69 293 PRO B C 1
ATOM 4736 O O . PRO B 1 293 ? 14.508 -23.906 -17.047 1 97.69 293 PRO B O 1
ATOM 4739 N N . TYR B 1 294 ? 12.93 -23.031 -18.312 1 97.38 294 TYR B N 1
ATOM 4740 C CA . TYR B 1 294 ? 11.836 -23.281 -17.375 1 97.38 294 TYR B CA 1
ATOM 4741 C C . TYR B 1 294 ? 11.758 -24.75 -17.016 1 97.38 294 TYR B C 1
ATOM 4743 O O . TYR B 1 294 ? 11.305 -25.109 -15.922 1 97.38 294 TYR B O 1
ATOM 4751 N N . GLU B 1 295 ? 12.125 -25.609 -17.859 1 95.06 295 GLU B N 1
ATOM 4752 C CA . GLU B 1 295 ? 12.039 -27.047 -17.625 1 95.06 295 GLU B CA 1
ATOM 4753 C C . GLU B 1 295 ? 12.93 -27.453 -16.453 1 95.06 295 GLU B C 1
ATOM 4755 O O . GLU B 1 295 ? 12.672 -28.484 -15.805 1 95.06 295 GLU B O 1
ATOM 4760 N N . GLU B 1 296 ? 13.945 -26.656 -16.172 1 94.62 296 GLU B N 1
ATOM 4761 C CA . GLU B 1 296 ? 14.875 -26.953 -15.094 1 94.62 296 GLU B CA 1
ATOM 4762 C C . GLU B 1 296 ? 14.227 -26.703 -13.734 1 94.62 296 GLU B C 1
ATOM 4764 O O . GLU B 1 296 ? 14.781 -27.094 -12.703 1 94.62 296 GLU B O 1
ATOM 4769 N N . LEU B 1 297 ? 13.078 -26.125 -13.727 1 94.56 297 LEU B N 1
ATOM 4770 C CA . LEU B 1 297 ? 12.383 -25.844 -12.477 1 94.56 297 LEU B CA 1
ATOM 4771 C C . LEU B 1 297 ? 11.711 -27.109 -11.93 1 94.56 297 LEU B C 1
ATOM 4773 O O . LEU B 1 297 ? 11.32 -27.156 -10.758 1 94.56 297 LEU B O 1
ATOM 4777 N N . LEU B 1 298 ? 11.594 -28.078 -12.781 1 94.12 298 LEU B N 1
ATOM 4778 C CA . LEU B 1 298 ? 10.984 -29.344 -12.391 1 94.12 298 LEU B CA 1
ATOM 4779 C C . LEU B 1 298 ? 12.039 -30.438 -12.273 1 94.12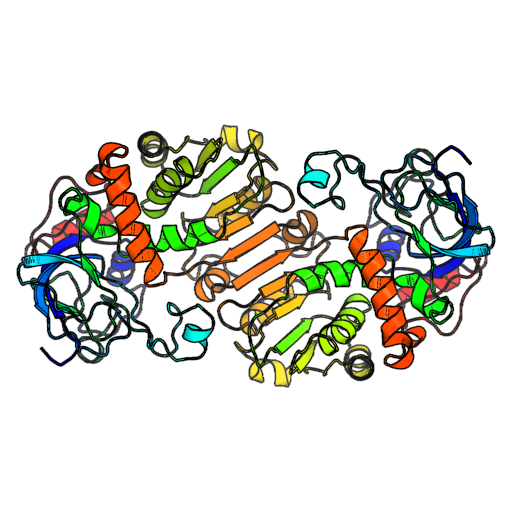 298 LEU B C 1
ATOM 4781 O O . LEU B 1 298 ? 13.125 -30.328 -12.844 1 94.12 298 LEU B O 1
ATOM 4785 N N . SER B 1 299 ? 11.609 -31.438 -11.508 1 91.81 299 SER B N 1
ATOM 4786 C CA . SER B 1 299 ? 12.438 -32.625 -11.469 1 91.81 299 SER B CA 1
ATOM 4787 C C . SER B 1 299 ? 12.594 -33.25 -12.859 1 91.81 299 SER B C 1
ATOM 4789 O O . SER B 1 299 ? 11.648 -33.25 -13.648 1 91.81 299 SER B O 1
ATOM 4791 N N . PRO B 1 300 ? 13.758 -33.75 -13.094 1 88.44 300 PRO B N 1
ATOM 4792 C CA . PRO B 1 300 ? 13.977 -34.375 -14.398 1 88.44 300 PRO B CA 1
ATOM 4793 C C . PRO B 1 300 ? 13.117 -35.625 -14.625 1 88.44 300 PRO B C 1
ATOM 4795 O O . PRO B 1 300 ? 12.734 -35.906 -15.758 1 88.44 300 PRO B O 1
ATOM 4798 N N . MET B 1 301 ? 12.914 -36.25 -13.547 1 89.25 301 MET B N 1
ATOM 4799 C CA . MET B 1 301 ? 12.078 -37.438 -13.656 1 89.25 301 MET B CA 1
ATOM 4800 C C . MET B 1 301 ? 10.648 -37.156 -13.211 1 89.25 301 MET B C 1
ATOM 4802 O O . MET B 1 301 ? 10.422 -36.281 -12.359 1 89.25 301 MET B O 1
ATOM 4806 N N . THR B 1 302 ? 9.727 -37.844 -13.836 1 92.5 302 THR B N 1
ATOM 4807 C CA . THR B 1 302 ? 8.336 -37.812 -13.391 1 92.5 302 THR B CA 1
ATOM 4808 C C . THR B 1 302 ? 7.922 -39.156 -12.789 1 92.5 302 THR B C 1
ATOM 4810 O O . THR B 1 302 ? 8.531 -40.188 -13.078 1 92.5 302 THR B O 1
ATOM 4813 N N . TYR B 1 303 ? 6.945 -39.094 -11.938 1 95.25 303 TYR B N 1
ATOM 4814 C CA . TYR B 1 303 ? 6.434 -40.281 -11.297 1 95.25 303 TYR B CA 1
ATOM 4815 C C . TYR B 1 303 ? 5.02 -40.594 -11.766 1 95.25 303 TYR B C 1
ATOM 4817 O O . TYR B 1 303 ? 4.27 -39.688 -12.148 1 95.25 303 TYR B O 1
ATOM 4825 N N . SER B 1 304 ? 4.688 -41.906 -11.688 1 95.38 304 SER B N 1
ATOM 4826 C CA . SER B 1 304 ? 3.303 -42.281 -11.93 1 95.38 304 SER B CA 1
ATOM 4827 C C . SER B 1 304 ? 2.447 -42.125 -10.68 1 95.38 304 SER B C 1
ATOM 4829 O O . SER B 1 304 ? 2.975 -41.875 -9.586 1 95.38 304 SER B O 1
ATOM 4831 N N . LEU B 1 305 ? 1.135 -42.188 -10.836 1 93.31 305 LEU B N 1
ATOM 4832 C CA . LEU B 1 305 ? 0.222 -42.094 -9.703 1 93.31 305 LEU B CA 1
ATOM 4833 C C . LEU B 1 305 ? 0.46 -43.219 -8.727 1 93.31 305 LEU B C 1
ATOM 4835 O O . LEU B 1 305 ? 0.277 -43.062 -7.516 1 93.31 305 LEU B O 1
ATOM 4839 N N . LYS B 1 306 ? 0.876 -44.375 -9.211 1 94.12 306 LYS B N 1
ATOM 4840 C CA . LYS B 1 306 ? 1.174 -45.5 -8.359 1 94.12 306 LYS B CA 1
ATOM 4841 C C . LYS B 1 306 ? 2.355 -45.219 -7.438 1 94.12 306 LYS B C 1
ATOM 4843 O O . LYS B 1 306 ? 2.445 -45.781 -6.34 1 94.12 306 LYS B O 1
ATOM 4848 N N . ASP B 1 307 ? 3.23 -44.406 -7.941 1 94.88 307 ASP B N 1
ATOM 4849 C CA . ASP B 1 307 ? 4.43 -44.062 -7.191 1 94.88 307 ASP B CA 1
ATOM 4850 C C . ASP B 1 307 ? 4.266 -42.719 -6.496 1 94.88 307 ASP B C 1
ATOM 4852 O O . ASP B 1 307 ? 5.238 -42 -6.301 1 94.88 307 ASP B O 1
ATOM 4856 N N . PHE B 1 308 ? 3.018 -42.375 -6.215 1 93.12 308 PHE B N 1
ATOM 4857 C CA . PHE B 1 308 ? 2.701 -41.062 -5.621 1 93.12 308 PHE B CA 1
ATOM 4858 C C . PHE B 1 308 ? 3.492 -40.844 -4.336 1 93.12 308 PHE B C 1
ATOM 4860 O O . PHE B 1 308 ? 3.994 -39.75 -4.086 1 93.12 308 PHE B O 1
ATOM 4867 N N . GLY B 1 309 ? 3.619 -41.781 -3.531 1 92.88 309 GLY B N 1
ATOM 4868 C CA . GLY B 1 309 ? 4.363 -41.688 -2.287 1 92.88 309 GLY B CA 1
ATOM 4869 C C . GLY B 1 309 ? 5.812 -41.281 -2.488 1 92.88 309 GLY B C 1
ATOM 4870 O O . GLY B 1 309 ? 6.344 -40.469 -1.74 1 92.88 309 GLY B O 1
ATOM 4871 N N . LYS B 1 310 ? 6.438 -41.906 -3.479 1 94.12 310 LYS B N 1
ATOM 4872 C CA . LYS B 1 310 ? 7.82 -41.562 -3.803 1 94.12 310 LYS B CA 1
ATOM 4873 C C . LYS B 1 310 ? 7.93 -40.125 -4.262 1 94.12 310 LYS B C 1
ATOM 4875 O O . LYS B 1 310 ? 8.891 -39.438 -3.916 1 94.12 310 LYS B O 1
ATOM 4880 N N . ALA B 1 311 ? 6.98 -39.719 -5.023 1 94.12 311 ALA B N 1
ATOM 4881 C CA . ALA B 1 311 ? 6.957 -38.344 -5.52 1 94.12 311 ALA B CA 1
ATOM 4882 C C . ALA B 1 311 ? 6.844 -37.344 -4.367 1 94.12 311 ALA B C 1
ATOM 4884 O O . ALA B 1 311 ? 7.555 -36.344 -4.34 1 94.12 311 ALA B O 1
ATOM 4885 N N . VAL B 1 312 ? 5.949 -37.625 -3.465 1 93.12 312 VAL B N 1
ATOM 4886 C CA . VAL B 1 312 ? 5.734 -36.781 -2.307 1 93.12 312 VAL B CA 1
ATOM 4887 C C . VAL B 1 312 ? 7.012 -36.688 -1.475 1 93.12 312 VAL B C 1
ATOM 4889 O O . VAL B 1 312 ? 7.41 -35.625 -1.033 1 93.12 312 VAL B O 1
ATOM 4892 N N . HIS B 1 313 ? 7.672 -37.812 -1.333 1 93.31 313 HIS B N 1
ATOM 4893 C CA . HIS B 1 313 ? 8.914 -37.844 -0.573 1 93.31 313 HIS B CA 1
ATOM 4894 C C . HIS B 1 313 ? 9.984 -36.969 -1.22 1 93.31 313 HIS B C 1
ATOM 4896 O O . HIS B 1 313 ? 10.664 -36.219 -0.535 1 93.31 313 HIS B O 1
ATOM 4902 N N . LEU B 1 314 ? 10.055 -37.094 -2.469 1 92.12 314 LEU B N 1
ATOM 4903 C CA . LEU B 1 314 ? 11.023 -36.281 -3.191 1 92.12 314 LEU B CA 1
ATOM 4904 C C . LEU B 1 314 ? 10.672 -34.781 -3.076 1 92.12 314 LEU B C 1
ATOM 4906 O O . LEU B 1 314 ? 11.555 -33.938 -2.883 1 92.12 314 LEU B O 1
ATOM 4910 N N . ALA B 1 315 ? 9.445 -34.5 -3.217 1 91.94 315 ALA B N 1
ATOM 4911 C CA . ALA B 1 315 ? 9 -33.094 -3.102 1 91.94 315 ALA B CA 1
ATOM 4912 C C . ALA B 1 315 ? 9.32 -32.531 -1.722 1 91.94 315 ALA B C 1
ATOM 4914 O O . ALA B 1 315 ? 9.711 -31.375 -1.597 1 91.94 315 ALA B O 1
ATOM 4915 N N . GLU B 1 316 ? 9.195 -33.281 -0.722 1 90.25 316 GLU B N 1
ATOM 4916 C CA . GLU B 1 316 ? 9.438 -32.875 0.657 1 90.25 316 GLU B CA 1
ATOM 4917 C C . GLU B 1 316 ? 10.914 -32.562 0.89 1 90.25 316 GLU B C 1
ATOM 4919 O O . GLU B 1 316 ? 11.266 -31.781 1.768 1 90.25 316 GLU B O 1
ATOM 4924 N N . SER B 1 317 ? 11.75 -33.25 0.108 1 86.81 317 SER B N 1
ATOM 4925 C CA . SER B 1 317 ? 13.188 -33.031 0.25 1 86.81 317 SER B CA 1
ATOM 4926 C C . SER B 1 317 ? 13.594 -31.656 -0.223 1 86.81 317 SER B C 1
ATOM 4928 O O . SER B 1 317 ? 14.688 -31.172 0.081 1 86.81 317 SER B O 1
ATOM 4930 N N . ARG B 1 318 ? 12.742 -31.016 -1.084 1 83.25 318 ARG B N 1
ATOM 4931 C CA . ARG B 1 318 ? 12.938 -29.672 -1.609 1 83.25 318 ARG B CA 1
ATOM 4932 C C . ARG B 1 318 ? 14.156 -29.609 -2.525 1 83.25 318 ARG B C 1
ATOM 4934 O O . ARG B 1 318 ? 14.75 -28.547 -2.699 1 83.25 318 ARG B O 1
ATOM 4941 N N . THR B 1 319 ? 14.523 -30.75 -3.016 1 84.44 319 THR B N 1
ATOM 4942 C CA . THR B 1 319 ? 15.625 -30.812 -3.975 1 84.44 319 THR B CA 1
ATOM 4943 C C . THR B 1 319 ? 15.25 -30.094 -5.27 1 84.44 319 THR B C 1
ATOM 4945 O O . THR B 1 319 ? 16.094 -29.406 -5.867 1 84.44 319 THR B O 1
ATOM 4948 N N . PHE B 1 320 ? 14.055 -30.297 -5.617 1 89.56 320 PHE B N 1
ATOM 4949 C CA . PHE B 1 320 ? 13.508 -29.641 -6.797 1 89.56 320 PHE B CA 1
ATOM 4950 C C . PHE B 1 320 ? 12.367 -28.703 -6.41 1 89.56 320 PHE B C 1
ATOM 4952 O O . PHE B 1 320 ? 11.695 -28.922 -5.398 1 89.56 320 PHE B O 1
ATOM 4959 N N . LEU B 1 321 ? 12.227 -27.656 -7.219 1 93.69 321 LEU B N 1
ATOM 4960 C CA . LEU B 1 321 ? 11.156 -26.719 -6.922 1 93.69 321 LEU B CA 1
ATOM 4961 C C . LEU B 1 321 ? 9.789 -27.359 -7.145 1 93.69 321 LEU B C 1
ATOM 4963 O O . LEU B 1 321 ? 8.836 -27.062 -6.426 1 93.69 321 LEU B O 1
ATOM 4967 N N . ARG B 1 322 ? 9.742 -28.219 -8.148 1 95.62 322 ARG B N 1
ATOM 4968 C CA . ARG B 1 322 ? 8.539 -29.016 -8.398 1 95.62 322 ARG B CA 1
ATOM 4969 C C . ARG B 1 322 ? 8.898 -30.438 -8.805 1 95.62 322 ARG B C 1
ATOM 4971 O O . ARG B 1 322 ? 9.922 -30.672 -9.461 1 95.62 322 ARG B O 1
ATOM 4978 N N . VAL B 1 323 ? 8.008 -31.359 -8.398 1 96.19 323 VAL B N 1
ATOM 4979 C CA . VAL B 1 323 ? 8.094 -32.75 -8.82 1 96.19 323 VAL B CA 1
ATOM 4980 C C . VAL B 1 323 ? 6.895 -33.094 -9.703 1 96.19 323 VAL B C 1
ATOM 4982 O O . VAL B 1 323 ? 5.754 -32.781 -9.367 1 96.19 323 VAL B O 1
ATOM 4985 N N . GLY B 1 324 ? 7.195 -33.719 -10.836 1 96.25 324 GLY B N 1
ATOM 4986 C CA . GLY B 1 324 ? 6.156 -34.031 -11.805 1 96.25 324 GLY B CA 1
ATOM 4987 C C . GLY B 1 324 ? 5.492 -35.375 -11.578 1 96.25 324 GLY B C 1
ATOM 4988 O O . GLY B 1 324 ? 6.145 -36.344 -11.164 1 96.25 324 GLY B O 1
ATOM 4989 N N . LEU B 1 325 ? 4.207 -35.406 -11.844 1 95.94 325 LEU B N 1
ATOM 4990 C CA . LEU B 1 325 ? 3.393 -36.594 -11.82 1 95.94 325 LEU B CA 1
ATOM 4991 C C . LEU B 1 325 ? 2.717 -36.844 -13.164 1 95.94 325 LEU B C 1
ATOM 4993 O O . LEU B 1 325 ? 2 -35.969 -13.664 1 95.94 325 LEU B O 1
ATOM 4997 N N . THR B 1 326 ? 2.945 -37.969 -13.711 1 95.44 326 THR B N 1
ATOM 4998 C CA . THR B 1 326 ? 2.285 -38.344 -14.953 1 95.44 326 THR B CA 1
ATOM 4999 C C . THR B 1 326 ? 1.274 -39.469 -14.688 1 95.44 326 THR B C 1
ATOM 5001 O O . THR B 1 326 ? 1.656 -40.625 -14.43 1 95.44 326 THR B O 1
ATOM 5004 N N . PRO B 1 327 ? 0.087 -39.094 -14.797 1 91.94 327 PRO B N 1
ATOM 5005 C CA . PRO B 1 327 ? -0.927 -40.094 -14.492 1 91.94 327 PRO B CA 1
ATOM 5006 C C . PRO B 1 327 ? -1.01 -41.188 -15.555 1 91.94 327 PRO B C 1
ATOM 5008 O O . PRO B 1 327 ? -0.674 -40.969 -16.719 1 91.94 327 PRO B O 1
#

Organism: Ciona savignyi (NCBI:txid51511)

Foldseek 3Di:
DDAQKWKWFFFKAWDAPVQLCVVVVVDDFDPPFAAGAFTKTFTQDFRHDLPDPPPPRDTDDGGFIKDWAQKFFPCDDPCNVVPRRSVHPPIDGARRHYCVVQNQRHNLDRMRMGHHRIQMGTADPLQDRLLRRHCNFQVLLLLVQCVPLDDPDQAAEEEEEDLFSNSLSNQLVVLVVNHNAYEYEDPDVVSLVCSVLRNHDYDDPVCLLVQFQPHQEYEYAHQEQVCVVSRLRNHHQQHEYEYEHVPDPPNDHDDDPCSCVVSVYHYHYTYGHDSVSSVVSSVSCVVCVVRHVSSQQEDPDAAESVCVVVQSVVVVVVPHSIHMYGD/DDAQKWKWFFFKFWDAPVQLCVVVVVDDFDPPFAAGAFTKTFTQDFRYDLPPPPPPRDTDDGGFIKDWAQKFFPCDDPCNVVPRRSVHPPIDGARRHYCVVQNQRHNLDRMRMGHHRIQMGTFDPLQDRLLRRHCNFQVLLLLVQCVPLDDPDQAAEEEEEDLFSNSLSNQLVVLVVNHNAYEYEDPDVVSLVCSVLRNHDYDDPVCLLVQFQPHQEYEYAHQELVCVVSRLRNHHQQHEYEYEHVPDPPNDHDDDPCSCVVSVYHYHYTYGHDSVSSVVSSVSCVVCVVRHPSSQQEDPDAAESVCVVVQSVVVVVVPHSIHMYGD

Sequence (654 aa):
VNAGEVLVKVRLATICASDLHTFAGKRDEPLPAVLGHEAVCDVVIDRHPENDERKSTIPLKPGTRVTFSVPVSCKHCERCSLGFPQKCRTLFKYGHSSLTDGGFSGCYATHMLLRAGTHIVPLPPQVTDLMAAPINCALATVVNVLEHTRTQSRNKIAVVQGAGMLGTYACAMLSRQGYEKVLCTDVNQSRLNAISKFGGEPLYEQDVPNYKDSADCVIEVCGASSVVEEGIDLLRFGGTYVWAGMVHPDSKLSVTGDSVIRKSITIKGVHNYEDRHLTEAVEFIRDTCHIFPYEELLSPMTYSLKDFGKAVHLAESRTFLRVGLTPVNAGEVLVKVRLATICASDLHTFAGKRDEPLPAVLGHEAVCDVVIDRHPENDERKSTIPLKPGTRVTFSVPVSCKHCERCSLGFPQKCRTLFKYGHSSLTDGGFSGCYATHMLLRAGTHIVPLPPQVTDLMAAPINCALATVVNVLEHTRTQSRNKIAVVQGAGMLGTYACAMLSRQGYEKVLCTDVNQSRLNAISKFGGEPLYEQDVPNYKDSADCVIEVCGASSVVEEGIDLLRFGGTYVWAGMVHPDSKLSVTGDSVIRKSITIKGVHNYEDRHLTEAVEFIRDTCHIFPYEELLSPMTYSLKDFGKAVHLAESRTFLRVGLTP

Nearest PDB structures (foldseek):
  1vj0-assembly1_D  TM=9.075E-01  e=5.298E-30  Thermotoga maritima
  3ip1-assembly1_C  TM=8.494E-01  e=9.238E-22  Thermotoga maritima
  4dlb-assembly1_B  TM=7.716E-01  e=1.381E-19  Solanum lycopersicum
  3d4o-assembly2_B  TM=6.964E-01  e=3.886E-06  Halalkalibacterium halodurans
  3d4o-assembly3_C  TM=6.376E-01  e=2.333E-05  Halalkalibacterium halodurans

pLDDT: mean 91.79, std 11.03, range [43.31, 98.94]

Secondary structure (DSSP, 8-state):
--TT-EEEEEEEEEE-HHHHHHHTT-S--PSS-----EEEEEEEEE---TTSSSS--PPPPTT-EEEE-SEE--SSSHHHHTT-GGG-TT-EETTSS-HHHHSS--SSSSEEEEPTT--EEEPPTTS-HHHHTTIIIIIHHHHHHHTT-----TT-EEEEE--SHHHHHHHHHHHTTT-SEEEEE-S-HHHHHHGGGGT-EE--GGGGGGGTTTEEEEEE-S--GGGHHHHHHHEEEEEEEEE-S--SS--B---BHHHHHHTT-EEEE--S--HHHHHHHHHHHHHHTTTS-GGGGEEEEEE-GGGHHHHHHHHHHTSSSEEEE--/--TT-EEEEEEEEEE-HHHHHHHTT-S-PPSS-----EEEEEEEEE---TTSSSS--PPPPTT-EEEE-SEE--SSSHHHHTT-GGG-TT-EETTSS-HHHHSS--SSSSEEEEPTT--EEEPPTTS-HHHHTTIIIIIHHHHHHHTT-----TT-EEEEE--SHHHHHHHHHHHTTT-SEEEEE-S-HHHHHHGGGGT-EE--GGGGGGGTTTEEEEEE-S--GGGHHHHHHHEEEEEEEEE-S--SS--B---BHHHHHHTT-EEEE--S--HHHHHHHHHHHHHHTTTS-GGGGEEEEEE-GGGHHHHHHHHHHTSSSEEEE--

Radius of gyration: 28.61 Å; Cα contacts (8 Å, |Δi|>4): 1582; chains: 2; bounding box: 50×90×60 Å

Solvent-accessible surface area (backbone atoms only — not comparable to full-atom values): 32841 Å² total; per-residue (Å²): 134,55,85,29,17,31,37,29,35,38,57,32,20,34,54,50,70,70,54,53,40,40,74,69,60,75,43,94,58,58,79,65,50,44,42,36,55,20,35,22,26,27,33,62,44,52,39,49,47,67,76,46,88,52,80,78,44,67,60,66,55,65,63,43,44,27,37,45,48,31,59,30,41,76,71,66,49,72,43,24,70,72,73,35,35,58,63,21,94,70,56,40,46,45,28,63,33,22,38,88,80,40,42,53,35,10,40,77,34,56,47,31,49,44,52,61,70,49,44,70,43,76,56,58,87,84,51,46,64,70,52,45,10,51,32,40,50,45,40,9,27,37,45,47,53,57,67,69,58,78,70,87,60,79,81,27,25,37,36,30,35,18,46,49,64,47,25,39,49,41,26,37,53,46,49,72,66,69,42,73,39,35,35,31,32,46,91,51,59,71,45,24,61,53,30,49,63,30,51,20,36,66,46,50,80,90,52,50,73,80,41,53,50,52,18,46,26,31,36,39,47,61,39,56,37,84,50,49,58,57,46,58,48,26,26,20,76,55,15,34,38,36,38,57,29,30,78,43,86,87,10,58,40,84,41,39,43,22,63,36,16,74,35,28,24,36,38,35,21,38,54,64,43,51,67,67,25,37,54,50,32,53,52,48,47,61,75,35,56,90,74,33,68,56,54,72,46,35,39,91,60,65,29,42,65,90,41,41,67,60,44,52,52,49,43,72,67,57,80,36,72,23,33,37,33,35,84,134,55,84,28,17,31,37,28,36,40,58,32,21,33,53,50,71,69,55,53,41,41,75,71,61,74,43,94,58,58,78,66,49,43,43,35,54,22,34,22,26,27,33,62,44,52,39,48,47,64,76,45,87,51,79,72,48,68,60,66,56,66,64,41,44,29,38,47,46,32,58,30,41,79,72,67,48,71,42,26,70,73,72,35,35,56,62,21,93,72,55,41,47,45,29,61,35,21,38,88,81,41,42,53,34,9,40,75,35,55,49,33,50,42,51,61,70,50,45,71,43,76,57,58,88,83,51,46,63,70,52,44,10,51,33,39,48,44,39,9,26,35,46,46,53,57,68,69,58,77,71,87,59,78,80,26,23,36,37,30,37,16,45,50,65,48,25,38,48,41,27,37,54,44,50,71,66,70,42,72,38,36,32,32,30,48,92,52,58,71,44,24,61,53,29,49,64,29,51,19,37,66,46,50,80,89,52,50,74,80,41,52,48,52,18,45,25,32,37,39,47,60,40,56,37,83,50,48,57,58,45,59,49,26,27,20,76,57,15,33,38,37,37,57,28,30,78,42,85,85,9,58,40,83,43,38,44,21,64,39,15,73,35,29,25,35,39,35,22,38,54,63,42,49,67,67,26,38,55,49,33,54,52,48,48,62,74,34,54,88,73,33,69,55,53,72,48,36,38,92,60,67,28,42,65,89,41,41,67,59,43,50,52,49,43,72,68,57,80,35,73,24,30,38,33,35,84

InterPro domains:
  IPR011032 GroES-like superfamily [SSF50129] (2-150)
  IPR013149 Alcohol dehydrogenase-like, C-terminal [PF00107] (166-285)
  IPR013154 Alcohol dehydrogenase-like, N-terminal [PF08240] (3-124)
  IPR036291 NAD(P)-binding domain superfamily [SSF51735] (127-287)